Protein AF-0000000074132226 (afdb_homodimer)

Sequence (498 aa):
MTKNQVYEDRYHFTPAENKRFARSNFTKLVHTNARFEGVNTTLPQTQTIMDGMSVAGVPVEDVLTIVNLKRGWQYVTTQTGPLTLTMEKQINKVVAAEDALVPGELRQGQGGVNLGDEEFFEPPLIDEQQEQAFLQQTLANSQTTTTDKALTVMYHNMRQQIFWDGNKRTATLSANKIMIDGGAGLINVPLDKWDKWNELIADYYRTNDMSKIKQWTYDNAIQGLEIRANKKLSANELNQMYKKAKKKNMTKNQVYEDRYHFTPAENKRFARSNFTKLVHTNARFEGVNTTLPQTQTIMDGMSVAGVPVEDVLTIVNLKRGWQYVTTQTGPLTLTMEKQINKVVAAEDALVPGELRQGQGGVNLGDEEFFEPPLIDEQQEQAFLQQTLANSQTTTTDKALTVMYHNMRQQIFWDGNKRTATLSANKIMIDGGAGLINVPLDKWDKWNELIADYYRTNDMSKIKQWTYDNAIQGLEIRANKKLSANELNQMYKKAKKKN

Nearest PDB structures (foldseek):
  4u0u-assembly1_A  TM=8.487E-01  e=2.433E-08  Homo sapiens
  7b80-assembly1_A  TM=8.553E-01  e=2.844E-08  Homo sapiens
  4u04-assembly1_A  TM=8.334E-01  e=2.192E-08  Homo sapiens
  6i7k-assembly1_A  TM=8.018E-01  e=1.302E-08  Homo sapiens
  6zmd-assembly1_B  TM=7.985E-01  e=1.047E-07  Homo sapiens

Radius of gyration: 27.69 Å; Cα contacts (8 Å, |Δi|>4): 706; chains: 2; bounding box: 45×96×83 Å

Structure (mmCIF, N/CA/C/O backbone):
data_AF-0000000074132226-model_v1
#
loop_
_entity.id
_entity.type
_entity.pdbx_description
1 polymer 'Fido domain-containing protein'
#
loop_
_atom_site.group_PDB
_atom_site.id
_atom_site.type_symbol
_atom_site.label_atom_id
_atom_site.label_alt_id
_atom_site.label_comp_id
_atom_site.label_asym_id
_atom_site.label_entity_id
_atom_site.label_seq_id
_atom_site.pdbx_PDB_ins_code
_atom_site.Cartn_x
_atom_site.Cartn_y
_atom_site.Cartn_z
_atom_site.occupancy
_atom_site.B_iso_or_equiv
_atom_site.auth_seq_id
_atom_site.auth_comp_id
_atom_site.auth_asym_id
_atom_site.auth_atom_id
_atom_site.pdbx_PDB_model_num
ATOM 1 N N . MET A 1 1 ? 8.047 49.281 16.078 1 29.52 1 MET A N 1
ATOM 2 C CA . MET A 1 1 ? 8.438 47.969 16.562 1 29.52 1 MET A CA 1
ATOM 3 C C . MET A 1 1 ? 7.473 46.906 16.078 1 29.52 1 MET A C 1
ATOM 5 O O . MET A 1 1 ? 6.273 46.969 16.359 1 29.52 1 MET A O 1
ATOM 9 N N . THR A 1 2 ? 7.539 46.438 14.906 1 37 2 THR A N 1
ATOM 10 C CA . THR A 1 2 ? 6.594 45.438 14.398 1 37 2 THR A CA 1
ATOM 11 C C . THR A 1 2 ? 6.309 44.375 15.453 1 37 2 THR A C 1
ATOM 13 O O . THR A 1 2 ? 7.234 43.812 16.016 1 37 2 THR A O 1
ATOM 16 N N . LYS A 1 3 ? 5.395 44.5 16.281 1 41.91 3 LYS A N 1
ATOM 17 C CA . LYS A 1 3 ? 5.035 43.625 17.391 1 41.91 3 LYS A CA 1
ATOM 18 C C . LYS A 1 3 ? 5.25 42.156 17.031 1 41.91 3 LYS A C 1
ATOM 20 O O . LYS A 1 3 ? 4.723 41.688 16.031 1 41.91 3 LYS A O 1
ATOM 25 N N . ASN A 1 4 ? 6.422 41.562 17.25 1 51.78 4 ASN A N 1
ATOM 26 C CA . ASN A 1 4 ? 6.734 40.156 17.047 1 51.78 4 ASN A CA 1
ATOM 27 C C . ASN A 1 4 ? 5.578 39.25 17.469 1 51.78 4 ASN A C 1
ATOM 29 O O . ASN A 1 4 ? 5.207 39.219 18.641 1 51.78 4 ASN A O 1
ATOM 33 N N . GLN A 1 5 ? 4.605 39.156 16.531 1 64.31 5 GLN A N 1
ATOM 34 C CA . GLN A 1 5 ? 3.424 38.344 16.797 1 64.31 5 GLN A CA 1
ATOM 35 C C . GLN A 1 5 ? 3.805 37 17.422 1 64.31 5 GLN A C 1
ATOM 37 O O . GLN A 1 5 ? 4.586 36.25 16.859 1 64.31 5 GLN A O 1
ATOM 42 N N . VAL A 1 6 ? 3.703 36.906 18.703 1 82 6 VAL A N 1
ATOM 43 C CA . VAL A 1 6 ? 3.979 35.719 19.453 1 82 6 VAL A CA 1
ATOM 44 C C . VAL A 1 6 ? 2.783 34.75 19.375 1 82 6 VAL A C 1
ATOM 46 O O . VAL A 1 6 ? 1.655 35.156 19.688 1 82 6 VAL A O 1
ATOM 49 N N . TYR A 1 7 ? 2.898 33.625 18.625 1 94.38 7 TYR A N 1
ATOM 50 C CA . TYR A 1 7 ? 1.895 32.562 18.609 1 94.38 7 TYR A CA 1
ATOM 51 C C . TYR A 1 7 ? 1.963 31.719 19.875 1 94.38 7 TYR A C 1
ATOM 53 O O . TYR A 1 7 ? 2.535 30.625 19.891 1 94.38 7 TYR A O 1
ATOM 61 N N . GLU A 1 8 ? 1.409 32.281 20.891 1 95.44 8 GLU A N 1
ATOM 62 C CA . GLU A 1 8 ? 1.428 31.562 22.172 1 95.44 8 GLU A CA 1
ATOM 63 C C . GLU A 1 8 ? 0.768 30.188 22.047 1 95.44 8 GLU A C 1
ATOM 65 O O . GLU A 1 8 ? -0.24 30.031 21.359 1 95.44 8 GLU A O 1
ATOM 70 N N . ASP A 1 9 ? 1.304 29.188 22.812 1 96.75 9 ASP A N 1
ATOM 71 C CA . ASP A 1 9 ? 0.66 27.875 22.844 1 96.75 9 ASP A CA 1
ATOM 72 C C . ASP A 1 9 ? -0.709 27.953 23.516 1 96.75 9 ASP A C 1
ATOM 74 O O . ASP A 1 9 ? -0.808 28.297 24.703 1 96.75 9 ASP A O 1
ATOM 78 N N . ARG A 1 10 ? -1.73 27.594 22.844 1 95.44 10 ARG A N 1
ATOM 79 C CA . ARG A 1 10 ? -3.094 27.734 23.344 1 95.44 10 ARG A CA 1
ATOM 80 C C . ARG A 1 10 ? -3.439 26.609 24.328 1 95.44 10 ARG A C 1
ATOM 82 O O . ARG A 1 10 ? -4.293 26.781 25.203 1 95.44 10 ARG A O 1
ATOM 89 N N . TYR A 1 11 ? -2.824 25.531 24.125 1 95.88 11 TYR A N 1
ATOM 90 C CA . TYR A 1 11 ? -3.072 24.359 24.938 1 95.88 11 TYR A CA 1
ATOM 91 C C . TYR A 1 11 ? -1.775 23.844 25.547 1 95.88 11 TYR A C 1
ATOM 93 O O . TYR A 1 11 ? -0.69 24.078 25.016 1 95.88 11 TYR A O 1
ATOM 101 N N . HIS A 1 12 ? -1.962 23.203 26.719 1 95.38 12 HIS A N 1
ATOM 102 C CA . HIS A 1 12 ? -0.798 22.734 27.469 1 95.38 12 HIS A CA 1
ATOM 103 C C . HIS A 1 12 ? -0.971 21.297 27.922 1 95.38 12 HIS A C 1
ATOM 105 O O . HIS A 1 12 ? -1.015 21.031 29.125 1 95.38 12 HIS A O 1
ATOM 111 N N . PHE A 1 13 ? -0.963 20.422 27 1 94.94 13 PHE A N 1
ATOM 112 C CA . PHE A 1 13 ? -0.983 18.984 27.266 1 94.94 13 PHE A CA 1
ATOM 113 C C . PHE A 1 13 ? 0.403 18.484 27.656 1 94.94 13 PHE A C 1
ATOM 115 O O . PHE A 1 13 ? 1.411 19.094 27.312 1 94.94 13 PHE A O 1
ATOM 122 N N . THR A 1 14 ? 0.422 17.391 28.484 1 95.12 14 THR A N 1
ATOM 123 C CA . THR A 1 14 ? 1.63 16.578 28.406 1 95.12 14 THR A CA 1
ATOM 124 C C . THR A 1 14 ? 1.723 15.891 27.031 1 95.12 14 THR A C 1
ATOM 126 O O . THR A 1 14 ? 0.713 15.734 26.344 1 95.12 14 THR A O 1
ATOM 129 N N . PRO A 1 15 ? 2.896 15.484 26.625 1 95.38 15 PRO A N 1
ATOM 130 C CA . PRO A 1 15 ? 3 14.773 25.344 1 95.38 15 PRO A CA 1
ATOM 131 C C . PRO A 1 15 ? 2.092 13.547 25.281 1 95.38 15 PRO A C 1
ATOM 133 O O . PRO A 1 15 ? 1.467 13.289 24.25 1 95.38 15 PRO A O 1
ATOM 136 N N . ALA A 1 16 ? 1.982 12.828 26.344 1 95.81 16 ALA A N 1
ATOM 137 C CA . ALA A 1 16 ? 1.129 11.648 26.391 1 95.81 16 ALA A CA 1
ATOM 138 C C . ALA A 1 16 ? -0.339 12.023 26.203 1 95.81 16 ALA A C 1
ATOM 140 O O . ALA A 1 16 ? -1.077 11.344 25.484 1 95.81 16 ALA A O 1
ATOM 141 N N . GLU A 1 17 ? -0.762 13.055 26.906 1 95.31 17 GLU A N 1
ATOM 142 C CA . GLU A 1 17 ? -2.131 13.547 26.766 1 95.31 17 GLU A CA 1
ATOM 143 C C . GLU A 1 17 ? -2.418 14 25.344 1 95.31 17 GLU A C 1
ATOM 145 O O . GLU A 1 17 ? -3.492 13.719 24.797 1 95.31 17 GLU A O 1
ATOM 150 N N . ASN A 1 18 ? -1.468 14.727 24.781 1 97.31 18 ASN A N 1
ATOM 151 C CA . ASN A 1 18 ? -1.663 15.219 23.422 1 97.31 18 ASN A CA 1
ATOM 152 C C . ASN A 1 18 ? -1.716 14.07 22.422 1 97.31 18 ASN A C 1
ATOM 154 O O . ASN A 1 18 ? -2.465 14.133 21.438 1 97.31 18 ASN A O 1
ATOM 158 N N . LYS A 1 19 ? -0.919 13.008 22.578 1 97.5 19 LYS A N 1
ATOM 159 C CA . LYS A 1 19 ? -1.002 11.805 21.75 1 97.5 19 LYS A CA 1
ATOM 160 C C . LYS A 1 19 ? -2.393 11.18 21.828 1 97.5 19 LYS A C 1
ATOM 162 O O . LYS A 1 19 ? -2.965 10.805 20.797 1 97.5 19 LYS A O 1
ATOM 167 N N . ARG A 1 20 ? -2.904 11.055 23.016 1 96.44 20 ARG A N 1
ATOM 168 C CA . ARG A 1 20 ? -4.242 10.5 23.188 1 96.44 20 ARG A CA 1
ATOM 169 C C . ARG A 1 20 ? -5.293 11.367 22.5 1 96.44 20 ARG A C 1
ATOM 171 O O . ARG A 1 20 ? -6.227 10.852 21.891 1 96.44 20 ARG A O 1
ATOM 178 N N . PHE A 1 21 ? -5.113 12.711 22.719 1 97.06 21 PHE A N 1
ATOM 179 C CA . PHE A 1 21 ? -6.02 13.641 22.047 1 97.06 21 PHE A CA 1
ATOM 180 C C . PHE A 1 21 ? -5.992 13.43 20.547 1 97.06 21 PHE A C 1
ATOM 182 O O . PHE A 1 21 ? -7.043 13.375 19.906 1 97.06 21 PHE A O 1
ATOM 189 N N . ALA A 1 22 ? -4.789 13.305 19.922 1 98.19 22 ALA A N 1
ATOM 190 C CA . ALA A 1 22 ? -4.656 13.055 18.5 1 98.19 22 ALA A CA 1
ATOM 191 C C . ALA A 1 22 ? -5.355 11.758 18.094 1 98.19 22 ALA A C 1
ATOM 193 O O . ALA A 1 22 ? -6.152 11.742 17.156 1 98.19 22 ALA A O 1
ATOM 194 N N . ARG A 1 23 ? -5.102 10.703 18.812 1 97.88 23 ARG A N 1
ATOM 195 C CA . ARG A 1 23 ? -5.652 9.391 18.5 1 97.88 23 ARG A CA 1
ATOM 196 C C . ARG A 1 23 ? -7.176 9.414 18.547 1 97.88 23 ARG A C 1
ATOM 198 O O . ARG A 1 23 ? -7.836 8.789 17.703 1 97.88 23 ARG A O 1
ATOM 205 N N . SER A 1 24 ? -7.703 10.172 19.469 1 97 24 SER A N 1
ATOM 206 C CA . SER A 1 24 ? -9.148 10.266 19.609 1 97 24 SER A CA 1
ATOM 207 C C . SER A 1 24 ? -9.766 11.102 18.484 1 97 24 SER A C 1
ATOM 209 O O . SER A 1 24 ? -10.984 11.102 18.297 1 97 24 SER A O 1
ATOM 211 N N . ASN A 1 25 ? -8.898 11.773 17.781 1 97.56 25 ASN A N 1
ATOM 212 C CA . ASN A 1 25 ? -9.398 12.633 16.719 1 97.56 25 ASN A CA 1
ATOM 213 C C . ASN A 1 25 ? -8.93 12.164 15.344 1 97.56 25 ASN A C 1
ATOM 215 O O . ASN A 1 25 ? -9 12.906 14.367 1 97.56 25 ASN A O 1
ATOM 219 N N . PHE A 1 26 ? -8.469 10.938 15.18 1 98.25 26 PHE A N 1
ATOM 220 C CA . PHE A 1 26 ? -7.883 10.406 13.961 1 98.25 26 PHE A CA 1
ATOM 221 C C . PHE A 1 26 ? -8.844 10.539 12.789 1 98.25 26 PHE A C 1
ATOM 223 O O . PHE A 1 26 ? -8.461 10.984 11.711 1 98.25 26 PHE A O 1
ATOM 230 N N . THR A 1 27 ? -10.078 10.203 13.008 1 98.38 27 THR A N 1
ATOM 231 C CA . THR A 1 27 ? -11.023 10.203 11.898 1 98.38 27 THR A CA 1
ATOM 232 C C . THR A 1 27 ? -11.188 11.602 11.312 1 98.38 27 THR A C 1
ATOM 234 O O . THR A 1 27 ? -11.141 11.781 10.094 1 98.38 27 THR A O 1
ATOM 237 N N . LYS A 1 28 ? -11.352 12.57 12.164 1 97.94 28 LYS A N 1
ATOM 238 C CA . LYS A 1 28 ? -11.5 13.953 11.711 1 97.94 28 LYS A CA 1
ATOM 239 C C . LYS A 1 28 ? -10.234 14.445 11.016 1 97.94 28 LYS A C 1
ATOM 241 O O . LYS A 1 28 ? -10.305 15.102 9.977 1 97.94 28 LYS A O 1
ATOM 246 N N . LEU A 1 29 ? -9.086 14.172 11.617 1 98.56 29 LEU A N 1
ATOM 247 C CA . LEU A 1 29 ? -7.805 14.586 11.062 1 98.56 29 LEU A CA 1
ATOM 248 C C . LEU A 1 29 ? -7.586 13.961 9.688 1 98.56 29 LEU A C 1
ATOM 250 O O . LEU A 1 29 ? -7.227 14.648 8.734 1 98.56 29 LEU A O 1
ATOM 254 N N . VAL A 1 30 ? -7.855 12.664 9.586 1 98.81 30 VAL A N 1
ATOM 255 C CA . VAL A 1 30 ? -7.688 11.945 8.328 1 98.81 30 VAL A CA 1
ATOM 256 C C . VAL A 1 30 ? -8.68 12.469 7.293 1 98.81 30 VAL A C 1
ATOM 258 O O . VAL A 1 30 ? -8.328 12.672 6.129 1 98.81 30 VAL A O 1
ATOM 261 N N . HIS A 1 31 ? -9.93 12.672 7.719 1 98.62 31 HIS A N 1
ATOM 262 C CA . HIS A 1 31 ? -10.969 13.188 6.832 1 98.62 31 HIS A CA 1
ATOM 263 C C . HIS A 1 31 ? -10.547 14.508 6.203 1 98.62 31 HIS A C 1
ATOM 265 O O . HIS A 1 31 ? -10.688 14.695 4.992 1 98.62 31 HIS A O 1
ATOM 271 N N . THR A 1 32 ? -10.008 15.367 6.961 1 98.19 32 THR A N 1
ATOM 272 C CA . THR A 1 32 ? -9.594 16.672 6.469 1 98.19 32 THR A CA 1
ATOM 273 C C . THR A 1 32 ? -8.328 16.562 5.617 1 98.19 32 THR A C 1
ATOM 275 O O . THR A 1 32 ? -8.25 17.141 4.535 1 98.19 32 THR A O 1
ATOM 278 N N . ASN A 1 33 ? -7.355 15.805 6.055 1 98.19 33 ASN A N 1
ATOM 279 C CA . ASN A 1 33 ? -6.086 15.672 5.352 1 98.19 33 ASN A CA 1
ATOM 280 C C . ASN A 1 33 ? -6.262 15 3.998 1 98.19 33 ASN A C 1
ATOM 282 O O . ASN A 1 33 ? -5.535 15.297 3.051 1 98.19 33 ASN A O 1
ATOM 286 N N . ALA A 1 34 ? -7.242 14.086 3.936 1 98.44 34 ALA A N 1
ATOM 287 C CA . ALA A 1 34 ? -7.461 13.359 2.689 1 98.44 34 ALA A CA 1
ATOM 288 C C . ALA A 1 34 ? -7.969 14.289 1.592 1 98.44 34 ALA A C 1
ATOM 290 O O . ALA A 1 34 ? -7.82 13.992 0.403 1 98.44 34 ALA A O 1
ATOM 291 N N . ARG A 1 35 ? -8.5 15.398 1.956 1 97.69 35 ARG A N 1
ATOM 292 C CA . ARG A 1 35 ? -9.031 16.359 0.991 1 97.69 35 ARG A CA 1
ATOM 293 C C . ARG A 1 35 ? -7.914 16.953 0.142 1 97.69 35 ARG A C 1
ATOM 295 O O . ARG A 1 35 ? -8.148 17.391 -0.988 1 97.69 35 ARG A O 1
ATOM 302 N N . PHE A 1 36 ? -6.668 16.984 0.685 1 96.69 36 PHE A N 1
ATOM 303 C CA . PHE A 1 36 ? -5.531 17.469 -0.084 1 96.69 36 PHE A CA 1
ATOM 304 C C . PHE A 1 36 ? -5.371 16.672 -1.377 1 96.69 36 PHE A C 1
ATOM 306 O O . PHE A 1 36 ? -4.859 17.203 -2.371 1 96.69 36 PHE A O 1
ATOM 313 N N . GLU A 1 37 ? -5.887 15.391 -1.413 1 96.25 37 GLU A N 1
ATOM 314 C CA . GLU A 1 37 ? -5.797 14.547 -2.598 1 96.25 37 GLU A CA 1
ATOM 315 C C . GLU A 1 37 ? -7.137 14.461 -3.322 1 96.25 37 GLU A C 1
ATOM 317 O O . GLU A 1 37 ? -7.344 13.57 -4.148 1 96.25 37 GLU A O 1
ATOM 322 N N . GLY A 1 38 ? -8.047 15.289 -2.918 1 96.19 38 GLY A N 1
ATOM 323 C CA . GLY A 1 38 ? -9.328 15.336 -3.607 1 96.19 38 GLY A CA 1
ATOM 324 C C . GLY A 1 38 ? -10.289 14.258 -3.15 1 96.19 38 GLY A C 1
ATOM 325 O O . GLY A 1 38 ? -11.297 14 -3.814 1 96.19 38 GLY A O 1
ATOM 326 N N . VAL A 1 39 ? -9.938 13.539 -2.033 1 98 39 VAL A N 1
ATOM 327 C CA . VAL A 1 39 ? -10.852 12.539 -1.493 1 98 39 VAL A CA 1
ATOM 328 C C . VAL A 1 39 ? -12.109 13.219 -0.952 1 98 39 VAL A C 1
ATOM 330 O O . VAL A 1 39 ? -12.016 14.156 -0.152 1 98 39 VAL A O 1
ATOM 333 N N . ASN A 1 40 ? -13.25 12.789 -1.365 1 96.62 40 ASN A N 1
ATOM 334 C CA . ASN A 1 40 ? -14.492 13.484 -1.028 1 96.62 40 ASN A CA 1
ATOM 335 C C . ASN A 1 40 ? -15.438 12.586 -0.233 1 96.62 40 ASN A C 1
ATOM 337 O O . ASN A 1 40 ? -16.656 12.609 -0.442 1 96.62 40 ASN A O 1
ATOM 341 N N . THR A 1 41 ? -14.945 11.719 0.571 1 98.12 41 THR A N 1
ATOM 342 C CA . THR A 1 41 ? -15.781 10.93 1.469 1 98.12 41 THR A CA 1
ATOM 343 C C . THR A 1 41 ? -16.422 11.82 2.529 1 98.12 41 THR A C 1
ATOM 345 O O . THR A 1 41 ? -15.898 12.883 2.852 1 98.12 41 THR A O 1
ATOM 348 N N . THR A 1 42 ? -17.594 11.406 3.076 1 97.88 42 THR A N 1
ATOM 349 C CA . THR A 1 42 ? -18.156 12 4.281 1 97.88 42 THR A CA 1
ATOM 350 C C . THR A 1 42 ? -17.422 11.516 5.523 1 97.88 42 THR A C 1
ATOM 352 O O . THR A 1 42 ? -16.641 10.562 5.457 1 97.88 42 THR A O 1
ATOM 355 N N . LEU A 1 43 ? -17.672 12.219 6.621 1 97.75 43 LEU A N 1
ATOM 356 C CA . LEU A 1 43 ? -17.031 11.82 7.867 1 97.75 43 LEU A CA 1
ATOM 357 C C . LEU A 1 43 ? -17.422 10.398 8.25 1 97.75 43 LEU A C 1
ATOM 359 O O . LEU A 1 43 ? -16.578 9.586 8.609 1 97.75 43 LEU A O 1
ATOM 363 N N . PRO A 1 44 ? -18.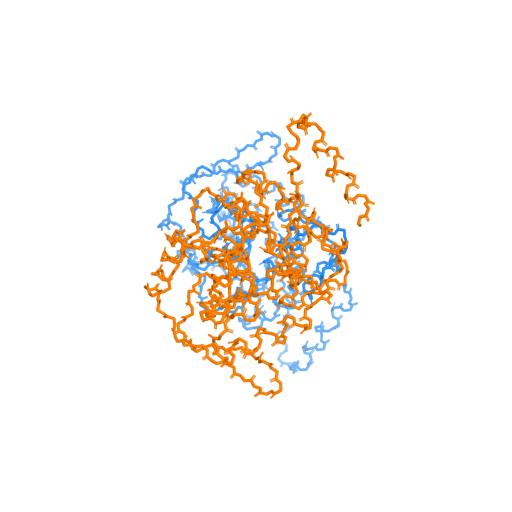719 9.977 8.117 1 98.06 44 PRO A N 1
ATOM 364 C CA . PRO A 1 44 ? -19.078 8.594 8.438 1 98.06 44 PRO A CA 1
ATOM 365 C C . PRO A 1 44 ? -18.406 7.582 7.5 1 98.06 44 PRO A C 1
ATOM 367 O O . PRO A 1 44 ? -17.984 6.512 7.945 1 98.06 44 PRO A O 1
ATOM 370 N N . GLN A 1 45 ? -18.344 7.898 6.223 1 98.31 45 GLN A N 1
ATOM 371 C CA . GLN A 1 45 ? -17.625 7.031 5.289 1 98.31 45 GLN A CA 1
ATOM 372 C C . GLN A 1 45 ? -16.156 6.879 5.676 1 98.31 45 GLN A C 1
ATOM 374 O O . GLN A 1 45 ? -15.617 5.773 5.645 1 98.31 45 GLN A O 1
ATOM 379 N N . THR A 1 46 ? -15.516 8.031 5.996 1 98.75 46 THR A N 1
ATOM 380 C CA . THR A 1 46 ? -14.125 8.008 6.449 1 98.75 46 THR A CA 1
ATOM 381 C C . THR A 1 46 ? -13.977 7.125 7.688 1 98.75 46 THR A C 1
ATOM 383 O O . THR A 1 46 ? -13.055 6.312 7.766 1 98.75 46 THR A O 1
ATOM 386 N N . GLN A 1 47 ? -14.922 7.25 8.641 1 98.62 47 GLN A N 1
ATOM 387 C CA . GLN A 1 47 ? -14.891 6.438 9.852 1 98.62 47 GLN A CA 1
ATOM 388 C C . GLN A 1 47 ? -14.992 4.953 9.523 1 98.62 47 GLN A C 1
ATOM 390 O O . GLN A 1 47 ? -14.273 4.133 10.102 1 98.62 47 GLN A O 1
ATOM 395 N N . THR A 1 48 ? -15.867 4.594 8.609 1 98.62 48 THR A N 1
ATOM 396 C CA . THR A 1 48 ? -16.047 3.203 8.203 1 98.62 48 THR A CA 1
ATOM 397 C C . THR A 1 48 ? -14.742 2.633 7.648 1 98.62 48 THR A C 1
ATOM 399 O O . THR A 1 48 ? -14.336 1.527 8.008 1 98.62 48 THR A O 1
ATOM 402 N N . ILE A 1 49 ? -14.086 3.398 6.812 1 98.69 49 ILE A N 1
ATOM 403 C CA . ILE A 1 49 ? -12.82 2.975 6.223 1 98.69 49 ILE A CA 1
ATOM 404 C C . ILE A 1 49 ? -11.75 2.885 7.312 1 98.69 49 ILE A C 1
ATOM 406 O O . ILE A 1 49 ? -10.977 1.924 7.355 1 98.69 49 ILE A O 1
ATOM 410 N N . MET A 1 50 ? -11.742 3.869 8.227 1 98.56 50 MET A N 1
ATOM 411 C CA . MET A 1 50 ? -10.82 3.869 9.359 1 98.56 50 MET A CA 1
ATOM 412 C C . MET A 1 50 ? -11.008 2.619 10.211 1 98.56 50 MET A C 1
ATOM 414 O O . MET A 1 50 ? -10.047 2.104 10.781 1 98.56 50 MET A O 1
ATOM 418 N N . ASP A 1 51 ? -12.227 2.184 10.273 1 98.25 51 ASP A N 1
ATOM 419 C CA . ASP A 1 51 ? -12.555 1.006 11.07 1 98.25 51 ASP A CA 1
ATOM 420 C C . ASP A 1 51 ? -12.25 -0.279 10.305 1 98.25 51 ASP A C 1
ATOM 422 O O . ASP A 1 51 ? -12.484 -1.379 10.812 1 98.25 51 ASP A O 1
ATOM 426 N N . GLY A 1 52 ? -11.797 -0.203 9.07 1 98.19 52 GLY A N 1
ATOM 427 C CA . GLY A 1 52 ? -11.297 -1.36 8.344 1 98.19 52 GLY A CA 1
ATOM 428 C C . GLY A 1 52 ? -12.289 -1.908 7.34 1 98.19 52 GLY A C 1
ATOM 429 O O . GLY A 1 52 ? -12.102 -3.004 6.809 1 98.19 52 GLY A O 1
ATOM 430 N N . MET A 1 53 ? -13.328 -1.144 7.117 1 97.94 53 MET A N 1
ATOM 431 C CA . MET A 1 53 ? -14.336 -1.609 6.164 1 97.94 53 MET A CA 1
ATOM 432 C C . MET A 1 53 ? -14.391 -0.696 4.941 1 97.94 53 MET A C 1
ATOM 434 O O . MET A 1 53 ? -14.266 0.523 5.066 1 97.94 53 MET A O 1
ATOM 438 N N . SER A 1 54 ? -14.562 -1.291 3.746 1 96.38 54 SER A N 1
ATOM 439 C CA . SER A 1 54 ? -14.695 -0.502 2.525 1 96.38 54 SER A CA 1
ATOM 440 C C . SER A 1 54 ? -16.125 0.016 2.357 1 96.38 54 SER A C 1
ATOM 442 O O . SER A 1 54 ? -17.047 -0.45 3.031 1 96.38 54 SER A O 1
ATOM 444 N N . VAL A 1 55 ? -16.234 1.032 1.537 1 96.75 55 VAL A N 1
ATOM 445 C CA . VAL A 1 55 ? -17.5 1.727 1.346 1 96.75 55 VAL A CA 1
ATOM 446 C C . VAL A 1 55 ? -17.859 1.751 -0.139 1 96.75 55 VAL A C 1
ATOM 448 O O . VAL A 1 55 ? -17.062 2.176 -0.97 1 96.75 55 VAL A O 1
ATOM 451 N N . ALA A 1 56 ? -19.094 1.259 -0.476 1 95.62 56 ALA A N 1
ATOM 452 C CA . ALA A 1 56 ? -19.547 1.271 -1.864 1 95.62 56 ALA A CA 1
ATOM 453 C C . ALA A 1 56 ? -19.531 2.688 -2.434 1 95.62 56 ALA A C 1
ATOM 455 O O . ALA A 1 56 ? -19.922 3.639 -1.752 1 95.62 56 ALA A O 1
ATOM 456 N N . GLY A 1 57 ? -19.109 2.814 -3.699 1 95.25 57 GLY A N 1
ATOM 457 C CA . GLY A 1 57 ? -19.125 4.094 -4.387 1 95.25 57 GLY A CA 1
ATOM 458 C C . GLY A 1 57 ? -17.859 4.906 -4.164 1 95.25 57 GLY A C 1
ATOM 459 O O . GLY A 1 57 ? -17.688 5.965 -4.773 1 95.25 57 GLY A O 1
ATOM 460 N N . VAL A 1 58 ? -17.031 4.527 -3.217 1 98.06 58 VAL A N 1
ATOM 461 C CA . VAL A 1 58 ? -15.766 5.207 -2.988 1 98.06 58 VAL A CA 1
ATOM 462 C C . VAL A 1 58 ? -14.672 4.551 -3.818 1 98.06 58 VAL A C 1
ATOM 464 O O . VAL A 1 58 ? -14.477 3.334 -3.748 1 98.06 58 VAL A O 1
ATOM 467 N N . PRO A 1 59 ? -13.969 5.297 -4.676 1 98.31 59 PRO A N 1
ATOM 468 C CA . PRO A 1 59 ? -12.859 4.727 -5.434 1 98.31 59 PRO A CA 1
ATOM 469 C C . PRO A 1 59 ? -11.812 4.066 -4.539 1 98.31 59 PRO A C 1
ATOM 471 O O . PRO A 1 59 ? -11.516 4.574 -3.453 1 98.31 59 PRO A O 1
ATOM 474 N N . VAL A 1 60 ? -11.18 2.918 -4.949 1 98 60 VAL A N 1
ATOM 475 C CA . VAL A 1 60 ? -10.148 2.207 -4.207 1 98 60 VAL A CA 1
ATOM 476 C C . VAL A 1 60 ? -8.984 3.152 -3.906 1 98 60 VAL A C 1
ATOM 478 O O . VAL A 1 60 ? -8.422 3.121 -2.811 1 98 60 VAL A O 1
ATOM 481 N N . GLU A 1 61 ? -8.648 4.008 -4.824 1 98 61 GLU A N 1
ATOM 482 C CA . GLU A 1 61 ? -7.559 4.965 -4.629 1 98 61 GLU A CA 1
ATOM 483 C C . GLU A 1 61 ? -7.832 5.871 -3.434 1 98 61 GLU A C 1
ATOM 485 O O . GLU A 1 61 ? -6.914 6.215 -2.686 1 98 61 GLU A O 1
ATOM 490 N N . ASP A 1 62 ? -9.07 6.328 -3.258 1 98.5 62 ASP A N 1
ATOM 491 C CA . ASP A 1 62 ? -9.445 7.168 -2.125 1 98.5 62 ASP A CA 1
ATOM 492 C C . ASP A 1 62 ? -9.352 6.395 -0.812 1 98.5 62 ASP A C 1
ATOM 494 O O . ASP A 1 62 ? -8.891 6.926 0.2 1 98.5 62 ASP A O 1
ATOM 498 N N . VAL A 1 63 ? -9.805 5.125 -0.846 1 98.5 63 VAL A N 1
ATOM 499 C CA . VAL A 1 63 ? -9.695 4.262 0.326 1 98.5 63 VAL A CA 1
ATOM 500 C C . VAL A 1 63 ? -8.234 4.137 0.741 1 98.5 63 VAL A C 1
ATOM 502 O O . VAL A 1 63 ? -7.902 4.266 1.922 1 98.5 63 VAL A O 1
ATOM 505 N N . LEU A 1 64 ? -7.379 3.932 -0.229 1 97.88 64 LEU A N 1
ATOM 506 C CA . LEU A 1 64 ? -5.961 3.764 0.055 1 97.88 64 LEU A CA 1
ATOM 507 C C . LEU A 1 64 ? -5.367 5.043 0.634 1 97.88 64 LEU A C 1
ATOM 509 O O . LEU A 1 64 ? -4.531 4.992 1.54 1 97.88 64 LEU A O 1
ATOM 513 N N . THR A 1 65 ? -5.77 6.168 0.114 1 98.62 65 THR A N 1
ATOM 514 C CA . THR A 1 65 ? -5.324 7.441 0.665 1 98.62 65 THR A CA 1
ATOM 515 C C . THR A 1 65 ? -5.695 7.555 2.141 1 98.62 65 THR A C 1
ATOM 517 O O . THR A 1 65 ? -4.863 7.934 2.967 1 98.62 65 THR A O 1
ATOM 520 N N . ILE A 1 66 ? -6.918 7.211 2.467 1 98.81 66 ILE A N 1
ATOM 521 C CA . ILE A 1 66 ? -7.414 7.285 3.836 1 98.81 66 ILE A CA 1
ATOM 522 C C . ILE A 1 66 ? -6.629 6.316 4.719 1 98.81 66 ILE A C 1
ATOM 524 O O . ILE A 1 66 ? -6.195 6.68 5.816 1 98.81 66 ILE A O 1
ATOM 528 N N . VAL A 1 67 ? -6.422 5.156 4.254 1 98.69 67 VAL A N 1
ATOM 529 C CA . VAL A 1 67 ? -5.695 4.141 5.012 1 98.69 67 VAL A CA 1
ATOM 530 C C . VAL A 1 67 ? -4.262 4.602 5.254 1 98.69 67 VAL A C 1
ATOM 532 O O . VAL A 1 67 ? -3.74 4.469 6.363 1 98.69 67 VAL A O 1
ATOM 535 N N . ASN A 1 68 ? -3.639 5.121 4.238 1 98.62 68 ASN A N 1
ATOM 536 C CA . ASN A 1 68 ? -2.26 5.578 4.375 1 98.62 68 ASN A CA 1
ATOM 537 C C . ASN A 1 68 ? -2.156 6.77 5.324 1 98.62 68 ASN A C 1
ATOM 539 O O . ASN A 1 68 ? -1.18 6.895 6.062 1 98.62 68 ASN A O 1
ATOM 543 N N . LEU A 1 69 ? -3.113 7.641 5.289 1 98.88 69 LEU A N 1
ATOM 544 C CA . LEU A 1 69 ? -3.146 8.742 6.25 1 98.88 69 LEU A CA 1
ATOM 545 C C . LEU A 1 69 ? -3.314 8.211 7.668 1 98.88 69 LEU A C 1
ATOM 547 O O . LEU A 1 69 ? -2.678 8.711 8.602 1 98.88 69 LEU A O 1
ATOM 551 N N . LYS A 1 70 ? -4.215 7.281 7.84 1 98.75 70 LYS A N 1
ATOM 552 C CA . LYS A 1 70 ? -4.344 6.633 9.141 1 98.75 70 LYS A CA 1
ATOM 553 C C . LYS A 1 70 ? -2.998 6.102 9.625 1 98.75 70 LYS A C 1
ATOM 555 O O . LYS A 1 70 ? -2.598 6.359 10.766 1 98.75 70 LYS A O 1
ATOM 560 N N . ARG A 1 71 ? -2.34 5.371 8.75 1 98.62 71 ARG A N 1
ATOM 561 C CA . ARG A 1 71 ? -1.028 4.82 9.078 1 98.62 71 ARG A CA 1
ATOM 562 C C . ARG A 1 71 ? -0.037 5.926 9.414 1 98.62 71 ARG A C 1
ATOM 564 O O . ARG A 1 71 ? 0.779 5.781 10.328 1 98.62 71 ARG A O 1
ATOM 571 N N . GLY A 1 72 ? -0.082 7.004 8.664 1 98.88 72 GLY A N 1
ATOM 572 C CA . GLY A 1 72 ? 0.771 8.148 8.938 1 98.88 72 GLY A CA 1
ATOM 573 C C . GLY A 1 72 ? 0.557 8.727 10.328 1 98.88 72 GLY A C 1
ATOM 574 O O . GLY A 1 72 ? 1.519 8.984 11.055 1 98.88 72 GLY A O 1
ATOM 575 N N . TRP A 1 73 ? -0.686 8.938 10.688 1 98.88 73 TRP A N 1
ATOM 576 C CA . TRP A 1 73 ? -1.01 9.461 12.008 1 98.88 73 TRP A CA 1
ATOM 577 C C . TRP A 1 73 ? -0.594 8.477 13.094 1 98.88 73 TRP A C 1
ATOM 579 O O . TRP A 1 73 ? -0.096 8.875 14.148 1 98.88 73 TRP A O 1
ATOM 589 N N . GLN A 1 74 ? -0.805 7.188 12.836 1 98.75 74 GLN A N 1
ATOM 590 C CA . GLN A 1 74 ? -0.336 6.172 13.773 1 98.75 74 GLN A CA 1
ATOM 591 C C . GLN A 1 74 ? 1.177 6.246 13.953 1 98.75 74 GLN A C 1
ATOM 593 O O . GLN A 1 74 ? 1.674 6.207 15.078 1 98.75 74 GLN A O 1
ATOM 598 N N . TYR A 1 75 ? 1.879 6.316 12.883 1 98.75 75 TYR A N 1
ATOM 599 C CA . TYR A 1 75 ? 3.332 6.426 12.938 1 98.75 75 TYR A CA 1
ATOM 600 C C . TYR A 1 75 ? 3.754 7.613 13.797 1 98.75 75 TYR A C 1
ATOM 602 O O . TYR A 1 75 ? 4.566 7.469 14.711 1 98.75 75 TYR A O 1
ATOM 610 N N . VAL A 1 76 ? 3.158 8.758 13.523 1 98.5 76 VAL A N 1
ATOM 611 C CA . VAL A 1 76 ? 3.523 10 14.203 1 98.5 76 VAL A CA 1
ATOM 612 C C . VAL A 1 76 ? 3.26 9.867 15.695 1 98.5 76 VAL A C 1
ATOM 614 O O . VAL A 1 76 ? 4.062 10.32 16.516 1 98.5 76 VAL A O 1
ATOM 617 N N . THR A 1 77 ? 2.182 9.234 16.094 1 98.38 77 THR A N 1
ATOM 618 C CA . THR A 1 77 ? 1.777 9.18 17.484 1 98.38 77 THR A CA 1
ATOM 619 C C . THR A 1 77 ? 2.5 8.047 18.219 1 98.38 77 THR A C 1
ATOM 621 O O . THR A 1 77 ? 2.324 7.863 19.422 1 98.38 77 THR A O 1
ATOM 624 N N . THR A 1 78 ? 3.346 7.293 17.531 1 97.25 78 THR A N 1
ATOM 625 C CA . THR A 1 78 ? 4.113 6.25 18.203 1 97.25 78 THR A CA 1
ATOM 626 C C . THR A 1 78 ? 5.57 6.672 18.375 1 97.25 78 THR A C 1
ATOM 628 O O . THR A 1 78 ? 6.328 6.031 19.094 1 97.25 78 THR A O 1
ATOM 631 N N . GLN A 1 79 ? 5.965 7.703 17.703 1 96.81 79 GLN A N 1
ATOM 632 C CA . GLN A 1 79 ? 7.348 8.156 17.781 1 96.81 79 GLN A CA 1
ATOM 633 C C . GLN A 1 79 ? 7.633 8.844 19.109 1 96.81 79 GLN A C 1
ATOM 635 O O . GLN A 1 79 ? 6.789 9.578 19.625 1 96.81 79 GLN A O 1
ATOM 640 N N . THR A 1 80 ? 8.82 8.633 19.719 1 94.12 80 THR A N 1
ATOM 641 C CA . THR A 1 80 ? 9.164 9.219 21.016 1 94.12 80 THR A CA 1
ATOM 642 C C . THR A 1 80 ? 10.195 10.328 20.859 1 94.12 80 THR A C 1
ATOM 644 O O . THR A 1 80 ? 10.297 11.219 21.703 1 94.12 80 THR A O 1
ATOM 647 N N . GLY A 1 81 ? 10.977 10.359 19.812 1 95.81 81 GLY A N 1
ATOM 648 C CA . GLY A 1 81 ? 11.984 11.383 19.594 1 95.81 81 GLY A CA 1
ATOM 649 C C . GLY A 1 81 ? 11.461 12.586 18.844 1 95.81 81 GLY A C 1
ATOM 650 O O . GLY A 1 81 ? 10.352 12.555 18.297 1 95.81 81 GLY A O 1
ATOM 651 N N . PRO A 1 82 ? 12.227 13.719 18.891 1 97.81 82 PRO A N 1
ATOM 652 C CA . PRO A 1 82 ? 11.805 14.914 18.156 1 97.81 82 PRO A CA 1
ATOM 653 C C . PRO A 1 82 ? 11.734 14.68 16.641 1 97.81 82 PRO A C 1
ATOM 655 O O . PRO A 1 82 ? 12.344 13.734 16.141 1 97.81 82 PRO A O 1
ATOM 658 N N . LEU A 1 83 ? 11.008 15.516 15.961 1 98.81 83 LEU A N 1
ATOM 659 C CA . LEU A 1 83 ? 10.914 15.445 14.508 1 98.81 83 LEU A CA 1
ATOM 660 C C . LEU A 1 83 ? 12.289 15.57 13.867 1 98.81 83 LEU A C 1
ATOM 662 O O . LEU A 1 83 ? 13.094 16.406 14.273 1 98.81 83 LEU A O 1
ATOM 666 N N . THR A 1 84 ? 12.586 14.758 12.938 1 98.75 84 THR A N 1
ATOM 667 C CA . THR A 1 84 ? 13.789 14.82 12.109 1 98.75 84 THR A CA 1
ATOM 668 C C . THR A 1 84 ? 13.422 14.766 10.625 1 98.75 84 THR A C 1
ATOM 670 O O . THR A 1 84 ? 12.281 14.438 10.273 1 98.75 84 THR A O 1
ATOM 673 N N . LEU A 1 85 ? 14.391 15.109 9.844 1 98.81 85 LEU A N 1
ATOM 674 C CA . LEU A 1 85 ? 14.164 14.984 8.406 1 98.81 85 LEU A CA 1
ATOM 675 C C . LEU A 1 85 ? 13.922 13.523 8.023 1 98.81 85 LEU A C 1
ATOM 677 O O . LEU A 1 85 ? 13.133 13.242 7.125 1 98.81 85 LEU A O 1
ATOM 681 N N . THR A 1 86 ? 14.609 12.602 8.656 1 98.5 86 THR A N 1
ATOM 682 C CA . THR A 1 86 ? 14.398 11.18 8.438 1 98.5 86 THR A CA 1
ATOM 683 C C . THR A 1 86 ? 12.953 10.797 8.742 1 98.5 86 THR A C 1
ATOM 685 O O . THR A 1 86 ? 12.344 10.016 8.016 1 98.5 86 THR A O 1
ATOM 688 N N . MET A 1 87 ? 12.344 11.336 9.828 1 98.75 87 MET A N 1
ATOM 689 C CA . MET A 1 87 ? 10.945 11.094 10.172 1 98.75 87 MET A CA 1
ATOM 690 C C . MET A 1 87 ? 10.016 11.664 9.109 1 98.75 87 MET A C 1
ATOM 692 O O . MET A 1 87 ? 9.023 11.031 8.742 1 98.75 87 MET A O 1
ATOM 696 N N . GLU A 1 88 ? 10.328 12.859 8.633 1 98.94 88 GLU A N 1
ATOM 697 C CA . GLU A 1 88 ? 9.516 13.438 7.562 1 98.94 88 GLU A CA 1
ATOM 698 C C . GLU A 1 88 ? 9.523 12.555 6.32 1 98.94 88 GLU A C 1
ATOM 700 O O . GLU A 1 88 ? 8.492 12.391 5.664 1 98.94 88 GLU A O 1
ATOM 705 N N . LYS A 1 89 ? 10.719 12.062 6.008 1 98.88 89 LYS A N 1
ATOM 706 C CA . LYS A 1 89 ? 10.82 11.141 4.883 1 98.88 89 LYS A CA 1
ATOM 707 C C . LYS A 1 89 ? 9.961 9.898 5.102 1 98.88 89 LYS A C 1
ATOM 709 O O . LYS A 1 89 ? 9.289 9.43 4.18 1 98.88 89 LYS A O 1
ATOM 714 N N . GLN A 1 90 ? 9.984 9.367 6.273 1 98.69 90 GLN A N 1
ATOM 715 C CA . GLN A 1 90 ? 9.172 8.203 6.598 1 98.69 90 GLN A CA 1
ATOM 716 C C . GLN A 1 90 ? 7.684 8.539 6.531 1 98.69 90 GLN A C 1
ATOM 718 O O . GLN A 1 90 ? 6.887 7.742 6.027 1 98.69 90 GLN A O 1
ATOM 723 N N . ILE A 1 91 ? 7.297 9.695 7.074 1 98.94 91 ILE A N 1
ATOM 724 C CA . ILE A 1 91 ? 5.91 10.141 6.977 1 98.94 91 ILE A CA 1
ATOM 725 C C . ILE A 1 91 ? 5.488 10.195 5.508 1 98.94 91 ILE A C 1
ATOM 727 O O . ILE A 1 91 ? 4.449 9.648 5.137 1 98.94 91 ILE A O 1
ATOM 731 N N . ASN A 1 92 ? 6.281 10.789 4.703 1 98.88 92 ASN A N 1
ATOM 732 C CA . ASN A 1 92 ? 5.965 10.906 3.283 1 98.88 92 ASN A CA 1
ATOM 733 C C . ASN A 1 92 ? 5.875 9.539 2.617 1 98.88 92 ASN A C 1
ATOM 735 O O . ASN A 1 92 ? 4.988 9.297 1.799 1 98.88 92 ASN A O 1
ATOM 739 N N . LYS A 1 93 ? 6.844 8.68 2.965 1 98.5 93 LYS A N 1
ATOM 740 C CA . LYS A 1 93 ? 6.844 7.324 2.428 1 98.5 93 LYS A CA 1
ATOM 741 C C . LYS A 1 93 ? 5.492 6.648 2.643 1 98.5 93 LYS A C 1
ATOM 743 O O . LYS A 1 93 ? 5.012 5.918 1.776 1 98.5 93 LYS A O 1
ATOM 748 N N . VAL A 1 94 ? 4.859 6.93 3.742 1 98.44 94 VAL A N 1
ATOM 749 C CA . VAL A 1 94 ? 3.598 6.297 4.117 1 98.44 94 VAL A CA 1
ATOM 750 C C . VAL A 1 94 ? 2.436 7.016 3.438 1 98.44 94 VAL A C 1
ATOM 752 O O . VAL A 1 94 ? 1.655 6.395 2.709 1 98.44 94 VAL A O 1
ATOM 755 N N . VAL A 1 95 ? 2.352 8.336 3.527 1 98.81 95 VAL A N 1
ATOM 756 C CA . VAL A 1 95 ? 1.126 9.039 3.152 1 98.81 95 VAL A CA 1
ATOM 757 C C . VAL A 1 95 ? 1.099 9.258 1.641 1 98.81 95 VAL A C 1
ATOM 759 O O . VAL A 1 95 ? 0.037 9.492 1.062 1 98.81 95 VAL A O 1
ATOM 762 N N . ALA A 1 96 ? 2.266 9.211 0.978 1 98.44 96 ALA A N 1
ATOM 763 C CA . ALA A 1 96 ? 2.32 9.422 -0.467 1 98.44 96 ALA A CA 1
ATOM 764 C C . ALA A 1 96 ? 2.615 8.117 -1.203 1 98.44 96 ALA A C 1
ATOM 766 O O . ALA A 1 96 ? 3.053 8.133 -2.355 1 98.44 96 ALA A O 1
ATOM 767 N N . ALA A 1 97 ? 2.373 6.973 -0.509 1 96.19 97 ALA A N 1
ATOM 768 C CA . ALA A 1 97 ? 2.725 5.652 -1.026 1 96.19 97 ALA A CA 1
ATOM 769 C C . ALA A 1 97 ? 2.102 5.418 -2.4 1 96.19 97 ALA A C 1
ATOM 771 O O . ALA A 1 97 ? 2.709 4.777 -3.262 1 96.19 97 ALA A O 1
ATOM 772 N N . GLU A 1 98 ? 0.904 5.957 -2.643 1 94.25 98 GLU A N 1
ATOM 773 C CA . GLU A 1 98 ? 0.169 5.699 -3.877 1 94.25 98 GLU A CA 1
ATOM 774 C C . GLU A 1 98 ? 0.365 6.828 -4.883 1 94.25 98 GLU A C 1
ATOM 776 O O . GLU A 1 98 ? -0.087 6.734 -6.027 1 94.25 98 GLU A O 1
ATOM 781 N N . ASP A 1 99 ? 1.027 7.895 -4.484 1 93.19 99 ASP A N 1
ATOM 782 C CA . ASP A 1 99 ? 0.997 9.125 -5.27 1 93.19 99 ASP A CA 1
ATOM 783 C C . ASP A 1 99 ? 2.365 9.422 -5.879 1 93.19 99 ASP A C 1
ATOM 785 O O . ASP A 1 99 ? 2.459 9.844 -7.031 1 93.19 99 ASP A O 1
ATOM 789 N N . ALA A 1 100 ? 3.289 9.227 -5.055 1 92.88 100 ALA A N 1
ATOM 790 C CA . ALA A 1 100 ? 4.613 9.695 -5.445 1 92.88 100 ALA A CA 1
ATOM 791 C C . ALA A 1 100 ? 5.359 8.641 -6.254 1 92.88 100 ALA A C 1
ATOM 793 O O . ALA A 1 100 ? 5.219 7.445 -6.004 1 92.88 100 ALA A O 1
ATOM 794 N N . LEU A 1 101 ? 6.172 9.086 -7.156 1 87.75 101 LEU A N 1
ATOM 795 C CA . LEU A 1 101 ? 7.031 8.211 -7.945 1 87.75 101 LEU A CA 1
ATOM 796 C C . LEU A 1 101 ? 7.977 7.426 -7.043 1 87.75 101 LEU A C 1
ATOM 798 O O . LEU A 1 101 ? 8.195 6.23 -7.254 1 87.75 101 LEU A O 1
ATOM 802 N N . VAL A 1 102 ? 8.578 8.164 -6.098 1 94.06 102 VAL A N 1
ATOM 803 C CA . VAL A 1 102 ? 9.445 7.562 -5.094 1 94.06 102 VAL A CA 1
ATOM 804 C C . VAL A 1 102 ? 9.086 8.094 -3.709 1 94.06 102 VAL A C 1
ATOM 806 O O . VAL A 1 102 ? 9.773 8.961 -3.17 1 94.06 102 VAL A O 1
ATOM 809 N N . PRO A 1 103 ? 8.062 7.504 -3.082 1 97.44 103 PRO A N 1
ATOM 810 C CA . PRO A 1 103 ? 7.641 7.98 -1.764 1 97.44 103 PRO A CA 1
ATOM 811 C C . PRO A 1 103 ? 8.781 8.008 -0.75 1 97.44 103 PRO A C 1
ATOM 813 O O . PRO A 1 103 ? 9.594 7.074 -0.702 1 97.44 103 PRO A O 1
ATOM 816 N N . GLY A 1 104 ? 8.938 9.07 -0.019 1 98.31 104 GLY A N 1
ATOM 817 C CA . GLY A 1 104 ? 9.922 9.188 1.048 1 98.31 104 GLY A CA 1
ATOM 818 C C . GLY A 1 104 ? 11.234 9.805 0.59 1 98.31 104 GLY A C 1
ATOM 819 O O . GLY A 1 104 ? 12.094 10.125 1.412 1 98.31 104 GLY A O 1
ATOM 820 N N . GLU A 1 105 ? 11.375 9.969 -0.711 1 97.81 105 GLU A N 1
ATOM 821 C CA . GLU A 1 105 ? 12.602 10.578 -1.209 1 97.81 105 GLU A CA 1
ATOM 822 C C . GLU A 1 105 ? 12.398 12.062 -1.499 1 97.81 105 GLU A C 1
ATOM 824 O O . GLU A 1 105 ? 11.352 12.469 -2.016 1 97.81 105 GLU A O 1
ATOM 829 N N . LEU A 1 106 ? 13.43 12.82 -1.161 1 97.94 106 LEU A N 1
ATOM 830 C CA . LEU A 1 106 ? 13.383 14.25 -1.458 1 97.94 106 LEU A CA 1
ATOM 831 C C . LEU A 1 106 ? 13.375 14.492 -2.963 1 97.94 106 LEU A C 1
ATOM 833 O O . LEU A 1 106 ? 14.047 13.773 -3.713 1 97.94 106 LEU A O 1
ATOM 837 N N . ARG A 1 107 ? 12.695 15.461 -3.348 1 96.56 107 ARG A N 1
ATOM 838 C CA . ARG A 1 107 ? 12.609 15.844 -4.754 1 96.56 107 ARG A CA 1
ATOM 839 C C . ARG A 1 107 ? 13.984 16.219 -5.305 1 96.56 107 ARG A C 1
ATOM 841 O O . ARG A 1 107 ? 14.695 17.031 -4.711 1 96.56 107 ARG A O 1
ATOM 848 N N . GLN A 1 108 ? 14.391 15.656 -6.461 1 94.69 108 GLN A N 1
A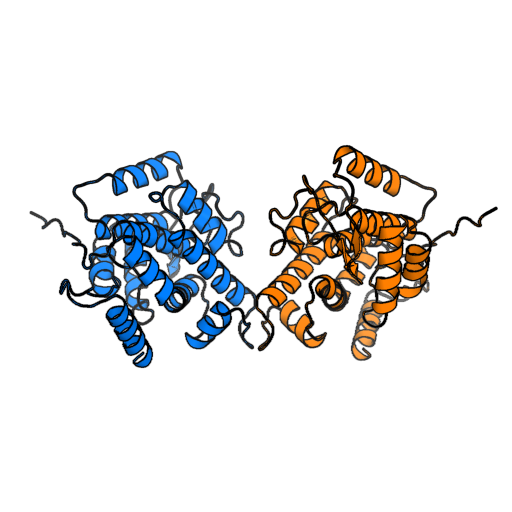TOM 849 C CA . GLN A 1 108 ? 15.688 15.922 -7.074 1 94.69 108 GLN A CA 1
ATOM 850 C C . GLN A 1 108 ? 15.531 16.703 -8.383 1 94.69 108 GLN A C 1
ATOM 852 O O . GLN A 1 108 ? 16.516 17.016 -9.039 1 94.69 108 GLN A O 1
ATOM 857 N N . GLY A 1 109 ? 14.375 17.031 -8.75 1 92.12 109 GLY A N 1
ATOM 858 C CA . GLY A 1 109 ? 14.102 17.75 -9.984 1 92.12 109 GLY A CA 1
ATOM 859 C C . GLY A 1 109 ? 13.07 18.844 -9.82 1 92.12 109 GLY A C 1
ATOM 860 O O . GLY A 1 109 ? 12.797 19.281 -8.703 1 92.12 109 GLY A O 1
ATOM 861 N N . GLN A 1 110 ? 12.617 19.281 -10.992 1 91.38 110 GLN A N 1
ATOM 862 C CA . GLN A 1 110 ? 11.648 20.375 -10.977 1 91.38 110 GLN A CA 1
ATOM 863 C C . GLN A 1 110 ? 10.297 19.891 -10.453 1 91.38 110 GLN A C 1
ATOM 865 O O . GLN A 1 110 ? 9.898 18.75 -10.672 1 91.38 110 GLN A O 1
ATOM 870 N N . GLY A 1 111 ? 9.805 20.609 -9.664 1 87.31 111 GLY A N 1
ATOM 871 C CA . GLY A 1 111 ? 8.445 20.438 -9.188 1 87.31 111 GLY A CA 1
ATOM 872 C C . GLY A 1 111 ? 7.586 21.672 -9.359 1 87.31 111 GLY A C 1
ATOM 873 O O . GLY A 1 111 ? 8.008 22.641 -10 1 87.31 111 GLY A O 1
ATOM 874 N N . GLY A 1 112 ? 6.371 21.594 -8.992 1 89.25 112 GLY A N 1
ATOM 875 C CA . GLY A 1 112 ? 5.531 22.766 -9.07 1 89.25 112 GLY A CA 1
ATOM 876 C C . GLY A 1 112 ? 4.164 22.578 -8.438 1 89.25 112 GLY A C 1
ATOM 877 O O . GLY A 1 112 ? 3.768 21.453 -8.141 1 89.25 112 GLY A O 1
ATOM 878 N N . VAL A 1 113 ? 3.623 23.734 -8.141 1 92.81 113 VAL A N 1
ATOM 879 C CA . VAL A 1 113 ? 2.283 23.781 -7.562 1 92.81 113 VAL A CA 1
ATOM 880 C C . VAL A 1 113 ? 1.395 24.688 -8.422 1 92.81 113 VAL A C 1
ATOM 882 O O . VAL A 1 113 ? 1.775 25.812 -8.75 1 92.81 113 VAL A O 1
ATOM 885 N N . ASN A 1 114 ? 0.323 24.172 -8.836 1 90.88 114 ASN A N 1
ATOM 886 C CA . ASN A 1 114 ? -0.675 24.984 -9.516 1 90.88 114 ASN A CA 1
ATOM 887 C C . ASN A 1 114 ? -1.417 25.891 -8.547 1 90.88 114 ASN A C 1
ATOM 889 O O . ASN A 1 114 ? -2.023 25.422 -7.582 1 90.88 114 ASN A O 1
ATOM 893 N N . LEU A 1 115 ? -1.412 27.172 -8.75 1 92.25 115 LEU A N 1
ATOM 894 C CA . LEU A 1 115 ? -1.995 28.141 -7.828 1 92.25 115 LEU A CA 1
ATOM 895 C C . LEU A 1 115 ? -3.363 28.609 -8.32 1 92.25 115 LEU A C 1
ATOM 897 O O . LEU A 1 115 ? -4.02 29.422 -7.66 1 92.25 115 LEU A O 1
ATOM 901 N N . GLY A 1 116 ? -3.75 28.109 -9.484 1 84.12 116 GLY A N 1
ATOM 902 C CA . GLY A 1 116 ? -4.98 28.562 -10.109 1 84.12 116 GLY A CA 1
ATOM 903 C C . GLY A 1 116 ? -4.754 29.672 -11.125 1 84.12 116 GLY A C 1
ATOM 904 O O . GLY A 1 116 ? -3.682 30.281 -11.164 1 84.12 116 GLY A O 1
ATOM 905 N N . ASP A 1 117 ? -5.703 29.938 -11.938 1 84.25 117 ASP A N 1
ATOM 906 C CA . ASP A 1 117 ? -5.707 31 -12.938 1 84.25 117 ASP A CA 1
ATOM 907 C C . ASP A 1 117 ? -4.469 30.906 -13.828 1 84.25 117 ASP A C 1
ATOM 909 O O . ASP A 1 117 ? -3.826 31.922 -14.102 1 84.25 117 ASP A O 1
ATOM 913 N N . GLU A 1 118 ? -3.963 29.766 -14.07 1 83.88 118 GLU A N 1
ATOM 914 C CA . GLU A 1 118 ? -2.861 29.484 -14.984 1 83.88 118 GLU A CA 1
ATOM 915 C C . GLU A 1 118 ? -1.519 29.859 -14.367 1 83.88 118 GLU A C 1
ATOM 917 O O . GLU A 1 118 ? -0.531 30.047 -15.086 1 83.88 118 GLU A O 1
ATOM 922 N N . GLU A 1 119 ? -1.638 30.094 -13.125 1 90.75 119 GLU A N 1
ATOM 923 C CA . GLU A 1 119 ? -0.386 30.391 -12.438 1 90.75 119 GLU A CA 1
ATOM 924 C C . GLU A 1 119 ? 0.253 29.141 -11.867 1 90.75 119 GLU A C 1
ATOM 926 O O . GLU A 1 119 ? -0.446 28.25 -11.367 1 90.75 119 GLU A O 1
ATOM 931 N N . PHE A 1 120 ? 1.587 29.109 -12.008 1 92.94 120 PHE A N 1
ATOM 932 C CA . PHE A 1 120 ? 2.375 27.969 -11.578 1 92.94 120 PHE A CA 1
ATOM 933 C C . PHE A 1 120 ? 3.582 28.406 -10.766 1 92.94 120 PHE A C 1
ATOM 935 O O . PHE A 1 120 ? 4.262 29.375 -11.125 1 92.94 120 PHE A O 1
ATOM 942 N N . PHE A 1 121 ? 3.686 27.844 -9.633 1 96.06 121 PHE A N 1
ATOM 943 C CA . PHE A 1 121 ? 4.844 28.125 -8.789 1 96.06 121 PHE A CA 1
ATOM 944 C C . PHE A 1 121 ? 5.852 26.984 -8.867 1 96.06 121 PHE A C 1
ATOM 946 O O . PHE A 1 121 ? 5.5 25.812 -8.672 1 96.06 121 PHE A O 1
ATOM 953 N N . GLU A 1 122 ? 7.086 27.312 -9.109 1 95.25 122 GLU A N 1
ATOM 954 C CA . GLU A 1 122 ? 8.18 26.359 -9.141 1 95.25 122 GLU A CA 1
ATOM 955 C C . GLU A 1 122 ? 9.109 26.531 -7.945 1 95.25 122 GLU A C 1
ATOM 957 O O . GLU A 1 122 ? 9.891 27.484 -7.895 1 95.25 122 GLU A O 1
ATOM 962 N N . PRO A 1 123 ? 9.062 25.625 -7.035 1 95.88 123 PRO A N 1
ATOM 963 C CA . PRO A 1 123 ? 9.969 25.734 -5.887 1 95.88 123 PRO A CA 1
ATOM 964 C C . PRO A 1 123 ? 11.43 25.484 -6.254 1 95.88 123 PRO A C 1
ATOM 966 O O . PRO A 1 123 ? 11.711 24.875 -7.281 1 95.88 123 PRO A O 1
ATOM 969 N N . PRO A 1 124 ? 12.297 26.047 -5.484 1 95.19 124 PRO A N 1
ATOM 970 C CA . PRO A 1 124 ? 13.711 25.781 -5.742 1 95.19 124 PRO A CA 1
ATOM 971 C C . PRO A 1 124 ? 14.07 24.297 -5.594 1 95.19 124 PRO A C 1
ATOM 973 O O . PRO A 1 124 ? 13.305 23.531 -4.992 1 95.19 124 PRO A O 1
ATOM 976 N N . LEU A 1 125 ? 15.172 23.938 -6.094 1 96.19 125 LEU A N 1
ATOM 977 C CA . LEU A 1 125 ? 15.688 22.594 -5.875 1 96.19 125 LEU A CA 1
ATOM 978 C C . LEU A 1 125 ? 15.961 22.344 -4.395 1 96.19 125 LEU A C 1
ATOM 980 O O . LEU A 1 125 ? 16.312 23.266 -3.66 1 96.19 125 LEU A O 1
ATOM 984 N N . ILE A 1 126 ? 15.859 21.141 -4.066 1 97.5 126 ILE A N 1
ATOM 985 C CA . ILE A 1 126 ? 15.984 20.812 -2.652 1 97.5 126 ILE A CA 1
ATOM 986 C C . ILE A 1 126 ? 17.438 20.516 -2.318 1 97.5 126 ILE A C 1
ATOM 988 O O . ILE A 1 126 ? 18.125 19.781 -3.045 1 97.5 126 ILE A O 1
ATOM 992 N N . ASP A 1 127 ? 17.922 21.156 -1.29 1 97.62 127 ASP A N 1
ATOM 993 C CA . ASP A 1 127 ? 19.188 20.844 -0.648 1 97.62 127 ASP A CA 1
ATOM 994 C C . ASP A 1 127 ? 18.969 20.172 0.711 1 97.62 127 ASP A C 1
ATOM 996 O O . ASP A 1 127 ? 18.547 20.828 1.665 1 97.62 127 ASP A O 1
ATOM 1000 N N . GLU A 1 128 ? 19.281 18.891 0.768 1 98.12 128 GLU A N 1
ATOM 1001 C CA . GLU A 1 128 ? 18.984 18.109 1.962 1 98.12 128 GLU A CA 1
ATOM 1002 C C . GLU A 1 128 ? 19.656 18.703 3.195 1 98.12 128 GLU A C 1
ATOM 1004 O O . GLU A 1 128 ? 19.078 18.734 4.277 1 98.12 128 GLU A O 1
ATOM 1009 N N . GLN A 1 129 ? 20.875 19.203 3.084 1 98.25 129 GLN A N 1
ATOM 1010 C CA . GLN A 1 129 ? 21.594 19.781 4.211 1 98.25 129 GLN A CA 1
ATOM 1011 C C . GLN A 1 129 ? 20.922 21.062 4.691 1 98.25 129 GLN A C 1
ATOM 1013 O O . GLN A 1 129 ? 20.844 21.312 5.895 1 98.25 129 GLN A O 1
ATOM 1018 N N . GLN A 1 130 ? 20.469 21.844 3.799 1 98.25 130 GLN A N 1
ATOM 1019 C CA . GLN A 1 130 ? 19.781 23.078 4.152 1 98.25 130 GLN A CA 1
ATOM 1020 C C . GLN A 1 130 ? 18.453 22.781 4.855 1 98.25 130 GLN A C 1
ATOM 1022 O O . GLN A 1 130 ? 18.094 23.469 5.809 1 98.25 130 GLN A O 1
ATOM 1027 N N . GLU A 1 131 ? 17.75 21.781 4.316 1 98.62 131 GLU A N 1
ATOM 1028 C CA . GLU A 1 131 ? 16.5 21.391 4.953 1 98.62 131 GLU A CA 1
ATOM 1029 C C . GLU A 1 131 ? 16.719 20.875 6.371 1 98.62 131 GLU A C 1
ATOM 1031 O O . GLU A 1 131 ? 15.961 21.203 7.281 1 98.62 131 GLU A O 1
ATOM 1036 N N . GLN A 1 132 ? 17.75 20.078 6.543 1 98.5 132 GLN A N 1
ATOM 1037 C CA . GLN A 1 132 ? 18.109 19.594 7.871 1 98.5 132 GLN A CA 1
ATOM 1038 C C . GLN A 1 132 ? 18.438 20.75 8.812 1 98.5 132 GLN A C 1
ATOM 1040 O O . GLN A 1 132 ? 17.969 20.781 9.953 1 98.5 132 GLN A O 1
ATOM 1045 N N . ALA A 1 133 ? 19.266 21.656 8.375 1 98.56 133 ALA A N 1
ATOM 1046 C CA . ALA A 1 133 ? 19.672 22.812 9.18 1 98.56 133 ALA A CA 1
ATOM 1047 C C . ALA A 1 133 ? 18.453 23.672 9.547 1 98.56 133 ALA A C 1
ATOM 1049 O O . ALA A 1 133 ? 18.328 24.109 10.688 1 98.56 133 ALA A O 1
ATOM 1050 N N . PHE A 1 134 ? 17.625 23.875 8.547 1 98.62 134 PHE A N 1
ATOM 1051 C CA . PHE A 1 134 ? 16.422 24.656 8.781 1 98.62 134 PHE A CA 1
ATOM 1052 C C . PHE A 1 134 ? 15.594 24.031 9.906 1 98.62 134 PHE A C 1
ATOM 1054 O O . PHE A 1 134 ? 15.172 24.734 10.836 1 98.62 134 PHE A O 1
ATOM 1061 N N . LEU A 1 135 ? 15.352 22.703 9.805 1 98.88 135 LEU A N 1
ATOM 1062 C CA . LEU A 1 135 ? 14.531 22.016 10.789 1 98.88 135 LEU A CA 1
ATOM 1063 C C . LEU A 1 135 ? 15.164 22.078 12.172 1 98.88 135 LEU A C 1
ATOM 1065 O O . LEU A 1 135 ? 14.5 22.422 13.156 1 98.88 135 LEU A O 1
ATOM 1069 N N . GLN A 1 136 ? 16.438 21.844 12.273 1 98.44 136 GLN A N 1
ATOM 1070 C CA . GLN A 1 136 ? 17.156 21.828 13.547 1 98.44 136 GLN A CA 1
ATOM 1071 C C . GLN A 1 136 ? 17.141 23.219 14.188 1 98.44 136 GLN A C 1
ATOM 1073 O O . GLN A 1 136 ? 16.906 23.344 15.391 1 98.44 136 GLN A O 1
ATOM 1078 N N . GLN A 1 137 ? 17.406 24.219 13.422 1 98.62 137 GLN A N 1
ATOM 1079 C CA . GLN A 1 137 ? 17.438 25.594 13.938 1 98.62 137 GLN A CA 1
ATOM 1080 C C . GLN A 1 137 ? 16.047 26.016 14.414 1 98.62 137 GLN A C 1
ATOM 1082 O O . GLN A 1 137 ? 15.922 26.672 15.453 1 98.62 137 GLN A O 1
ATOM 1087 N N . THR A 1 138 ? 15.062 25.672 13.586 1 98.62 138 THR A N 1
ATOM 1088 C CA . THR A 1 138 ? 13.695 26.016 13.953 1 98.62 138 THR A CA 1
ATOM 1089 C C . THR A 1 138 ? 13.312 25.375 15.289 1 98.62 138 THR A C 1
ATOM 1091 O O . THR A 1 138 ? 12.797 26.062 16.172 1 98.62 138 THR A O 1
ATOM 1094 N N . LEU A 1 139 ? 13.617 24.109 15.477 1 98.44 139 LEU A N 1
ATOM 1095 C CA . LEU A 1 139 ? 13.219 23.375 16.672 1 98.44 139 LEU A CA 1
ATOM 1096 C C . LEU A 1 139 ? 14.039 23.812 17.875 1 98.44 139 LEU A C 1
ATOM 1098 O O . LEU A 1 139 ? 13.562 23.75 19.016 1 98.44 139 LEU A O 1
ATOM 1102 N N . ALA A 1 140 ? 15.25 24.281 17.672 1 97.62 140 ALA A N 1
ATOM 1103 C CA . ALA A 1 140 ? 16.156 24.641 18.766 1 97.62 140 ALA A CA 1
ATOM 1104 C C . ALA A 1 140 ? 15.898 26.078 19.219 1 97.62 140 ALA A C 1
ATOM 1106 O O . ALA A 1 140 ? 16.406 26.5 20.266 1 97.62 140 ALA A O 1
ATOM 1107 N N . ASN A 1 141 ? 15.156 26.844 18.438 1 96.94 141 ASN A N 1
ATOM 1108 C CA . ASN A 1 141 ? 14.945 28.25 18.766 1 96.94 141 ASN A CA 1
ATOM 1109 C C . ASN A 1 141 ? 14.109 28.422 20.016 1 96.94 141 ASN A C 1
ATOM 1111 O O . ASN A 1 141 ? 12.891 28.281 19.984 1 96.94 141 ASN A O 1
ATOM 1115 N N . SER A 1 142 ? 14.688 28.797 21.078 1 94.06 142 SER A N 1
ATOM 1116 C CA . SER A 1 142 ? 14.016 28.906 22.375 1 94.06 142 SER A CA 1
ATOM 1117 C C . SER A 1 142 ? 13.148 30.156 22.438 1 94.06 142 SER A C 1
ATOM 1119 O O . SER A 1 142 ? 12.344 30.312 23.359 1 94.06 142 SER A O 1
ATOM 1121 N N . GLN A 1 143 ? 13.297 31.016 21.453 1 94.81 143 GLN A N 1
ATOM 1122 C CA . GLN A 1 143 ? 12.555 32.25 21.453 1 94.81 143 GLN A CA 1
ATOM 1123 C C . GLN A 1 143 ? 11.188 32.094 20.812 1 94.81 143 GLN A C 1
ATOM 1125 O O . GLN A 1 143 ? 10.383 33.031 20.781 1 94.81 143 GLN A O 1
ATOM 1130 N N . THR A 1 144 ? 10.93 30.953 20.25 1 96.31 144 THR A N 1
ATOM 1131 C CA . THR A 1 144 ? 9.648 30.703 19.609 1 96.31 144 THR A CA 1
ATOM 1132 C C . THR A 1 144 ? 8.875 29.609 20.344 1 96.31 144 THR A C 1
ATOM 1134 O O . THR A 1 144 ? 9.477 28.797 21.047 1 96.31 144 THR A O 1
ATOM 1137 N N . THR A 1 145 ? 7.582 29.703 20.25 1 97.94 145 THR A N 1
ATOM 1138 C CA . THR A 1 145 ? 6.711 28.734 20.906 1 97.94 145 THR A CA 1
ATOM 1139 C C . THR A 1 145 ? 6.605 27.453 20.078 1 97.94 145 THR A C 1
ATOM 1141 O O . THR A 1 145 ? 7.039 27.422 18.922 1 97.94 145 THR A O 1
ATOM 1144 N N . THR A 1 146 ? 6.09 26.406 20.688 1 98.38 146 THR A N 1
ATOM 1145 C CA . THR A 1 146 ? 5.82 25.156 19.984 1 98.38 146 THR A CA 1
ATOM 1146 C C . THR A 1 146 ? 4.918 25.391 18.781 1 98.38 146 THR A C 1
ATOM 1148 O O . THR A 1 146 ? 5.195 24.906 17.688 1 98.38 146 THR A O 1
ATOM 1151 N N . THR A 1 147 ? 3.83 26.172 18.984 1 98.69 147 THR A N 1
ATOM 1152 C CA . THR A 1 147 ? 2.875 26.469 17.922 1 98.69 147 THR A CA 1
ATOM 1153 C C . THR A 1 147 ? 3.561 27.203 16.781 1 98.69 147 THR A C 1
ATOM 1155 O O . THR A 1 147 ? 3.354 26.859 15.609 1 98.69 147 THR A O 1
ATOM 1158 N N . ASP A 1 148 ? 4.402 28.141 17.141 1 98.62 148 ASP A N 1
ATOM 1159 C CA . ASP A 1 148 ? 5.113 28.891 16.109 1 98.62 148 ASP A CA 1
ATOM 1160 C C . ASP A 1 148 ? 6.051 27.984 15.312 1 98.62 148 ASP A C 1
ATOM 1162 O O . ASP A 1 148 ? 6.133 28.078 14.086 1 98.62 148 ASP A O 1
ATOM 1166 N N . LYS A 1 149 ? 6.793 27.141 16.031 1 98.75 149 LYS A N 1
ATOM 1167 C CA . LYS A 1 149 ? 7.695 26.188 15.391 1 98.75 149 LYS A CA 1
ATOM 1168 C C . LYS A 1 149 ? 6.941 25.281 14.422 1 98.75 149 LYS A C 1
ATOM 1170 O O . LYS A 1 149 ? 7.371 25.094 13.281 1 98.75 149 LYS A O 1
ATOM 1175 N N . ALA A 1 150 ? 5.805 24.75 14.844 1 98.88 150 ALA A N 1
ATOM 1176 C CA . ALA A 1 150 ? 5.016 23.828 14.039 1 98.88 150 ALA A CA 1
ATOM 1177 C C . ALA A 1 150 ? 4.492 24.5 12.773 1 98.88 150 ALA A C 1
ATOM 1179 O O . ALA A 1 150 ? 4.605 23.953 11.68 1 98.88 150 ALA A O 1
ATOM 1180 N N . LEU A 1 151 ? 3.951 25.688 12.922 1 98.88 151 LEU A N 1
ATOM 1181 C CA . LEU A 1 151 ? 3.43 26.422 11.773 1 98.88 151 LEU A CA 1
ATOM 1182 C C . LEU A 1 151 ? 4.543 26.766 10.789 1 98.88 151 LEU A C 1
ATOM 1184 O O . LEU A 1 151 ? 4.352 26.672 9.57 1 98.88 151 LEU A O 1
ATOM 1188 N N . THR A 1 152 ? 5.668 27.125 11.344 1 98.81 152 THR A N 1
ATOM 1189 C CA . THR A 1 152 ? 6.809 27.484 10.508 1 98.81 152 THR A CA 1
ATOM 1190 C C . THR A 1 152 ? 7.262 26.281 9.68 1 98.81 152 THR A C 1
ATOM 1192 O O . THR A 1 152 ? 7.43 26.391 8.461 1 98.81 152 THR A O 1
ATOM 1195 N N . VAL A 1 153 ? 7.398 25.156 10.305 1 98.88 153 VAL A N 1
ATOM 1196 C CA . VAL A 1 153 ? 7.84 23.953 9.617 1 98.88 153 VAL A CA 1
ATOM 1197 C C . VAL A 1 153 ? 6.785 23.516 8.602 1 98.88 153 VAL A C 1
ATOM 1199 O O . VAL A 1 153 ? 7.113 23.141 7.477 1 98.88 153 VAL A O 1
ATOM 1202 N N . MET A 1 154 ? 5.523 23.547 8.945 1 98.88 154 MET A N 1
ATOM 1203 C CA . MET A 1 154 ? 4.43 23.109 8.086 1 98.88 154 MET A CA 1
ATOM 1204 C C . MET A 1 154 ? 4.438 23.875 6.766 1 98.88 154 MET A C 1
ATOM 1206 O O . MET A 1 154 ? 4.496 23.266 5.695 1 98.88 154 MET A O 1
ATOM 1210 N N . TYR A 1 155 ? 4.449 25.156 6.855 1 98.81 155 TYR A N 1
ATOM 1211 C CA . TYR A 1 155 ? 4.289 25.969 5.645 1 98.81 155 TYR A CA 1
ATOM 1212 C C . TYR A 1 155 ? 5.586 26.016 4.848 1 98.81 155 TYR A C 1
ATOM 1214 O O . TYR A 1 155 ? 5.562 26.062 3.617 1 98.81 155 TYR A O 1
ATOM 1222 N N . HIS A 1 156 ? 6.719 26 5.562 1 98.75 156 HIS A N 1
ATOM 1223 C CA . HIS A 1 156 ? 7.977 25.859 4.844 1 98.75 156 HIS A CA 1
ATOM 1224 C C . HIS A 1 156 ? 7.969 24.609 3.969 1 98.75 156 HIS A C 1
ATOM 1226 O O . HIS A 1 156 ? 8.273 24.672 2.777 1 98.75 156 HIS A O 1
ATOM 1232 N N . ASN A 1 157 ? 7.609 23.453 4.594 1 98.56 157 ASN A N 1
ATOM 1233 C CA . ASN A 1 157 ? 7.594 22.203 3.865 1 98.56 157 ASN A CA 1
ATOM 1234 C C . ASN A 1 157 ? 6.605 22.234 2.701 1 98.56 157 ASN A C 1
ATOM 1236 O O . ASN A 1 157 ? 6.883 21.688 1.631 1 98.56 157 ASN A O 1
ATOM 1240 N N . MET A 1 158 ? 5.441 22.828 2.896 1 98.12 158 MET A N 1
ATOM 1241 C CA . MET A 1 158 ? 4.453 22.938 1.827 1 98.12 158 MET A CA 1
ATOM 1242 C C . MET A 1 158 ? 5 23.734 0.653 1 98.12 158 MET A C 1
ATOM 1244 O O . MET A 1 158 ? 4.898 23.312 -0.499 1 98.12 158 MET A O 1
ATOM 1248 N N . ARG A 1 159 ? 5.594 24.859 0.895 1 98.12 159 ARG A N 1
ATOM 1249 C CA . ARG A 1 159 ? 6.051 25.719 -0.191 1 98.12 159 ARG A CA 1
ATOM 1250 C C . ARG A 1 159 ? 7.273 25.125 -0.882 1 98.12 159 ARG A C 1
ATOM 1252 O O . ARG A 1 159 ? 7.398 25.203 -2.105 1 98.12 159 ARG A O 1
ATOM 1259 N N . GLN A 1 160 ? 8.188 24.547 -0.096 1 97.5 160 GLN A N 1
ATOM 1260 C CA . GLN A 1 160 ? 9.422 24.016 -0.657 1 97.5 160 GLN A CA 1
ATOM 1261 C C . GLN A 1 160 ? 9.148 22.75 -1.476 1 97.5 160 GLN A C 1
ATOM 1263 O O . GLN A 1 160 ? 9.977 22.359 -2.303 1 97.5 160 GLN A O 1
ATOM 1268 N N . GLN A 1 161 ? 8.008 22.141 -1.189 1 97.44 161 GLN A N 1
ATOM 1269 C CA . GLN A 1 161 ? 7.738 20.875 -1.879 1 97.44 161 GLN A CA 1
ATOM 1270 C C . GLN A 1 161 ? 8.945 19.938 -1.807 1 97.44 161 GLN A C 1
ATOM 1272 O O . GLN A 1 161 ? 9.469 19.516 -2.838 1 97.44 161 GLN A O 1
ATOM 1277 N N . ILE A 1 162 ? 9.195 19.594 -0.652 1 97.25 162 ILE A N 1
ATOM 1278 C CA . ILE A 1 162 ? 10.492 18.938 -0.475 1 97.25 162 ILE A CA 1
ATOM 1279 C C . ILE A 1 162 ? 10.438 17.516 -1.013 1 97.25 162 ILE A C 1
ATOM 1281 O O . ILE A 1 162 ? 11.469 16.891 -1.238 1 97.25 162 ILE A O 1
ATOM 1285 N N . PHE A 1 163 ? 9.219 17.016 -1.263 1 97.81 163 PHE A N 1
ATOM 1286 C CA . PHE A 1 163 ? 9.031 15.688 -1.848 1 97.81 163 PHE A CA 1
ATOM 1287 C C . PHE A 1 163 ? 8.367 15.797 -3.217 1 97.81 163 PHE A C 1
ATOM 1289 O O . PHE A 1 163 ? 7.938 16.875 -3.623 1 97.81 163 PHE A O 1
ATOM 1296 N N . TRP A 1 164 ? 8.289 14.695 -3.965 1 95.75 164 TRP A N 1
ATOM 1297 C CA . TRP A 1 164 ? 7.695 14.672 -5.297 1 95.75 164 TRP A CA 1
ATOM 1298 C C . TRP A 1 164 ? 6.18 14.859 -5.219 1 95.75 164 TRP A C 1
ATOM 1300 O O . TRP A 1 164 ? 5.574 15.438 -6.121 1 95.75 164 TRP A O 1
ATOM 1310 N N . ASP A 1 165 ? 5.574 14.281 -4.219 1 96.56 165 ASP A N 1
ATOM 1311 C CA . ASP A 1 165 ? 4.137 14.375 -3.99 1 96.56 165 ASP A CA 1
ATOM 1312 C C . ASP A 1 165 ? 3.805 14.188 -2.512 1 96.56 165 ASP A C 1
ATOM 1314 O O . ASP A 1 165 ? 4.648 13.742 -1.732 1 96.56 165 ASP A O 1
ATOM 1318 N N . GLY A 1 166 ? 2.586 14.531 -2.162 1 97.75 166 GLY A N 1
ATOM 1319 C CA . GLY A 1 166 ? 2.123 14.32 -0.8 1 97.75 166 GLY A CA 1
ATOM 1320 C C . GLY A 1 166 ? 2.637 15.359 0.175 1 97.75 166 GLY A C 1
ATOM 1321 O O . GLY A 1 166 ? 2.67 15.125 1.384 1 97.75 166 GLY A O 1
ATOM 1322 N N . ASN A 1 167 ? 3.072 16.5 -0.322 1 97.94 167 ASN A N 1
ATOM 1323 C CA . ASN A 1 167 ? 3.76 17.5 0.493 1 97.94 167 ASN A CA 1
ATOM 1324 C C . ASN A 1 167 ? 2.846 18.062 1.577 1 97.94 167 ASN A C 1
ATOM 1326 O O . ASN A 1 167 ? 3.25 18.188 2.736 1 97.94 167 ASN A O 1
ATOM 1330 N N . LYS A 1 168 ? 1.602 18.391 1.233 1 98.38 168 LYS A N 1
ATOM 1331 C CA . LYS A 1 168 ? 0.717 19 2.23 1 98.38 168 LYS A CA 1
ATOM 1332 C C . LYS A 1 168 ? 0.371 17.984 3.326 1 98.38 168 LYS A C 1
ATOM 1334 O O . LYS A 1 168 ? 0.323 18.344 4.508 1 98.38 168 LYS A O 1
ATOM 1339 N N . ARG A 1 169 ? 0.118 16.734 2.953 1 98.75 169 ARG A N 1
ATOM 1340 C CA . ARG A 1 169 ? -0.157 15.703 3.943 1 98.75 169 ARG A CA 1
ATOM 1341 C C . ARG A 1 169 ? 1.049 15.477 4.848 1 98.75 169 ARG A C 1
ATOM 1343 O O . ARG A 1 169 ? 0.916 15.453 6.074 1 98.75 169 ARG A O 1
ATOM 1350 N N . THR A 1 170 ? 2.215 15.375 4.262 1 98.88 170 THR A N 1
ATOM 1351 C CA . THR A 1 170 ? 3.441 15.172 5.023 1 98.88 170 THR A CA 1
ATOM 1352 C C . THR A 1 170 ? 3.693 16.344 5.969 1 98.88 170 THR A C 1
ATOM 1354 O O . THR A 1 170 ? 4.012 16.141 7.141 1 98.88 170 THR A O 1
ATOM 1357 N N . ALA A 1 171 ? 3.523 17.547 5.453 1 98.88 171 ALA A N 1
ATOM 1358 C CA . ALA A 1 171 ? 3.764 18.75 6.234 1 98.88 171 ALA A CA 1
ATOM 1359 C C . ALA A 1 171 ? 2.818 18.828 7.43 1 98.88 171 ALA A C 1
ATOM 1361 O O . ALA A 1 171 ? 3.232 19.203 8.531 1 98.88 171 ALA A O 1
ATOM 1362 N N . THR A 1 172 ? 1.593 18.531 7.203 1 98.88 172 THR A N 1
ATOM 1363 C CA . THR A 1 172 ? 0.603 18.594 8.273 1 98.88 172 THR A CA 1
ATOM 1364 C C . THR A 1 172 ? 0.94 17.609 9.383 1 98.88 172 THR A C 1
ATOM 1366 O O . THR A 1 172 ? 0.897 17.953 10.562 1 98.88 172 THR A O 1
ATOM 1369 N N . LEU A 1 173 ? 1.284 16.375 9.023 1 98.94 173 LEU A N 1
ATOM 1370 C CA . LEU A 1 173 ? 1.649 15.367 10.016 1 98.94 173 LEU A CA 1
ATOM 1371 C C . LEU A 1 173 ? 2.939 15.758 10.734 1 98.94 173 LEU A C 1
ATOM 1373 O O . LEU A 1 173 ? 3.059 15.578 11.953 1 98.94 173 LEU A O 1
ATOM 1377 N N . SER A 1 174 ? 3.896 16.312 10.008 1 98.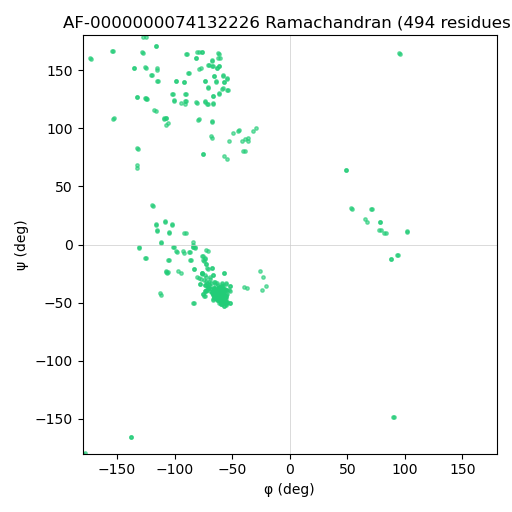94 174 SER A N 1
ATOM 1378 C CA . SER A 1 174 ? 5.148 16.766 10.602 1 98.94 174 SER A CA 1
ATOM 1379 C C . SER A 1 174 ? 4.906 17.875 11.633 1 98.94 174 SER A C 1
ATOM 1381 O O . SER A 1 174 ? 5.449 17.828 12.734 1 98.94 174 SER A O 1
ATOM 1383 N N . ALA A 1 175 ? 4.129 18.812 11.242 1 98.94 175 ALA A N 1
ATOM 1384 C CA . ALA A 1 175 ? 3.801 19.922 12.148 1 98.94 175 ALA A CA 1
ATOM 1385 C C . ALA A 1 175 ? 3.111 19.406 13.406 1 98.94 175 ALA A C 1
ATOM 1387 O O . ALA A 1 175 ? 3.393 19.875 14.516 1 98.94 175 ALA A O 1
ATOM 1388 N N . ASN A 1 176 ? 2.27 18.438 13.25 1 98.88 176 ASN A N 1
ATOM 1389 C CA . ASN A 1 176 ? 1.531 17.922 14.406 1 98.88 176 ASN A CA 1
ATOM 1390 C C . ASN A 1 176 ? 2.406 17.031 15.281 1 98.88 176 ASN A C 1
ATOM 1392 O O . ASN A 1 176 ? 2.168 16.922 16.484 1 98.88 176 ASN A O 1
ATOM 1396 N N . LYS A 1 177 ? 3.443 16.453 14.703 1 98.88 177 LYS A N 1
ATOM 1397 C CA . LYS A 1 177 ? 4.457 15.805 15.531 1 98.88 177 LYS A CA 1
ATOM 1398 C C . LYS A 1 177 ? 5.086 16.797 16.5 1 98.88 177 LYS A C 1
ATOM 1400 O O . LYS A 1 177 ? 5.305 16.469 17.672 1 98.88 177 LYS A O 1
ATOM 1405 N N . ILE A 1 178 ? 5.359 18 16.031 1 98.88 178 ILE A N 1
ATOM 1406 C CA . ILE A 1 178 ? 5.914 19.062 16.875 1 98.88 178 ILE A CA 1
ATOM 1407 C C . ILE A 1 178 ? 4.895 19.469 17.938 1 98.88 178 ILE A C 1
ATOM 1409 O O . ILE A 1 178 ? 5.227 19.578 19.109 1 98.88 178 ILE A O 1
ATOM 1413 N N . MET A 1 179 ? 3.637 19.641 17.5 1 98.75 179 MET A N 1
ATOM 1414 C CA . MET A 1 179 ? 2.572 20.047 18.422 1 98.75 179 MET A CA 1
ATOM 1415 C C . MET A 1 179 ? 2.404 19.016 19.531 1 98.75 179 MET A C 1
ATOM 1417 O O . MET A 1 179 ? 2.281 19.375 20.703 1 98.75 179 MET A O 1
ATOM 1421 N N . ILE A 1 180 ? 2.381 17.766 19.156 1 98.56 180 ILE A N 1
ATOM 1422 C CA . ILE A 1 180 ? 2.164 16.672 20.094 1 98.56 180 ILE A CA 1
ATOM 1423 C C . ILE A 1 180 ? 3.322 16.609 21.078 1 98.56 180 ILE A C 1
ATOM 1425 O O . ILE A 1 180 ? 3.105 16.5 22.297 1 98.56 180 ILE A O 1
ATOM 1429 N N . ASP A 1 181 ? 4.527 16.734 20.594 1 98 181 ASP A N 1
ATOM 1430 C CA . ASP A 1 181 ? 5.703 16.688 21.453 1 98 181 ASP A CA 1
ATOM 1431 C C . ASP A 1 181 ? 5.68 17.812 22.469 1 98 181 ASP A C 1
ATOM 1433 O O . ASP A 1 181 ? 6.109 17.641 23.609 1 98 181 ASP A O 1
ATOM 1437 N N . GLY A 1 182 ? 5.195 18.969 22.062 1 97.56 182 GLY A N 1
ATOM 1438 C CA . GLY A 1 182 ? 5.203 20.141 22.922 1 97.56 182 GLY A CA 1
ATOM 1439 C C . GLY A 1 182 ? 3.926 20.312 23.719 1 97.56 182 GLY A C 1
ATOM 1440 O O . GLY A 1 182 ? 3.822 21.219 24.547 1 97.56 182 GLY A O 1
ATOM 1441 N N . GLY A 1 183 ? 2.98 19.438 23.422 1 97.25 183 GLY A N 1
ATOM 1442 C CA . GLY A 1 183 ? 1.722 19.5 24.141 1 97.25 183 GLY A CA 1
ATOM 1443 C C . GLY A 1 183 ? 0.879 20.703 23.781 1 97.25 183 GLY A C 1
ATOM 1444 O O . GLY A 1 183 ? 0.172 21.25 24.641 1 97.25 183 GLY A O 1
ATOM 1445 N N . ALA A 1 184 ? 0.965 21.188 22.609 1 97.94 184 ALA A N 1
ATOM 1446 C CA . ALA A 1 184 ? 0.341 22.453 22.234 1 97.94 184 ALA A CA 1
ATOM 1447 C C . ALA A 1 184 ? -0.941 22.234 21.438 1 97.94 184 ALA A C 1
ATOM 1449 O O . ALA A 1 184 ? -1.441 23.141 20.781 1 97.94 184 ALA A O 1
ATOM 1450 N N . GLY A 1 185 ? -1.521 20.984 21.5 1 98.12 185 GLY A N 1
ATOM 1451 C CA . GLY A 1 185 ? -2.719 20.672 20.75 1 98.12 185 GLY A CA 1
ATOM 1452 C C . GLY A 1 185 ? -2.424 20.125 19.359 1 98.12 185 GLY A C 1
ATOM 1453 O O . GLY A 1 185 ? -1.5 19.328 19.188 1 98.12 185 GLY A O 1
ATOM 1454 N N . LEU A 1 186 ? -3.336 20.422 18.375 1 98.81 186 LEU A N 1
ATOM 1455 C CA . LEU A 1 186 ? -3.209 19.969 17 1 98.81 186 LEU A CA 1
ATOM 1456 C C . LEU A 1 186 ? -3.514 21.094 16.016 1 98.81 186 LEU A C 1
ATOM 1458 O O . LEU A 1 186 ? -4.238 22.031 16.359 1 98.81 186 LEU A O 1
ATOM 1462 N N . ILE A 1 187 ? -2.92 20.984 14.898 1 98.75 187 ILE A N 1
ATOM 1463 C CA . ILE A 1 187 ? -3.277 21.844 13.773 1 98.75 187 ILE A CA 1
ATOM 1464 C C . ILE A 1 187 ? -4.191 21.078 12.812 1 98.75 187 ILE A C 1
ATOM 1466 O O . ILE A 1 187 ? -3.834 19.984 12.344 1 98.75 187 ILE A O 1
ATOM 1470 N N . ASN A 1 188 ? -5.34 21.562 12.516 1 98.44 188 ASN A N 1
ATOM 1471 C CA . ASN A 1 188 ? -6.281 21.016 11.547 1 98.44 188 ASN A CA 1
ATOM 1472 C C . ASN A 1 188 ? -7.18 22.094 10.953 1 98.44 188 ASN A C 1
ATOM 1474 O O . ASN A 1 188 ? -8.055 22.625 11.641 1 98.44 188 ASN A O 1
ATOM 1478 N N . VAL A 1 189 ? -6.984 22.438 9.703 1 97.69 189 VAL A N 1
ATOM 1479 C CA . VAL A 1 189 ? -7.781 23.469 9.047 1 97.69 189 VAL A CA 1
ATOM 1480 C C . VAL A 1 189 ? -9.195 22.953 8.789 1 97.69 189 VAL A C 1
ATOM 1482 O O . VAL A 1 189 ? -9.375 21.984 8.047 1 97.69 189 VAL A O 1
ATOM 1485 N N . PRO A 1 190 ? -10.164 23.609 9.32 1 96.44 190 PRO A N 1
ATOM 1486 C CA . PRO A 1 190 ? -11.531 23.141 9.062 1 96.44 190 PRO A CA 1
ATOM 1487 C C . PRO A 1 190 ? -11.914 23.234 7.586 1 96.44 190 PRO A C 1
ATOM 1489 O O . PRO A 1 190 ? -11.594 24.219 6.922 1 96.44 190 PRO A O 1
ATOM 1492 N N . LEU A 1 191 ? -12.633 22.219 7.121 1 96.25 191 LEU A N 1
ATOM 1493 C CA . LEU A 1 191 ? -12.938 22.109 5.699 1 96.25 191 LEU A CA 1
ATOM 1494 C C . LEU A 1 191 ? -13.797 23.281 5.242 1 96.25 191 LEU A C 1
ATOM 1496 O O . LEU A 1 191 ? -13.68 23.75 4.105 1 96.25 191 LEU A O 1
ATOM 1500 N N . ASP A 1 192 ? -14.633 23.766 6.074 1 96.06 192 ASP A N 1
ATOM 1501 C CA . ASP A 1 192 ? -15.516 24.859 5.703 1 96.06 192 ASP A CA 1
ATOM 1502 C C . ASP A 1 192 ? -14.742 26.172 5.582 1 96.06 192 ASP A C 1
ATOM 1504 O O . ASP A 1 192 ? -15.297 27.188 5.168 1 96.06 192 ASP A O 1
ATOM 1508 N N . LYS A 1 193 ? -13.484 26.203 5.902 1 97.56 193 LYS A N 1
ATOM 1509 C CA . LYS A 1 193 ? -12.656 27.406 5.812 1 97.56 193 LYS A CA 1
ATOM 1510 C C . LYS A 1 193 ? -11.555 27.234 4.773 1 97.56 193 LYS A C 1
ATOM 1512 O O . LYS A 1 193 ? -10.656 28.062 4.668 1 97.56 193 LYS A O 1
ATOM 1517 N N . TRP A 1 194 ? -11.594 26.219 3.939 1 96.75 194 TRP A N 1
ATOM 1518 C CA . TRP A 1 194 ? -10.531 25.875 3 1 96.75 194 TRP A CA 1
ATOM 1519 C C . TRP A 1 194 ? -10.43 26.922 1.888 1 96.75 194 TRP A C 1
ATOM 1521 O O . TRP A 1 194 ? -9.352 27.141 1.326 1 96.75 194 TRP A O 1
ATOM 1531 N N . ASP A 1 195 ? -11.523 27.547 1.563 1 96.38 195 ASP A N 1
ATOM 1532 C CA . ASP A 1 195 ? -11.469 28.578 0.528 1 96.38 195 ASP A CA 1
ATOM 1533 C C . ASP A 1 195 ? -10.492 29.688 0.912 1 96.38 195 ASP A C 1
ATOM 1535 O O . ASP A 1 195 ? -9.617 30.047 0.123 1 96.38 195 ASP A O 1
ATOM 1539 N N . LYS A 1 196 ? -10.719 30.172 2.139 1 98.12 196 LYS A N 1
ATOM 1540 C CA . LYS A 1 196 ? -9.828 31.234 2.611 1 98.12 196 LYS A CA 1
ATOM 1541 C C . LYS A 1 196 ? -8.406 30.719 2.791 1 98.12 196 LYS A C 1
ATOM 1543 O O . LYS A 1 196 ? -7.441 31.422 2.459 1 98.12 196 LYS A O 1
ATOM 1548 N N . TRP A 1 197 ? -8.242 29.578 3.314 1 98.19 197 TRP A N 1
ATOM 1549 C CA . TRP A 1 197 ? -6.918 28.984 3.475 1 98.19 197 TRP A CA 1
ATOM 1550 C C . TRP A 1 197 ? -6.203 28.875 2.131 1 98.19 197 TRP A C 1
ATOM 1552 O O . TRP A 1 197 ? -5.02 29.203 2.025 1 98.19 197 TRP A O 1
ATOM 1562 N N . ASN A 1 198 ? -6.941 28.406 1.113 1 96.69 198 ASN A N 1
ATOM 1563 C CA . ASN A 1 198 ? -6.379 28.25 -0.223 1 96.69 198 ASN A CA 1
ATOM 1564 C C . ASN A 1 198 ? -5.918 29.578 -0.801 1 96.69 198 ASN A C 1
ATOM 1566 O O . ASN A 1 198 ? -4.902 29.641 -1.499 1 96.69 198 ASN A O 1
ATOM 1570 N N . GLU A 1 199 ? -6.684 30.562 -0.507 1 97.12 199 GLU A N 1
ATOM 1571 C CA . GLU A 1 199 ? -6.27 31.906 -0.928 1 97.12 199 GLU A CA 1
ATOM 1572 C C . GLU A 1 199 ? -4.957 32.312 -0.268 1 97.12 199 GLU A C 1
ATOM 1574 O O . GLU A 1 199 ? -4.047 32.812 -0.937 1 97.12 199 GLU A O 1
ATOM 1579 N N . LEU A 1 200 ? -4.891 32.062 1 1 98.19 200 LEU A N 1
ATOM 1580 C CA . LEU A 1 200 ? -3.748 32.531 1.782 1 98.19 200 LEU A CA 1
ATOM 1581 C C . LEU A 1 200 ? -2.498 31.719 1.444 1 98.19 200 LEU A C 1
ATOM 1583 O O . LEU A 1 200 ? -1.399 32.281 1.364 1 98.19 200 LEU A O 1
ATOM 1587 N N . ILE A 1 201 ? -2.621 30.422 1.242 1 98 201 ILE A N 1
ATOM 1588 C CA . ILE A 1 201 ? -1.434 29.625 0.945 1 98 201 ILE A CA 1
ATOM 1589 C C . ILE A 1 201 ? -0.937 29.953 -0.462 1 98 201 ILE A C 1
ATOM 1591 O O . ILE A 1 201 ? 0.269 29.938 -0.722 1 98 201 ILE A O 1
ATOM 1595 N N . ALA A 1 202 ? -1.855 30.203 -1.4 1 97.12 202 ALA A N 1
ATOM 1596 C CA . ALA A 1 202 ? -1.435 30.656 -2.727 1 97.12 202 ALA A CA 1
ATOM 1597 C C . ALA A 1 202 ? -0.611 31.938 -2.639 1 97.12 202 ALA A C 1
ATOM 1599 O O . ALA A 1 202 ? 0.418 32.062 -3.305 1 97.12 202 ALA A O 1
ATOM 1600 N N . ASP A 1 203 ? -1.117 32.844 -1.872 1 97.38 203 ASP A N 1
ATOM 1601 C CA . ASP A 1 203 ? -0.386 34.094 -1.668 1 97.38 203 ASP A CA 1
ATOM 1602 C C . ASP A 1 203 ? 0.996 33.812 -1.076 1 97.38 203 ASP A C 1
ATOM 1604 O O . ASP A 1 203 ? 1.979 34.438 -1.48 1 97.38 203 ASP A O 1
ATOM 1608 N N . TYR A 1 204 ? 1.05 32.938 -0.154 1 98.19 204 TYR A N 1
ATOM 1609 C CA . TYR A 1 204 ? 2.326 32.594 0.449 1 98.19 204 TYR A CA 1
ATOM 1610 C C . TYR A 1 204 ? 3.279 32 -0.594 1 98.19 204 TYR A C 1
ATOM 1612 O O . TYR A 1 204 ? 4.457 32.375 -0.63 1 98.19 204 TYR A O 1
ATOM 1620 N N . TYR A 1 205 ? 2.748 31.078 -1.402 1 97.69 205 TYR A N 1
ATOM 1621 C CA . TYR A 1 205 ? 3.572 30.516 -2.471 1 97.69 205 TYR A CA 1
ATOM 1622 C C . TYR A 1 205 ? 4.176 31.625 -3.322 1 97.69 205 TYR A C 1
ATOM 1624 O O . TYR A 1 205 ? 5.363 31.594 -3.656 1 97.69 205 TYR A O 1
ATOM 1632 N N . ARG A 1 206 ? 3.406 32.688 -3.586 1 95.69 206 ARG A N 1
ATOM 1633 C CA . ARG A 1 206 ? 3.82 33.781 -4.457 1 95.69 206 ARG A CA 1
ATOM 1634 C C . ARG A 1 206 ? 4.848 34.656 -3.77 1 95.69 206 ARG A C 1
ATOM 1636 O O . ARG A 1 206 ? 5.824 35.094 -4.391 1 95.69 206 ARG A O 1
ATOM 1643 N N . THR A 1 207 ? 4.66 34.906 -2.498 1 96.94 207 THR A N 1
ATOM 1644 C CA . THR A 1 207 ? 5.355 36.031 -1.879 1 96.94 207 THR A CA 1
ATOM 1645 C C . THR A 1 207 ? 6.484 35.531 -0.98 1 96.94 207 THR A C 1
ATOM 1647 O O . THR A 1 207 ? 7.379 36.312 -0.621 1 96.94 207 THR A O 1
ATOM 1650 N N . ASN A 1 208 ? 6.324 34.281 -0.524 1 97.75 208 ASN A N 1
ATOM 1651 C CA . ASN A 1 208 ? 7.242 33.688 0.447 1 97.75 208 ASN A CA 1
ATOM 1652 C C . ASN A 1 208 ? 7.148 34.375 1.8 1 97.75 208 ASN A C 1
ATOM 1654 O O . ASN A 1 208 ? 8.109 34.375 2.57 1 97.75 208 ASN A O 1
ATOM 1658 N N . ASP A 1 209 ? 6.082 35.062 2.051 1 98.12 209 ASP A N 1
ATOM 1659 C CA . ASP A 1 209 ? 5.758 35.656 3.342 1 98.12 209 ASP A CA 1
ATOM 1660 C C . ASP A 1 209 ? 4.645 34.875 4.043 1 98.12 209 ASP A C 1
ATOM 1662 O O . ASP A 1 209 ? 3.473 35 3.686 1 98.12 209 ASP A O 1
ATOM 1666 N N . MET A 1 210 ? 4.996 34.062 5.078 1 97.75 210 MET A N 1
ATOM 1667 C CA . MET A 1 210 ? 4.008 33.156 5.695 1 97.75 210 MET A CA 1
ATOM 1668 C C . MET A 1 210 ? 3.32 33.844 6.867 1 97.75 210 MET A C 1
ATOM 1670 O O . MET A 1 210 ? 2.605 33.219 7.637 1 97.75 210 MET A O 1
ATOM 1674 N N . SER A 1 211 ? 3.537 35.219 7.051 1 97.56 211 SER A N 1
ATOM 1675 C CA . SER A 1 211 ? 2.986 35.938 8.203 1 97.56 211 SER A CA 1
ATOM 1676 C C . SER A 1 211 ? 1.465 35.844 8.234 1 97.56 211 SER A C 1
ATOM 1678 O O . SER A 1 211 ? 0.881 3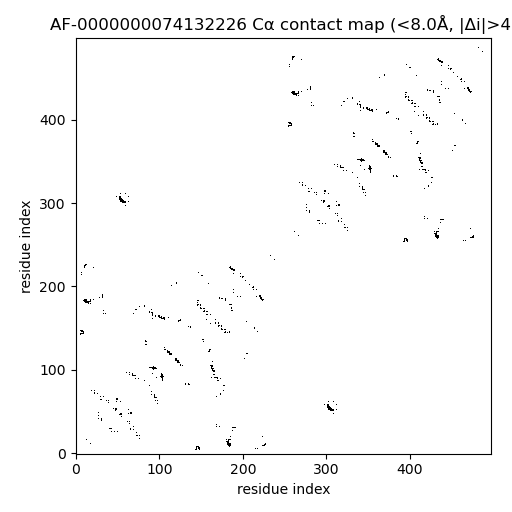5.469 9.258 1 97.56 211 SER A O 1
ATOM 1680 N N . LYS A 1 212 ? 0.81 36.125 7.137 1 98 212 LYS A N 1
ATOM 1681 C CA . LYS A 1 212 ? -0.649 36.125 7.094 1 98 212 LYS A CA 1
ATOM 1682 C C . LYS A 1 212 ? -1.233 34.75 7.293 1 98 212 LYS A C 1
ATOM 1684 O O . LYS A 1 212 ? -2.18 34.562 8.062 1 98 212 LYS A O 1
ATOM 1689 N N . ILE A 1 213 ? -0.703 33.75 6.586 1 98.5 213 ILE A N 1
ATOM 1690 C CA . ILE A 1 213 ? -1.277 32.406 6.684 1 98.5 213 ILE A CA 1
ATOM 1691 C C . ILE A 1 213 ? -0.986 31.812 8.062 1 98.5 213 ILE A C 1
ATOM 1693 O O . ILE A 1 213 ? -1.801 31.062 8.617 1 98.5 213 ILE A O 1
ATOM 1697 N N . LYS A 1 214 ? 0.166 32.125 8.633 1 98.38 214 LYS A N 1
ATOM 1698 C CA . LYS A 1 214 ? 0.447 31.672 9.992 1 98.38 214 LYS A CA 1
ATOM 1699 C C . LYS A 1 214 ? -0.567 32.25 10.984 1 98.38 214 LYS A C 1
ATOM 1701 O O . LYS A 1 214 ? -1.131 31.5 11.797 1 98.38 214 LYS A O 1
ATOM 1706 N N . GLN A 1 215 ? -0.745 33.562 10.898 1 98.19 215 GLN A N 1
ATOM 1707 C CA . GLN A 1 215 ? -1.691 34.219 11.805 1 98.19 215 GLN A CA 1
ATOM 1708 C C . GLN A 1 215 ? -3.094 33.625 11.633 1 98.19 215 GLN A C 1
ATOM 1710 O O . GLN A 1 215 ? -3.777 33.344 12.617 1 98.19 215 GLN A O 1
ATOM 1715 N N . TRP A 1 216 ? -3.514 33.531 10.43 1 98.62 216 TRP A N 1
ATOM 1716 C CA . TRP A 1 216 ? -4.848 33 10.148 1 98.62 216 TRP A CA 1
ATOM 1717 C C . TRP A 1 216 ? -5 31.578 10.695 1 98.62 216 TRP A C 1
ATOM 1719 O O . TRP A 1 216 ? -6.012 31.25 11.32 1 98.62 216 TRP A O 1
ATOM 1729 N N . THR A 1 217 ? -4.012 30.688 10.438 1 98.81 217 THR A N 1
ATOM 1730 C CA . THR A 1 217 ? -4.055 29.297 10.906 1 98.81 217 THR A CA 1
ATOM 1731 C C . THR A 1 217 ? -4.059 29.25 12.43 1 98.81 217 THR A C 1
ATOM 1733 O O . THR A 1 217 ? -4.789 28.453 13.023 1 98.81 217 THR A O 1
ATOM 1736 N N . TYR A 1 218 ? -3.207 30.094 13.023 1 98.38 218 TYR A N 1
ATOM 1737 C CA . TYR A 1 218 ? -3.201 30.188 14.477 1 98.38 218 TYR A CA 1
ATOM 1738 C C . TYR A 1 218 ? -4.598 30.5 15.008 1 98.38 218 TYR A C 1
ATOM 1740 O O . TYR A 1 218 ? -5.043 29.891 15.984 1 98.38 218 TYR A O 1
ATOM 1748 N N . ASP A 1 219 ? -5.293 31.391 14.367 1 97.81 219 ASP A N 1
ATOM 1749 C CA . ASP A 1 219 ? -6.594 31.859 14.828 1 97.81 219 ASP A CA 1
ATOM 1750 C C . ASP A 1 219 ? -7.688 30.828 14.547 1 97.81 219 ASP A C 1
ATOM 1752 O O . ASP A 1 219 ? -8.688 30.766 15.266 1 97.81 219 ASP A O 1
ATOM 1756 N N . ASN A 1 220 ? -7.504 29.969 13.539 1 98 220 ASN A N 1
ATOM 1757 C CA . ASN A 1 220 ? -8.664 29.25 13.039 1 98 220 ASN A CA 1
ATOM 1758 C C . ASN A 1 220 ? -8.453 27.734 13.07 1 98 220 ASN A C 1
ATOM 1760 O O . ASN A 1 220 ? -9.406 26.969 12.938 1 98 220 ASN A O 1
ATOM 1764 N N . ALA A 1 221 ? -7.203 27.266 13.305 1 98.44 221 ALA A N 1
ATOM 1765 C CA . ALA A 1 221 ? -6.977 25.859 12.977 1 98.44 221 ALA A CA 1
ATOM 1766 C C . ALA A 1 221 ? -6.301 25.125 14.125 1 98.44 221 ALA A C 1
ATOM 1768 O O . ALA A 1 221 ? -6.031 23.938 14.039 1 98.44 221 ALA A O 1
ATOM 1769 N N . ILE A 1 222 ? -5.953 25.875 15.234 1 98.25 222 ILE A N 1
ATOM 1770 C CA . ILE A 1 222 ? -5.383 25.219 16.406 1 98.25 222 ILE A CA 1
ATOM 1771 C C . ILE A 1 222 ? -6.496 24.594 17.25 1 98.25 222 ILE A C 1
ATOM 1773 O O . ILE A 1 222 ? -7.465 25.266 17.594 1 98.25 222 ILE A O 1
ATOM 1777 N N . GLN A 1 223 ? -6.387 23.328 17.438 1 96.62 223 GLN A N 1
ATOM 1778 C CA . GLN A 1 223 ? -7.41 22.578 18.156 1 96.62 223 GLN A CA 1
ATOM 1779 C C . GLN A 1 223 ? -6.832 21.906 19.406 1 96.62 223 GLN A C 1
ATOM 1781 O O . GLN A 1 223 ? -5.66 21.531 19.438 1 96.62 223 GLN A O 1
ATOM 1786 N N . GLY A 1 224 ? -7.609 21.828 20.391 1 94.75 224 GLY A N 1
ATOM 1787 C CA . GLY A 1 224 ? -7.238 21.172 21.625 1 94.75 224 GLY A CA 1
ATOM 1788 C C . GLY A 1 224 ? -8.359 21.156 22.656 1 94.75 224 GLY A C 1
ATOM 1789 O O . GLY A 1 224 ? -9.523 21.375 22.312 1 94.75 224 GLY A O 1
ATOM 1790 N N . LEU A 1 225 ? -8.18 20.625 23.812 1 88.38 225 LEU A N 1
ATOM 1791 C CA . LEU A 1 225 ? -9.109 20.594 24.938 1 88.38 225 LEU A CA 1
ATOM 1792 C C . LEU A 1 225 ? -8.523 21.328 26.141 1 88.38 225 LEU A C 1
ATOM 1794 O O . LEU A 1 225 ? -7.32 21.266 26.391 1 88.38 225 LEU A O 1
ATOM 1798 N N . GLU A 1 226 ? -9.195 22.438 26.516 1 70.38 226 GLU A N 1
ATOM 1799 C CA . GLU A 1 226 ? -8.719 23.062 27.734 1 70.38 226 GLU A CA 1
ATOM 1800 C C . GLU A 1 226 ? -8.742 22.078 28.906 1 70.38 226 GLU A C 1
ATOM 1802 O O . GLU A 1 226 ? -9.789 21.5 29.219 1 70.38 226 GLU A O 1
ATOM 1807 N N . ILE A 1 227 ? -7.762 21.172 28.922 1 55.09 227 ILE A N 1
ATOM 1808 C CA . ILE A 1 227 ? -7.695 20.297 30.094 1 55.09 227 ILE A CA 1
ATOM 1809 C C . ILE A 1 227 ? -7.672 21.141 31.359 1 55.09 227 ILE A C 1
ATOM 1811 O O . ILE A 1 227 ? -6.848 22.047 31.5 1 55.09 227 ILE A O 1
ATOM 1815 N N . ARG A 1 228 ? -8.852 21.438 31.875 1 43.66 228 ARG A N 1
ATOM 1816 C CA . ARG A 1 228 ? -9.016 22.156 33.125 1 43.66 228 ARG A CA 1
ATOM 1817 C C . ARG A 1 228 ? -7.844 21.906 34.094 1 43.66 228 ARG A C 1
ATOM 1819 O O . ARG A 1 228 ? -7.449 20.75 34.281 1 43.66 228 ARG A O 1
ATOM 1826 N N . ALA A 1 229 ? -6.926 22.688 34.25 1 38.16 229 ALA A N 1
ATOM 1827 C CA . ALA A 1 229 ? -6.078 22.797 35.438 1 38.16 229 ALA A CA 1
ATOM 1828 C C . ALA A 1 229 ? -6.797 22.297 36.688 1 38.16 229 ALA A C 1
ATOM 1830 O O . ALA A 1 229 ? -6.266 22.375 37.812 1 38.16 229 ALA A O 1
ATOM 1831 N N . ASN A 1 230 ? -8.156 22.25 36.75 1 39.06 230 ASN A N 1
ATOM 1832 C CA . ASN A 1 230 ? -8.688 21.828 38.062 1 39.06 230 ASN A CA 1
ATOM 1833 C C . ASN A 1 230 ? -8.344 20.375 38.344 1 39.06 230 ASN A C 1
ATOM 1835 O O . ASN A 1 230 ? -8.758 19.469 37.625 1 39.06 230 ASN A O 1
ATOM 1839 N N . LYS A 1 231 ? -7.234 20.031 39 1 39.38 231 LYS A N 1
ATOM 1840 C CA . LYS A 1 231 ? -6.594 18.891 39.656 1 39.38 231 LYS A CA 1
ATOM 1841 C C . LYS A 1 231 ? -7.617 17.828 40.031 1 39.38 231 LYS A C 1
ATOM 1843 O O . LYS A 1 231 ? -7.254 16.719 40.406 1 39.38 231 LYS A O 1
ATOM 1848 N N . LYS A 1 232 ? -8.828 18.094 40.438 1 39.53 232 LYS A N 1
ATOM 1849 C CA . LYS A 1 232 ? -9.578 17.078 41.188 1 39.53 232 LYS A CA 1
ATOM 1850 C C . LYS A 1 232 ? -10.266 16.094 40.25 1 39.53 232 LYS A C 1
ATOM 1852 O O . LYS A 1 232 ? -11.102 15.297 40.656 1 39.53 232 LYS A O 1
ATOM 1857 N N . LEU A 1 233 ? -10.18 16.25 38.844 1 43.81 233 LEU A N 1
ATOM 1858 C CA . LEU A 1 233 ? -11.008 15.227 38.219 1 43.81 233 LEU A CA 1
ATOM 1859 C C . LEU A 1 233 ? -10.195 13.969 37.938 1 43.81 233 LEU A C 1
ATOM 1861 O O . LEU A 1 233 ? -9.094 14.055 37.375 1 43.81 233 LEU A O 1
ATOM 1865 N N . SER A 1 234 ? -10.555 12.812 38.469 1 46.06 234 SER A N 1
ATOM 1866 C CA . SER A 1 234 ? -9.969 11.484 38.344 1 46.06 234 SER A CA 1
ATOM 1867 C C . SER A 1 234 ? -10.016 11.016 36.875 1 46.06 234 SER A C 1
ATOM 1869 O O . SER A 1 234 ? -10.773 11.562 36.062 1 46.06 234 SER A O 1
ATOM 1871 N N . ALA A 1 235 ? -9.148 10.18 36.5 1 47.16 235 ALA A N 1
ATOM 1872 C CA . ALA A 1 235 ? -9.086 9.539 35.188 1 47.16 235 ALA A CA 1
ATOM 1873 C C . ALA A 1 235 ? -10.484 9.172 34.688 1 47.16 235 ALA A C 1
ATOM 1875 O O . ALA A 1 235 ? -10.773 9.305 33.469 1 47.16 235 ALA A O 1
ATOM 1876 N N . ASN A 1 236 ? -11.211 8.797 35.594 1 48.59 236 ASN A N 1
ATOM 1877 C CA . ASN A 1 236 ? -12.586 8.398 35.281 1 48.59 236 ASN A CA 1
ATOM 1878 C C . ASN A 1 236 ? -13.414 9.586 34.781 1 48.59 236 ASN A C 1
ATOM 1880 O O . ASN A 1 236 ? -14.211 9.445 33.875 1 48.59 236 ASN A O 1
ATOM 1884 N N . GLU A 1 237 ? -13.172 10.727 35.406 1 49.22 237 GLU A N 1
ATOM 1885 C CA . GLU A 1 237 ? -13.992 11.867 35 1 49.22 237 GLU A CA 1
ATOM 1886 C C . GLU A 1 237 ? -13.609 12.383 33.625 1 49.22 237 GLU A C 1
ATOM 1888 O O . GLU A 1 237 ? -14.477 12.781 32.844 1 49.22 237 GLU A O 1
ATOM 1893 N N . LEU A 1 238 ? -12.445 12.297 33.312 1 46.22 238 LEU A N 1
ATOM 1894 C CA . LEU A 1 238 ? -11.953 12.688 32 1 46.22 238 LEU A CA 1
ATOM 1895 C C . LEU A 1 238 ? -12.516 11.773 30.922 1 46.22 238 LEU A C 1
ATOM 1897 O O . LEU A 1 238 ? -12.922 12.242 29.859 1 46.22 238 LEU A O 1
ATOM 1901 N N . ASN A 1 239 ? -12.523 10.523 31.188 1 50.25 239 ASN A N 1
ATOM 1902 C CA . ASN A 1 239 ? -13.148 9.578 30.281 1 50.25 239 ASN A CA 1
ATOM 1903 C C . ASN A 1 239 ? -14.625 9.898 30.062 1 50.25 239 ASN A C 1
ATOM 1905 O O . ASN A 1 239 ? -15.133 9.781 28.938 1 50.25 239 ASN A O 1
ATOM 1909 N N . GLN A 1 240 ? -15.25 10.352 31.047 1 52.5 240 GLN A N 1
ATOM 1910 C CA . GLN A 1 240 ? -16.672 10.664 31 1 52.5 240 GLN A CA 1
ATOM 1911 C C . GLN A 1 240 ? -16.938 11.93 30.188 1 52.5 240 GLN A C 1
ATOM 1913 O O . GLN A 1 240 ? -17.922 12.016 29.453 1 52.5 240 GLN A O 1
ATOM 1918 N N . MET A 1 241 ? -16.141 12.82 30.219 1 49.88 241 MET A N 1
ATOM 1919 C CA . MET A 1 241 ? -16.297 14.062 29.484 1 49.88 241 MET A CA 1
ATOM 1920 C C . MET A 1 241 ? -16.016 13.852 28 1 49.88 241 MET A C 1
ATOM 1922 O O . MET A 1 241 ? -16.688 14.43 27.141 1 49.88 241 MET A O 1
ATOM 1926 N N . TYR A 1 242 ? -15 13.125 27.734 1 47.31 242 TYR A N 1
ATOM 1927 C CA . TYR A 1 242 ? -14.664 12.773 26.359 1 47.31 242 TYR A CA 1
ATOM 1928 C C . TYR A 1 242 ? -15.812 12.023 25.688 1 47.31 242 TYR A C 1
ATOM 1930 O O . TYR A 1 242 ? -16.125 12.281 24.531 1 47.31 242 TYR A O 1
ATOM 1938 N N . LYS A 1 243 ? -16.438 11.234 26.422 1 50.91 243 LYS A N 1
ATOM 1939 C CA . LYS A 1 243 ? -17.609 10.531 25.906 1 50.91 243 LYS A CA 1
ATOM 1940 C C . LYS A 1 243 ? -18.766 11.5 25.656 1 50.91 243 LYS A C 1
ATOM 1942 O O . LYS A 1 243 ? -19.516 11.336 24.703 1 50.91 243 LYS A O 1
ATOM 1947 N N . LYS A 1 244 ? -19.016 12.414 26.375 1 49.34 244 LYS A N 1
ATOM 1948 C CA . LYS A 1 244 ? -20.109 13.375 26.266 1 49.34 244 LYS A CA 1
ATOM 1949 C C . LYS A 1 244 ? -19.875 14.352 25.125 1 49.34 244 LYS A C 1
ATOM 1951 O O . LYS A 1 244 ? -20.828 14.812 24.484 1 49.34 244 LYS A O 1
ATOM 1956 N N . ALA A 1 245 ? -18.766 14.695 24.781 1 43.47 245 ALA A N 1
ATOM 1957 C CA . ALA A 1 245 ? -18.484 15.57 23.656 1 43.47 245 ALA A CA 1
ATOM 1958 C C . ALA A 1 245 ? -18.609 14.82 22.328 1 43.47 245 ALA A C 1
ATOM 1960 O O . ALA A 1 245 ? -19 15.398 21.312 1 43.47 245 ALA A O 1
ATOM 1961 N N . LYS A 1 246 ? -18.391 13.688 22.281 1 42.78 246 LYS A N 1
ATOM 1962 C CA . LYS A 1 246 ? -18.578 12.867 21.094 1 42.78 246 LYS A CA 1
ATOM 1963 C C . LYS A 1 246 ? -20.047 12.719 20.75 1 42.78 246 LYS A C 1
ATOM 1965 O O . LYS A 1 246 ? -20.406 12.477 19.594 1 42.78 246 LYS A O 1
ATOM 1970 N N . LYS A 1 247 ? -20.969 12.68 21.688 1 43.47 247 LYS A N 1
ATOM 1971 C CA . LYS A 1 247 ? -22.406 12.617 21.453 1 43.47 247 LYS A CA 1
ATOM 1972 C C . LYS A 1 247 ? -22.938 13.961 20.953 1 43.47 247 LYS A C 1
ATOM 1974 O O . LYS A 1 247 ? -24.094 14.055 20.516 1 43.47 247 LYS A O 1
ATOM 1979 N N . LYS A 1 248 ? -22.281 14.906 21.094 1 39.97 248 LYS A N 1
ATOM 1980 C CA . LYS A 1 248 ? -22.844 16.156 20.609 1 39.97 248 LYS A CA 1
ATOM 1981 C C . LYS A 1 248 ? -22.375 16.469 19.188 1 39.97 248 LYS A C 1
ATOM 1983 O O . LYS A 1 248 ? -22.828 17.438 18.578 1 39.97 248 LYS A O 1
ATOM 1988 N N . ASN A 1 249 ? -21.234 15.992 18.641 1 31.84 249 ASN A N 1
ATOM 1989 C CA . ASN A 1 249 ? -20.953 16.297 17.234 1 31.84 249 ASN A CA 1
ATOM 1990 C C . ASN A 1 249 ? -21.375 15.164 16.312 1 31.84 249 ASN A C 1
ATOM 1992 O O . ASN A 1 249 ? -21.125 13.992 16.609 1 31.84 249 ASN A O 1
ATOM 1996 N N . MET B 1 1 ? 10.445 -49.094 -16.172 1 30.23 1 MET B N 1
ATOM 1997 C CA . MET B 1 1 ? 10.789 -47.781 -16.688 1 30.23 1 MET B CA 1
ATOM 1998 C C . MET B 1 1 ? 9.758 -46.719 -16.25 1 30.23 1 MET B C 1
ATOM 2000 O O . MET B 1 1 ? 8.578 -46.844 -16.578 1 30.23 1 MET B O 1
ATOM 2004 N N . THR B 1 2 ? 9.734 -46.281 -15.07 1 37.41 2 THR B N 1
ATOM 2005 C CA . THR B 1 2 ? 8.719 -45.312 -14.617 1 37.41 2 THR B CA 1
ATOM 2006 C C . THR B 1 2 ? 8.43 -44.281 -15.695 1 37.41 2 THR B C 1
ATOM 2008 O O . THR B 1 2 ? 9.344 -43.688 -16.25 1 37.41 2 THR B O 1
ATOM 2011 N N . LYS B 1 3 ? 7.531 -44.469 -16.516 1 42.19 3 LYS B N 1
ATOM 2012 C CA . LYS B 1 3 ? 7.176 -43.625 -17.656 1 42.19 3 LYS B CA 1
ATOM 2013 C C . LYS B 1 3 ? 7.344 -42.156 -17.328 1 42.19 3 LYS B C 1
ATOM 2015 O O . LYS B 1 3 ? 6.789 -41.656 -16.328 1 42.19 3 LYS B O 1
ATOM 2020 N N . ASN B 1 4 ? 8.469 -41.469 -17.547 1 51.91 4 ASN B N 1
ATOM 2021 C CA . ASN B 1 4 ? 8.734 -40.062 -17.359 1 51.91 4 ASN B CA 1
ATOM 2022 C C . ASN B 1 4 ? 7.555 -39.188 -17.812 1 51.91 4 ASN B C 1
ATOM 2024 O O . ASN B 1 4 ? 7.203 -39.188 -18.984 1 51.91 4 ASN B O 1
ATOM 2028 N N . GLN B 1 5 ? 6.562 -39.125 -16.891 1 64.12 5 GLN B N 1
ATOM 2029 C CA . GLN B 1 5 ? 5.352 -38.375 -17.188 1 64.12 5 GLN B CA 1
ATOM 2030 C C . GLN B 1 5 ? 5.688 -37.031 -17.812 1 64.12 5 GLN B C 1
ATOM 2032 O O . GLN B 1 5 ? 6.41 -36.219 -17.219 1 64.12 5 GLN B O 1
ATOM 2037 N N . VAL B 1 6 ? 5.637 -36.938 -19.078 1 81.81 6 VAL B N 1
ATOM 2038 C CA . VAL B 1 6 ? 5.883 -35.719 -19.844 1 81.81 6 VAL B CA 1
ATOM 2039 C C . VAL B 1 6 ? 4.648 -34.812 -19.797 1 81.81 6 VAL B C 1
ATOM 2041 O O . VAL B 1 6 ? 3.545 -35.25 -20.141 1 81.81 6 VAL B O 1
ATOM 2044 N N . TYR B 1 7 ? 4.707 -33.656 -19.047 1 94.25 7 TYR B N 1
ATOM 2045 C CA . TYR B 1 7 ? 3.662 -32.625 -19.062 1 94.25 7 TYR B CA 1
ATOM 2046 C C . TYR B 1 7 ? 3.732 -31.797 -20.328 1 94.25 7 TYR B C 1
ATOM 2048 O O . TYR B 1 7 ? 4.262 -30.688 -20.312 1 94.25 7 TYR B O 1
ATOM 2056 N N . GLU B 1 8 ? 3.227 -32.375 -21.359 1 95.44 8 GLU B N 1
ATOM 2057 C CA . GLU B 1 8 ? 3.25 -31.656 -22.625 1 95.44 8 GLU B CA 1
ATOM 2058 C C . GLU B 1 8 ? 2.535 -30.312 -22.516 1 95.44 8 GLU B C 1
ATOM 2060 O O . GLU B 1 8 ? 1.502 -30.203 -21.859 1 95.44 8 GLU B O 1
ATOM 2065 N N . ASP B 1 9 ? 3.055 -29.297 -23.25 1 96.75 9 ASP B N 1
ATOM 2066 C CA . ASP B 1 9 ? 2.363 -28.016 -23.297 1 96.75 9 ASP B CA 1
ATOM 2067 C C . ASP B 1 9 ? 1.018 -28.141 -24.016 1 96.75 9 ASP B C 1
ATOM 2069 O O . ASP B 1 9 ? 0.966 -28.469 -25.203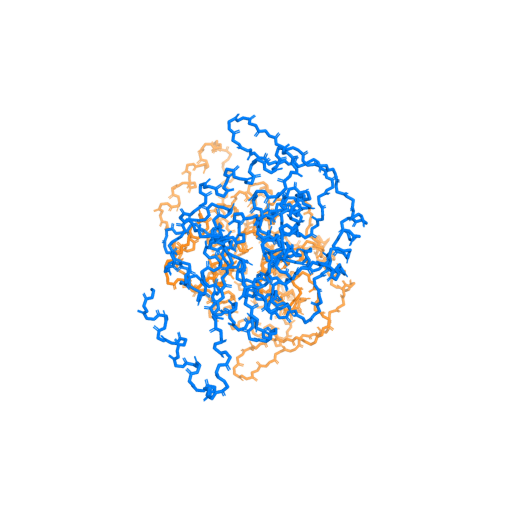 1 96.75 9 ASP B O 1
ATOM 2073 N N . ARG B 1 10 ? -0.037 -27.812 -23.375 1 95.5 10 ARG B N 1
ATOM 2074 C CA . ARG B 1 10 ? -1.378 -28 -23.922 1 95.5 10 ARG B CA 1
ATOM 2075 C C . ARG B 1 10 ? -1.74 -26.891 -24.891 1 95.5 10 ARG B C 1
ATOM 2077 O O . ARG B 1 10 ? -2.557 -27.094 -25.797 1 95.5 10 ARG B O 1
ATOM 2084 N N . TYR B 1 11 ? -1.165 -25.797 -24.672 1 95.81 11 TYR B N 1
ATOM 2085 C CA . TYR B 1 11 ? -1.437 -24.625 -25.5 1 95.81 11 TYR B CA 1
ATOM 2086 C C . TYR B 1 11 ? -0.146 -24.047 -26.078 1 95.81 11 TYR B C 1
ATOM 2088 O O . TYR B 1 11 ? 0.933 -24.25 -25.516 1 95.81 11 TYR B O 1
ATOM 2096 N N . HIS B 1 12 ? -0.321 -23.406 -27.234 1 95.38 12 HIS B N 1
ATOM 2097 C CA . HIS B 1 12 ? 0.842 -22.906 -27.969 1 95.38 12 HIS B CA 1
ATOM 2098 C C . HIS B 1 12 ? 0.63 -21.469 -28.422 1 95.38 12 HIS B C 1
ATOM 2100 O O . HIS B 1 12 ? 0.614 -21.203 -29.625 1 95.38 12 HIS B O 1
ATOM 2106 N N . PHE B 1 13 ? 0.55 -20.594 -27.484 1 94.94 13 PHE B N 1
ATOM 2107 C CA . PHE B 1 13 ? 0.484 -19.172 -27.75 1 94.94 13 PHE B CA 1
ATOM 2108 C C . PHE B 1 13 ? 1.86 -18.625 -28.109 1 94.94 13 PHE B C 1
ATOM 2110 O O . PHE B 1 13 ? 2.881 -19.203 -27.734 1 94.94 13 PHE B O 1
ATOM 2117 N N . THR B 1 14 ? 1.858 -17.516 -28.938 1 95.19 14 THR B N 1
ATOM 2118 C CA . THR B 1 14 ? 3.031 -16.656 -28.812 1 95.19 14 THR B CA 1
ATOM 2119 C C . THR B 1 14 ? 3.059 -15.977 -27.438 1 95.19 14 THR B C 1
ATOM 2121 O O . THR B 1 14 ? 2.023 -15.859 -26.781 1 95.19 14 THR B O 1
ATOM 2124 N N . PRO B 1 15 ? 4.207 -15.531 -26.984 1 95.44 15 PRO B N 1
ATOM 2125 C CA . PRO B 1 15 ? 4.246 -14.812 -25.703 1 95.44 15 PRO B CA 1
ATOM 2126 C C . PRO B 1 15 ? 3.291 -13.625 -25.672 1 95.44 15 PRO B C 1
ATOM 2128 O O . PRO B 1 15 ? 2.625 -13.398 -24.656 1 95.44 15 PRO B O 1
ATOM 2131 N N . ALA B 1 16 ? 3.184 -12.914 -26.734 1 95.88 16 ALA B N 1
ATOM 2132 C CA . ALA B 1 16 ? 2.287 -11.766 -26.812 1 95.88 16 ALA B CA 1
ATOM 2133 C C . ALA B 1 16 ? 0.83 -12.195 -26.672 1 95.88 16 ALA B C 1
ATOM 2135 O O . ALA B 1 16 ? 0.049 -11.555 -25.969 1 95.88 16 ALA B O 1
ATOM 2136 N N . GLU B 1 17 ? 0.467 -13.25 -27.375 1 95.38 17 GLU B N 1
ATOM 2137 C CA . GLU B 1 17 ? -0.886 -13.789 -27.281 1 95.38 17 GLU B CA 1
ATOM 2138 C C . GLU B 1 17 ? -1.195 -14.258 -25.859 1 95.38 17 GLU B C 1
ATOM 2140 O O . GLU B 1 17 ? -2.295 -14.031 -25.344 1 95.38 17 GLU B O 1
ATOM 2145 N N . ASN B 1 18 ? -0.232 -14.945 -25.281 1 97.38 18 ASN B N 1
ATOM 2146 C CA . ASN B 1 18 ? -0.445 -15.453 -23.922 1 97.38 18 ASN B CA 1
ATOM 2147 C C . ASN B 1 18 ? -0.572 -14.312 -22.922 1 97.38 18 ASN B C 1
ATOM 2149 O O . ASN B 1 18 ? -1.346 -14.406 -21.969 1 97.38 18 ASN B O 1
ATOM 2153 N N . LYS B 1 19 ? 0.187 -13.219 -23.062 1 97.5 19 LYS B N 1
ATOM 2154 C CA . LYS B 1 19 ? 0.034 -12.023 -22.234 1 97.5 19 LYS B CA 1
ATOM 2155 C C . LYS B 1 19 ? -1.379 -11.461 -22.344 1 97.5 19 LYS B C 1
ATOM 2157 O O . LYS B 1 19 ? -1.995 -11.109 -21.344 1 97.5 19 LYS B O 1
ATOM 2162 N N . ARG B 1 20 ? -1.863 -11.344 -23.547 1 96.5 20 ARG B N 1
ATOM 2163 C CA . ARG B 1 20 ? -3.217 -10.844 -23.766 1 96.5 20 ARG B CA 1
ATOM 2164 C C . ARG B 1 20 ? -4.25 -11.75 -23.109 1 96.5 20 ARG B C 1
ATOM 2166 O O . ARG B 1 20 ? -5.219 -11.273 -22.516 1 96.5 20 ARG B O 1
ATOM 2173 N N . PHE B 1 21 ? -4.012 -13.086 -23.312 1 97.12 21 PHE B N 1
ATOM 2174 C CA . PHE B 1 21 ? -4.895 -14.055 -22.672 1 97.12 21 PHE B CA 1
ATOM 2175 C C . PHE B 1 21 ? -4.918 -13.852 -21.172 1 97.12 21 PHE B C 1
ATOM 2177 O O . PHE B 1 21 ? -5.984 -13.844 -20.547 1 97.12 21 PHE B O 1
ATOM 2184 N N . ALA B 1 22 ? -3.736 -13.672 -20.516 1 98.19 22 ALA B N 1
ATOM 2185 C CA . ALA B 1 22 ? -3.654 -13.414 -19.078 1 98.19 22 ALA B CA 1
ATOM 2186 C C . ALA B 1 22 ? -4.414 -12.148 -18.703 1 98.19 22 ALA B C 1
ATOM 2188 O O . ALA B 1 22 ? -5.234 -12.164 -17.781 1 98.19 22 ALA B O 1
ATOM 2189 N N . ARG B 1 23 ? -4.184 -11.102 -19.406 1 97.88 23 ARG B N 1
ATOM 2190 C CA . ARG B 1 23 ? -4.793 -9.805 -19.109 1 97.88 23 ARG B CA 1
ATOM 2191 C C . ARG B 1 23 ? -6.312 -9.891 -19.188 1 97.88 23 ARG B C 1
ATOM 2193 O O . ARG B 1 23 ? -7.016 -9.297 -18.375 1 97.88 23 ARG B O 1
ATOM 2200 N N . SER B 1 24 ? -6.785 -10.664 -20.141 1 97 24 SER B N 1
ATOM 2201 C CA . SER B 1 24 ? -8.227 -10.812 -20.312 1 97 24 SER B CA 1
ATOM 2202 C C . SER B 1 24 ? -8.836 -11.672 -19.219 1 97 24 SER B C 1
ATOM 2204 O O . SER B 1 24 ? -10.055 -11.719 -19.062 1 97 24 SER B O 1
ATOM 2206 N N . ASN B 1 25 ? -7.969 -12.312 -18.484 1 97.5 25 ASN B N 1
ATOM 2207 C CA . ASN B 1 25 ? -8.461 -13.195 -17.422 1 97.5 25 ASN B CA 1
ATOM 2208 C C . ASN B 1 25 ? -8.047 -12.703 -16.047 1 97.5 25 ASN B C 1
ATOM 2210 O O . ASN B 1 25 ? -8.109 -13.453 -15.07 1 97.5 25 ASN B O 1
ATOM 2214 N N . PHE B 1 26 ? -7.637 -11.461 -15.875 1 98.19 26 PHE B N 1
ATOM 2215 C CA . PHE B 1 26 ? -7.102 -10.906 -14.633 1 98.19 26 PHE B CA 1
ATOM 2216 C C . PHE B 1 26 ? -8.094 -11.086 -13.492 1 98.19 26 PHE B C 1
ATOM 2218 O O . PHE B 1 26 ? -7.719 -11.523 -12.398 1 98.19 26 PHE B O 1
ATOM 2225 N N . THR B 1 27 ? -9.328 -10.797 -13.742 1 98.38 27 THR B N 1
ATOM 2226 C CA . THR B 1 27 ? -10.305 -10.836 -12.656 1 98.38 27 THR B CA 1
ATOM 2227 C C . THR B 1 27 ? -10.422 -12.242 -12.086 1 98.38 27 THR B C 1
ATOM 2229 O O . THR B 1 27 ? -10.406 -12.422 -10.867 1 98.38 27 THR B O 1
ATOM 2232 N N . LYS B 1 28 ? -10.523 -13.219 -12.93 1 97.88 28 LYS B N 1
ATOM 2233 C CA . LYS B 1 28 ? -10.625 -14.602 -12.484 1 97.88 28 LYS B CA 1
ATOM 2234 C C . LYS B 1 28 ? -9.359 -15.047 -11.758 1 97.88 28 LYS B C 1
ATOM 2236 O O . LYS B 1 28 ? -9.43 -15.703 -10.719 1 97.88 28 LYS B O 1
ATOM 2241 N N . LEU B 1 29 ? -8.211 -14.719 -12.328 1 98.56 29 LEU B N 1
ATOM 2242 C CA . LEU B 1 29 ? -6.93 -15.086 -11.734 1 98.56 29 LEU B CA 1
ATOM 2243 C C . LEU B 1 29 ? -6.77 -14.453 -10.352 1 98.56 29 LEU B C 1
ATOM 2245 O O . LEU B 1 29 ? -6.406 -15.133 -9.391 1 98.56 29 LEU B O 1
ATOM 2249 N N . VAL B 1 30 ? -7.102 -13.172 -10.258 1 98.81 30 VAL B N 1
ATOM 2250 C CA . VAL B 1 30 ? -6.996 -12.445 -8.992 1 98.81 30 VAL B CA 1
ATOM 2251 C C . VAL B 1 30 ? -7.992 -13.016 -7.988 1 98.81 30 VAL B C 1
ATOM 2253 O O . VAL B 1 30 ? -7.66 -13.211 -6.816 1 98.81 30 VAL B O 1
ATOM 2256 N N . HIS B 1 31 ? -9.219 -13.258 -8.445 1 98.62 31 HIS B N 1
ATOM 2257 C CA . HIS B 1 31 ? -10.266 -13.812 -7.594 1 98.62 31 HIS B CA 1
ATOM 2258 C C . HIS B 1 31 ? -9.812 -15.117 -6.949 1 98.62 31 HIS B C 1
ATOM 2260 O O . HIS B 1 31 ? -9.969 -15.312 -5.742 1 98.62 31 HIS B O 1
ATOM 2266 N N . THR B 1 32 ? -9.211 -15.945 -7.695 1 98.12 32 THR B N 1
ATOM 2267 C CA . THR B 1 32 ? -8.766 -17.234 -7.191 1 98.12 32 THR B CA 1
ATOM 2268 C C . THR B 1 32 ? -7.531 -17.078 -6.305 1 98.12 32 THR B C 1
ATOM 2270 O O . THR B 1 32 ? -7.457 -17.656 -5.219 1 98.12 32 THR B O 1
ATOM 2273 N N . ASN B 1 33 ? -6.574 -16.297 -6.711 1 98.19 33 ASN B N 1
ATOM 2274 C CA . ASN B 1 33 ? -5.328 -16.125 -5.973 1 98.19 33 ASN B CA 1
ATOM 2275 C C . ASN B 1 33 ? -5.57 -15.453 -4.621 1 98.19 33 ASN B C 1
ATOM 2277 O O . ASN B 1 33 ? -4.855 -15.727 -3.652 1 98.19 33 ASN B O 1
ATOM 2281 N N . ALA B 1 34 ? -6.59 -14.578 -4.594 1 98.44 34 ALA B N 1
ATOM 2282 C CA . ALA B 1 34 ? -6.871 -13.859 -3.354 1 98.44 34 ALA B CA 1
ATOM 2283 C C . ALA B 1 34 ? -7.375 -14.805 -2.271 1 98.44 34 ALA B C 1
ATOM 2285 O O . ALA B 1 34 ? -7.266 -14.516 -1.079 1 98.44 34 ALA B O 1
ATOM 2286 N N . ARG B 1 35 ? -7.852 -15.938 -2.654 1 97.62 35 ARG B N 1
ATOM 2287 C CA . ARG B 1 35 ? -8.375 -16.922 -1.705 1 97.62 35 ARG B CA 1
ATOM 2288 C C . ARG B 1 35 ? -7.258 -17.469 -0.825 1 97.62 35 ARG B C 1
ATOM 2290 O O . ARG B 1 35 ? -7.508 -17.906 0.302 1 97.62 35 ARG B O 1
ATOM 2297 N N . PHE B 1 36 ? -5.992 -17.453 -1.333 1 96.44 36 PHE B N 1
ATOM 2298 C CA . PHE B 1 36 ? -4.859 -17.906 -0.535 1 96.44 36 PHE B CA 1
ATOM 2299 C C . PHE B 1 36 ? -4.762 -17.109 0.762 1 96.44 36 PHE B C 1
ATOM 2301 O O . PHE B 1 36 ? -4.258 -17.609 1.769 1 96.44 36 PHE B O 1
ATOM 2308 N N . GLU B 1 37 ? -5.328 -15.844 0.79 1 96.12 37 GLU B N 1
ATOM 2309 C CA . GLU B 1 37 ? -5.297 -14.992 1.977 1 96.12 37 GLU B CA 1
ATOM 2310 C C . GLU B 1 37 ? -6.656 -14.961 2.666 1 96.12 37 GLU B C 1
ATOM 2312 O O . GLU B 1 37 ? -6.918 -14.078 3.49 1 96.12 37 GLU B O 1
ATOM 2317 N N . GLY B 1 38 ? -7.527 -15.812 2.225 1 96.06 38 GLY B N 1
ATOM 2318 C CA . GLY B 1 38 ? -8.82 -15.906 2.881 1 96.06 38 GLY B CA 1
ATOM 2319 C C . GLY B 1 38 ? -9.812 -14.867 2.398 1 96.06 38 GLY B C 1
ATOM 2320 O O . GLY B 1 38 ? -10.844 -14.648 3.033 1 96.06 38 GLY B O 1
ATOM 2321 N N . VAL B 1 39 ? -9.461 -14.141 1.296 1 98 39 VAL B N 1
ATOM 2322 C CA . VAL B 1 39 ? -10.398 -13.172 0.73 1 98 39 VAL B CA 1
ATOM 2323 C C . VAL B 1 39 ? -11.609 -13.898 0.157 1 98 39 VAL B C 1
ATOM 2325 O O . VAL B 1 39 ? -11.461 -14.828 -0.641 1 98 39 VAL B O 1
ATOM 2328 N N . ASN B 1 40 ? -12.781 -13.508 0.546 1 96.56 40 ASN B N 1
ATOM 2329 C CA . ASN B 1 40 ? -13.984 -14.25 0.178 1 96.56 40 ASN B CA 1
ATOM 2330 C C . ASN B 1 40 ? -14.938 -13.383 -0.637 1 96.56 40 ASN B C 1
ATOM 2332 O O . ASN B 1 40 ? -16.156 -13.461 -0.455 1 96.56 40 ASN B O 1
ATOM 2336 N N . THR B 1 41 ? -14.469 -12.508 -1.436 1 98.12 41 THR B N 1
ATOM 2337 C CA . THR B 1 41 ? -15.312 -11.75 -2.35 1 98.12 41 THR B CA 1
ATOM 2338 C C . THR B 1 41 ? -15.898 -12.656 -3.428 1 98.12 41 THR B C 1
ATOM 2340 O O . THR B 1 41 ? -15.328 -13.703 -3.738 1 98.12 41 THR B O 1
ATOM 2343 N N . THR B 1 42 ? -17.062 -12.289 -4.004 1 97.88 42 THR B N 1
ATOM 2344 C CA . THR B 1 42 ? -17.578 -12.898 -5.227 1 97.88 42 THR B CA 1
ATOM 2345 C C . THR B 1 42 ? -16.828 -12.391 -6.449 1 97.88 42 THR B C 1
ATOM 2347 O O . THR B 1 42 ? -16.078 -11.406 -6.359 1 97.88 42 THR B O 1
ATOM 2350 N N . LEU B 1 43 ? -17.016 -13.109 -7.559 1 97.69 43 LEU B N 1
ATOM 2351 C CA . LEU B 1 43 ? -16.359 -12.688 -8.789 1 97.69 43 LEU B CA 1
ATOM 2352 C C . LEU B 1 43 ? -16.781 -11.281 -9.18 1 97.69 43 LEU B C 1
ATOM 2354 O O . LEU B 1 43 ? -15.953 -10.438 -9.516 1 97.69 43 LEU B O 1
ATOM 2358 N N . PRO B 1 44 ? -18.094 -10.898 -9.078 1 98 44 PRO B N 1
ATOM 2359 C CA . PRO B 1 44 ? -18.5 -9.523 -9.406 1 98 44 PRO B CA 1
ATOM 2360 C C . PRO B 1 44 ? -17.891 -8.492 -8.461 1 98 44 PRO B C 1
ATOM 2362 O O . PRO B 1 44 ? -17.5 -7.41 -8.891 1 98 44 PRO B O 1
ATOM 2365 N N . GLN B 1 45 ? -17.844 -8.812 -7.172 1 98.31 45 GLN B N 1
ATOM 2366 C CA . GLN B 1 45 ? -17.203 -7.914 -6.219 1 98.31 45 GLN B CA 1
ATOM 2367 C C . GLN B 1 45 ? -15.727 -7.711 -6.566 1 98.31 45 GLN B C 1
ATOM 2369 O O . GLN B 1 45 ? -15.219 -6.586 -6.516 1 98.31 45 GLN B O 1
ATOM 2374 N N . THR B 1 46 ? -15.023 -8.844 -6.867 1 98.69 46 THR B N 1
ATOM 2375 C CA . THR B 1 46 ? -13.625 -8.766 -7.281 1 98.69 46 THR B CA 1
ATOM 2376 C C . THR B 1 46 ? -13.477 -7.875 -8.516 1 98.69 46 THR B C 1
ATOM 2378 O O . THR B 1 46 ? -12.586 -7.023 -8.57 1 98.69 46 THR B O 1
ATOM 2381 N N . GLN B 1 47 ? -14.391 -8.031 -9.5 1 98.62 47 GLN B N 1
ATOM 2382 C CA . GLN B 1 47 ? -14.359 -7.223 -10.711 1 98.62 47 GLN B CA 1
ATOM 2383 C C . GLN B 1 47 ? -14.523 -5.742 -10.391 1 98.62 47 GLN B C 1
ATOM 2385 O O . GLN B 1 47 ? -13.82 -4.895 -10.945 1 98.62 47 GLN B O 1
ATOM 2390 N N . THR B 1 48 ? -15.438 -5.402 -9.5 1 98.62 48 THR B N 1
ATOM 23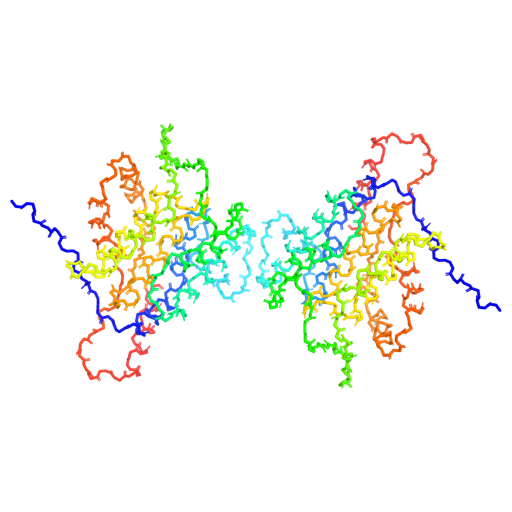91 C CA . THR B 1 48 ? -15.68 -4.02 -9.102 1 98.62 48 THR B CA 1
ATOM 2392 C C . THR B 1 48 ? -14.414 -3.402 -8.508 1 98.62 48 THR B C 1
ATOM 2394 O O . THR B 1 48 ? -14.047 -2.281 -8.852 1 98.62 48 THR B O 1
ATOM 2397 N N . ILE B 1 49 ? -13.75 -4.156 -7.652 1 98.62 49 ILE B N 1
ATOM 2398 C CA . ILE B 1 49 ? -12.516 -3.686 -7.031 1 98.62 49 ILE B CA 1
ATOM 2399 C C . ILE B 1 49 ? -11.422 -3.557 -8.086 1 98.62 49 ILE B C 1
ATOM 2401 O O . ILE B 1 49 ? -10.68 -2.568 -8.109 1 98.62 49 ILE B O 1
ATOM 2405 N N . MET B 1 50 ? -11.359 -4.539 -9 1 98.56 50 MET B N 1
ATOM 2406 C CA . MET B 1 50 ? -10.406 -4.5 -10.109 1 98.56 50 MET B CA 1
ATOM 2407 C C . MET B 1 50 ? -10.617 -3.256 -10.969 1 98.56 50 MET B C 1
ATOM 2409 O O . MET B 1 50 ? -9.656 -2.699 -11.508 1 98.56 50 MET B O 1
ATOM 2413 N N . ASP B 1 51 ? -11.844 -2.859 -11.062 1 98.25 51 ASP B N 1
ATOM 2414 C CA . ASP B 1 51 ? -12.203 -1.694 -11.867 1 98.25 51 ASP B CA 1
ATOM 2415 C C . ASP B 1 51 ? -11.961 -0.4 -11.094 1 98.25 51 ASP B C 1
ATOM 2417 O O . ASP B 1 51 ? -12.227 0.691 -11.602 1 98.25 51 ASP B O 1
ATOM 2421 N N . GLY B 1 52 ? -11.539 -0.468 -9.844 1 98.19 52 GLY B N 1
ATOM 2422 C CA . GLY B 1 52 ? -11.102 0.706 -9.102 1 98.19 52 GLY B CA 1
ATOM 2423 C C . GLY B 1 52 ? -12.141 1.218 -8.125 1 98.19 52 GLY B C 1
ATOM 2424 O O . GLY B 1 52 ? -12 2.318 -7.586 1 98.19 52 GLY B O 1
ATOM 2425 N N . MET B 1 53 ? -13.156 0.418 -7.922 1 98 53 MET B N 1
ATOM 2426 C CA . MET B 1 53 ? -14.203 0.846 -6.996 1 98 53 MET B CA 1
ATOM 2427 C C . MET B 1 53 ? -14.266 -0.072 -5.781 1 98 53 MET B C 1
ATOM 2429 O O . MET B 1 53 ? -14.102 -1.286 -5.906 1 98 53 MET B O 1
ATOM 2433 N N . SER B 1 54 ? -14.484 0.508 -4.594 1 96.38 54 SER B N 1
ATOM 2434 C CA . SER B 1 54 ? -14.625 -0.285 -3.379 1 96.38 54 SER B CA 1
ATOM 2435 C C . SER B 1 54 ? -16.031 -0.85 -3.246 1 96.38 54 SER B C 1
ATOM 2437 O O . SER B 1 54 ? -16.953 -0.41 -3.939 1 96.38 54 SER B O 1
ATOM 2439 N N . VAL B 1 55 ? -16.141 -1.869 -2.426 1 96.69 55 VAL B N 1
ATOM 2440 C CA . VAL B 1 55 ? -17.391 -2.609 -2.27 1 96.69 55 VAL B CA 1
ATOM 2441 C C . VAL B 1 55 ? -17.781 -2.648 -0.796 1 96.69 55 VAL B C 1
ATOM 2443 O O . VAL B 1 55 ? -16.984 -3.043 0.057 1 96.69 55 VAL B O 1
ATOM 2446 N N . ALA B 1 56 ? -19.031 -2.199 -0.491 1 95.62 56 ALA B N 1
ATOM 2447 C CA . ALA B 1 56 ? -19.531 -2.234 0.884 1 95.62 56 ALA B CA 1
ATOM 2448 C C . ALA B 1 56 ? -19.484 -3.652 1.448 1 95.62 56 ALA B C 1
ATOM 2450 O O . ALA B 1 56 ? -19.812 -4.613 0.754 1 95.62 56 ALA B O 1
ATOM 2451 N N . GLY B 1 57 ? -19.094 -3.768 2.721 1 95.31 57 GLY B N 1
ATOM 2452 C CA . GLY B 1 57 ? -19.078 -5.051 3.406 1 95.31 57 GLY B CA 1
ATOM 2453 C C . GLY B 1 57 ? -17.781 -5.812 3.217 1 95.31 57 GLY B C 1
ATOM 2454 O O . GLY B 1 57 ? -17.578 -6.863 3.828 1 95.31 57 GLY B O 1
ATOM 2455 N N . VAL B 1 58 ? -16.938 -5.402 2.297 1 98.12 58 VAL B N 1
ATOM 2456 C CA . VAL B 1 58 ? -15.633 -6.035 2.102 1 98.12 58 VAL B CA 1
ATOM 2457 C C . VAL B 1 58 ? -14.586 -5.332 2.961 1 98.12 58 VAL B C 1
ATOM 2459 O O . VAL B 1 58 ? -14.445 -4.109 2.904 1 98.12 58 VAL B O 1
ATOM 2462 N N . PRO B 1 59 ?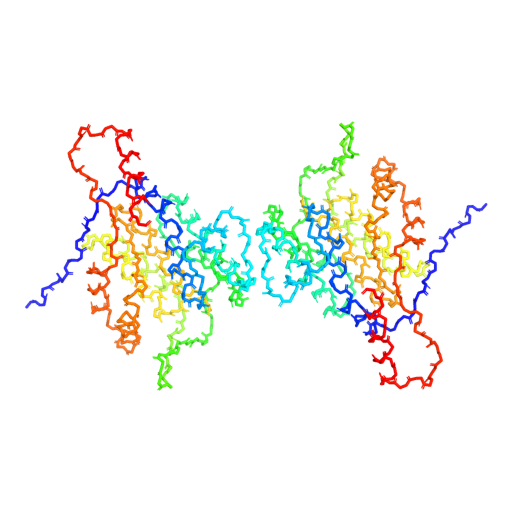 -13.867 -6.051 3.836 1 98.31 59 PRO B N 1
ATOM 2463 C CA . PRO B 1 59 ? -12.797 -5.438 4.621 1 98.31 59 PRO B CA 1
ATOM 2464 C C . PRO B 1 59 ? -11.758 -4.734 3.752 1 98.31 59 PRO B C 1
ATOM 2466 O O . PRO B 1 59 ? -11.414 -5.227 2.674 1 98.31 59 PRO B O 1
ATOM 2469 N N . VAL B 1 60 ? -11.188 -3.559 4.176 1 98 60 VAL B N 1
ATOM 2470 C CA . VAL B 1 60 ? -10.164 -2.807 3.459 1 98 60 VAL B CA 1
ATOM 2471 C C . VAL B 1 60 ? -8.961 -3.705 3.186 1 98 60 VAL B C 1
ATOM 2473 O O . VAL B 1 60 ? -8.375 -3.656 2.102 1 98 60 VAL B O 1
ATOM 2476 N N . GLU B 1 61 ? -8.602 -4.543 4.109 1 98 61 GLU B N 1
ATOM 2477 C CA . GLU B 1 61 ? -7.477 -5.453 3.943 1 98 61 GLU B CA 1
ATOM 2478 C C . GLU B 1 61 ? -7.684 -6.375 2.744 1 98 61 GLU B C 1
ATOM 2480 O O . GLU B 1 61 ? -6.734 -6.684 2.02 1 98 61 GLU B O 1
ATOM 2485 N N . ASP B 1 62 ? -8.898 -6.891 2.545 1 98.5 62 ASP B N 1
ATOM 2486 C CA . ASP B 1 62 ? -9.211 -7.746 1.404 1 98.5 62 ASP B CA 1
ATOM 2487 C C . ASP B 1 62 ? -9.117 -6.969 0.094 1 98.5 62 ASP B C 1
ATOM 2489 O O . ASP B 1 62 ? -8.609 -7.48 -0.906 1 98.5 62 ASP B O 1
ATOM 2493 N N . VAL B 1 63 ? -9.625 -5.711 0.115 1 98.5 63 VAL B N 1
ATOM 2494 C CA . VAL B 1 63 ? -9.523 -4.844 -1.056 1 98.5 63 VAL B CA 1
ATOM 2495 C C . VAL B 1 63 ? -8.055 -4.66 -1.433 1 98.5 63 VAL B C 1
ATOM 2497 O O . VAL B 1 63 ? -7.688 -4.781 -2.604 1 98.5 63 VAL B O 1
ATOM 2500 N N . LEU B 1 64 ? -7.234 -4.43 -0.447 1 97.88 64 LEU B N 1
ATOM 2501 C CA . LEU B 1 64 ? -5.812 -4.203 -0.697 1 97.88 64 LEU B CA 1
ATOM 2502 C C . LEU B 1 64 ? -5.156 -5.461 -1.253 1 97.88 64 LEU B C 1
ATOM 2504 O O . LEU B 1 64 ? -4.301 -5.383 -2.139 1 97.88 64 LEU B O 1
ATOM 2508 N N . THR B 1 65 ? -5.523 -6.598 -0.738 1 98.62 65 THR B N 1
ATOM 2509 C CA . THR B 1 65 ? -5.016 -7.855 -1.272 1 98.62 65 THR B CA 1
ATOM 2510 C C . THR B 1 65 ? -5.34 -7.984 -2.758 1 98.62 65 THR B C 1
ATOM 2512 O O . THR B 1 65 ? -4.469 -8.328 -3.561 1 98.62 65 THR B O 1
ATOM 2515 N N . ILE B 1 66 ? -6.566 -7.695 -3.117 1 98.81 66 ILE B N 1
ATOM 2516 C CA . ILE B 1 66 ? -7.023 -7.789 -4.5 1 98.81 66 ILE B CA 1
ATOM 2517 C C . ILE B 1 66 ? -6.254 -6.789 -5.363 1 98.81 66 ILE B C 1
ATOM 2519 O O . ILE B 1 66 ? -5.781 -7.137 -6.449 1 98.81 66 ILE B O 1
ATOM 2523 N N . VAL B 1 67 ? -6.105 -5.621 -4.898 1 98.69 67 VAL B N 1
ATOM 2524 C CA . VAL B 1 67 ? -5.398 -4.578 -5.637 1 98.69 67 VAL B CA 1
ATOM 2525 C C . VAL B 1 67 ? -3.941 -4.988 -5.84 1 98.69 67 VAL B C 1
ATOM 2527 O O . VAL B 1 67 ? -3.395 -4.836 -6.934 1 98.69 67 VAL B O 1
ATOM 2530 N N . ASN B 1 68 ? -3.324 -5.48 -4.805 1 98.62 68 ASN B N 1
ATOM 2531 C CA . ASN B 1 68 ? -1.927 -5.887 -4.902 1 98.62 68 ASN B CA 1
ATOM 2532 C C . ASN B 1 68 ? -1.754 -7.07 -5.852 1 98.62 68 ASN B C 1
ATOM 2534 O O . ASN B 1 68 ? -0.755 -7.156 -6.566 1 98.62 68 ASN B O 1
ATOM 2538 N N . LEU B 1 69 ? -2.67 -7.98 -5.84 1 98.88 69 LEU B N 1
ATOM 2539 C CA . LEU B 1 69 ? -2.635 -9.078 -6.801 1 98.88 69 LEU B CA 1
ATOM 2540 C C . LEU B 1 69 ? -2.781 -8.555 -8.227 1 98.88 69 LEU B C 1
ATOM 2542 O O . LEU B 1 69 ? -2.096 -9.023 -9.141 1 98.88 69 LEU B O 1
ATOM 2546 N N . LYS B 1 70 ? -3.725 -7.66 -8.422 1 98.75 70 LYS B N 1
ATOM 2547 C CA . LYS B 1 70 ? -3.844 -7.012 -9.727 1 98.75 70 LYS B CA 1
ATOM 2548 C C . LYS B 1 70 ? -2.506 -6.43 -10.18 1 98.75 70 LYS B C 1
ATOM 2550 O O . LYS B 1 70 ? -2.064 -6.672 -11.305 1 98.75 70 LYS B O 1
ATOM 2555 N N . ARG B 1 71 ? -1.89 -5.672 -9.273 1 98.62 71 ARG B N 1
ATOM 2556 C CA . ARG B 1 71 ? -0.593 -5.07 -9.57 1 98.62 71 ARG B CA 1
ATOM 2557 C C . ARG B 1 71 ? 0.448 -6.137 -9.883 1 98.62 71 ARG B C 1
ATOM 2559 O O . ARG B 1 71 ? 1.282 -5.957 -10.773 1 98.62 71 ARG B O 1
ATOM 2566 N N . GLY B 1 72 ? 0.415 -7.223 -9.141 1 98.81 72 GLY B N 1
ATOM 2567 C CA . GLY B 1 72 ? 1.317 -8.336 -9.398 1 98.81 72 GLY B CA 1
ATOM 2568 C C . GLY B 1 72 ? 1.162 -8.914 -10.789 1 98.81 72 GLY B C 1
ATOM 2569 O O . GLY B 1 72 ? 2.152 -9.133 -11.492 1 98.81 72 GLY B O 1
ATOM 2570 N N . TRP B 1 73 ? -0.06 -9.18 -11.18 1 98.81 73 TRP B N 1
ATOM 2571 C CA . TRP B 1 73 ? -0.326 -9.703 -12.516 1 98.81 73 TRP B CA 1
ATOM 2572 C C . TRP B 1 73 ? 0.081 -8.703 -13.586 1 98.81 73 TRP B C 1
ATOM 2574 O O . TRP B 1 73 ? 0.625 -9.078 -14.625 1 98.81 73 TRP B O 1
ATOM 2584 N N . GLN B 1 74 ? -0.19 -7.418 -13.328 1 98.75 74 GLN B N 1
ATOM 2585 C CA . GLN B 1 74 ? 0.263 -6.379 -14.25 1 98.75 74 GLN B CA 1
ATOM 2586 C C . GLN B 1 74 ? 1.782 -6.395 -14.398 1 98.75 74 GLN B C 1
ATOM 2588 O O . GLN B 1 74 ? 2.307 -6.34 -15.508 1 98.75 74 GLN B O 1
ATOM 2593 N N . TYR B 1 75 ? 2.465 -6.438 -13.305 1 98.69 75 TYR B N 1
ATOM 2594 C CA . TYR B 1 75 ? 3.922 -6.492 -13.32 1 98.69 75 TYR B CA 1
ATOM 2595 C C . TYR B 1 75 ? 4.418 -7.66 -14.164 1 98.69 75 TYR B C 1
ATOM 2597 O O . TYR B 1 75 ? 5.242 -7.477 -15.062 1 98.69 75 TYR B O 1
ATOM 2605 N N . VAL B 1 76 ? 3.863 -8.836 -13.914 1 98.5 76 VAL B N 1
ATOM 2606 C CA . VAL B 1 76 ? 4.297 -10.055 -14.578 1 98.5 76 VAL B CA 1
ATOM 2607 C C . VAL B 1 76 ? 4.07 -9.938 -16.078 1 98.5 76 VAL B C 1
ATOM 2609 O O . VAL B 1 76 ? 4.914 -10.352 -16.875 1 98.5 76 VAL B O 1
ATOM 2612 N N . THR B 1 77 ? 2.973 -9.344 -16.5 1 98.38 77 THR B N 1
ATOM 2613 C CA . THR B 1 77 ? 2.605 -9.305 -17.906 1 98.38 77 THR B CA 1
ATOM 2614 C C . THR B 1 77 ? 3.309 -8.148 -18.625 1 98.38 77 THR B C 1
ATOM 2616 O O . THR B 1 77 ? 3.174 -7.98 -19.828 1 98.38 77 THR B O 1
ATOM 2619 N N . THR B 1 78 ? 4.086 -7.359 -17.906 1 97.25 78 THR B N 1
ATOM 2620 C CA . THR B 1 78 ? 4.836 -6.285 -18.562 1 97.25 78 THR B CA 1
ATOM 2621 C C . THR B 1 78 ? 6.312 -6.656 -18.688 1 97.25 78 THR B C 1
ATOM 2623 O O . THR B 1 78 ? 7.066 -5.988 -19.391 1 97.25 78 THR B O 1
ATOM 2626 N N . GLN B 1 79 ? 6.73 -7.668 -18 1 96.81 79 GLN B N 1
ATOM 2627 C CA . GLN B 1 79 ? 8.133 -8.07 -18.031 1 96.81 79 GLN B CA 1
ATOM 2628 C C . GLN B 1 79 ? 8.477 -8.742 -19.359 1 96.81 79 GLN B C 1
ATOM 2630 O O . GLN B 1 79 ? 7.68 -9.508 -19.906 1 96.81 79 GLN B O 1
ATOM 2635 N N . THR B 1 80 ? 9.672 -8.477 -19.938 1 94.31 80 THR B N 1
ATOM 2636 C CA . THR B 1 80 ? 10.078 -9.039 -21.219 1 94.31 80 THR B CA 1
ATOM 2637 C C . THR B 1 80 ? 11.148 -10.109 -21.031 1 94.31 80 THR B C 1
ATOM 2639 O O . THR B 1 80 ? 11.305 -11 -21.875 1 94.31 80 THR B O 1
ATOM 2642 N N . GLY B 1 81 ? 11.898 -10.102 -19.969 1 95.88 81 GLY B N 1
ATOM 2643 C CA . GLY B 1 81 ? 12.938 -11.086 -19.734 1 95.88 81 GLY B CA 1
ATOM 2644 C C . GLY B 1 81 ? 12.438 -12.312 -18.984 1 95.88 81 GLY B C 1
ATOM 2645 O O . GLY B 1 81 ? 11.312 -12.328 -18.484 1 95.88 81 GLY B O 1
ATOM 2646 N N . PRO B 1 82 ? 13.242 -13.422 -19.016 1 97.75 82 PRO B N 1
ATOM 2647 C CA . PRO B 1 82 ? 12.852 -14.625 -18.281 1 97.75 82 PRO B CA 1
ATOM 2648 C C . PRO B 1 82 ? 12.727 -14.398 -16.781 1 97.75 82 PRO B C 1
ATOM 2650 O O . PRO B 1 82 ? 13.273 -13.422 -16.25 1 97.75 82 PRO B O 1
ATOM 2653 N N . LEU B 1 83 ? 12.023 -15.281 -16.125 1 98.81 83 LEU B N 1
ATOM 2654 C CA . LEU B 1 83 ? 11.891 -15.219 -14.664 1 98.81 83 LEU B CA 1
ATOM 2655 C C . LEU B 1 83 ? 13.25 -15.297 -13.992 1 98.81 83 LEU B C 1
ATOM 2657 O O . LEU B 1 83 ? 14.102 -16.109 -14.375 1 98.81 83 LEU B O 1
ATOM 2661 N N . THR B 1 84 ? 13.492 -14.477 -13.062 1 98.75 84 THR B N 1
ATOM 2662 C CA . THR B 1 84 ? 14.672 -14.492 -12.195 1 98.75 84 THR B CA 1
ATOM 2663 C C . THR B 1 84 ? 14.266 -14.461 -10.727 1 98.75 84 THR B C 1
ATOM 2665 O O . THR B 1 84 ? 13.109 -14.172 -10.406 1 98.75 84 THR B O 1
ATOM 2668 N N . LEU B 1 85 ? 15.219 -14.773 -9.914 1 98.81 85 LEU B N 1
ATOM 2669 C CA . LEU B 1 85 ? 14.953 -14.656 -8.484 1 98.81 85 LEU B CA 1
ATOM 2670 C C . LEU B 1 85 ? 14.641 -13.211 -8.109 1 98.81 85 LEU B C 1
ATOM 2672 O O . LEU B 1 85 ? 13.812 -12.961 -7.234 1 98.81 85 LEU B O 1
ATOM 2676 N N . THR B 1 86 ? 15.305 -12.266 -8.719 1 98.56 86 THR B N 1
ATOM 2677 C CA . THR B 1 86 ? 15.031 -10.852 -8.5 1 98.56 86 THR B CA 1
ATOM 2678 C C . THR B 1 86 ? 13.586 -10.523 -8.852 1 98.56 86 THR B C 1
ATOM 2680 O O . THR B 1 86 ? 12.922 -9.766 -8.133 1 98.56 86 THR B O 1
ATOM 2683 N N . MET B 1 87 ? 13.039 -11.086 -9.953 1 98.75 87 MET B N 1
ATOM 2684 C CA . MET B 1 87 ? 11.641 -10.891 -10.336 1 98.75 87 MET B CA 1
ATOM 2685 C C . MET B 1 87 ? 10.703 -11.508 -9.297 1 98.75 87 MET B C 1
ATOM 2687 O O . MET B 1 87 ? 9.68 -10.914 -8.961 1 98.75 87 MET B O 1
ATOM 2691 N N . GLU B 1 88 ? 11.039 -12.68 -8.82 1 98.88 88 GLU B N 1
ATOM 2692 C CA . GLU B 1 88 ? 10.227 -13.289 -7.773 1 98.88 88 GLU B CA 1
ATOM 2693 C C . GLU B 1 88 ? 10.156 -12.406 -6.531 1 98.88 88 GLU B C 1
ATOM 2695 O O . GLU B 1 88 ? 9.102 -12.281 -5.906 1 98.88 88 GLU B O 1
ATOM 2700 N N . LYS B 1 89 ? 11.328 -11.875 -6.184 1 98.88 89 LYS B N 1
ATOM 2701 C CA . LYS B 1 89 ? 11.367 -10.945 -5.055 1 98.88 89 LYS B CA 1
ATOM 2702 C C . LYS B 1 89 ? 10.469 -9.742 -5.297 1 98.88 89 LYS B C 1
ATOM 2704 O O . LYS B 1 89 ? 9.75 -9.297 -4.398 1 98.88 89 LYS B O 1
ATOM 2709 N N . GLN B 1 90 ? 10.5 -9.211 -6.473 1 98.69 90 GLN B N 1
ATOM 2710 C CA . GLN B 1 90 ? 9.648 -8.07 -6.816 1 98.69 90 GLN B CA 1
ATOM 2711 C C . GLN B 1 90 ? 8.172 -8.461 -6.797 1 98.69 90 GLN B C 1
ATOM 2713 O O . GLN B 1 90 ? 7.332 -7.699 -6.312 1 98.69 90 GLN B O 1
ATOM 2718 N N . ILE B 1 91 ? 7.852 -9.633 -7.344 1 98.94 91 ILE B N 1
ATOM 2719 C CA . ILE B 1 91 ? 6.484 -10.133 -7.289 1 98.94 91 ILE B CA 1
ATOM 2720 C C . ILE B 1 91 ? 6.02 -10.203 -5.836 1 98.94 91 ILE B C 1
ATOM 2722 O O . ILE B 1 91 ? 4.949 -9.695 -5.492 1 98.94 91 ILE B O 1
ATOM 2726 N N . ASN B 1 92 ? 6.812 -10.766 -5.012 1 98.88 92 ASN B N 1
ATOM 2727 C CA . ASN B 1 92 ? 6.461 -10.898 -3.604 1 98.88 92 ASN B CA 1
ATOM 2728 C C . ASN B 1 92 ? 6.297 -9.539 -2.938 1 98.88 92 ASN B C 1
ATOM 2730 O O . ASN B 1 92 ? 5.375 -9.336 -2.145 1 98.88 92 ASN B O 1
ATOM 2734 N N . LYS B 1 93 ? 7.234 -8.641 -3.252 1 98.5 93 LYS B N 1
ATOM 2735 C CA . LYS B 1 93 ? 7.164 -7.285 -2.715 1 98.5 93 LYS B CA 1
ATOM 2736 C C . LYS B 1 93 ? 5.793 -6.664 -2.971 1 98.5 93 LYS B C 1
ATOM 2738 O O . LYS B 1 93 ? 5.258 -5.953 -2.113 1 98.5 93 LYS B O 1
ATOM 2743 N N . VAL B 1 94 ? 5.211 -6.969 -4.094 1 98.44 94 VAL B N 1
ATOM 2744 C CA . VAL B 1 94 ? 3.939 -6.383 -4.508 1 98.44 94 VAL B CA 1
ATOM 2745 C C . VAL B 1 94 ? 2.783 -7.148 -3.867 1 98.44 94 VAL B C 1
ATOM 2747 O O . VAL B 1 94 ? 1.96 -6.562 -3.162 1 98.44 94 VAL B O 1
ATOM 2750 N N . VAL B 1 95 ? 2.758 -8.469 -3.961 1 98.81 95 VAL B N 1
ATOM 2751 C CA . VAL B 1 95 ? 1.551 -9.211 -3.621 1 98.81 95 VAL B CA 1
ATOM 2752 C C . VAL B 1 95 ? 1.485 -9.43 -2.111 1 98.81 95 VAL B C 1
ATOM 2754 O O . VAL B 1 95 ? 0.415 -9.703 -1.562 1 98.81 95 VAL B O 1
ATOM 2757 N N . ALA B 1 96 ? 2.629 -9.336 -1.413 1 98.38 96 ALA B N 1
ATOM 2758 C CA . ALA B 1 96 ? 2.648 -9.547 0.032 1 98.38 96 ALA B CA 1
ATOM 2759 C C . ALA B 1 96 ? 2.877 -8.234 0.774 1 98.38 96 ALA B C 1
ATOM 2761 O O . ALA B 1 96 ? 3.285 -8.234 1.938 1 98.38 96 ALA B O 1
ATOM 2762 N N . ALA B 1 97 ? 2.607 -7.102 0.073 1 96.25 97 ALA B N 1
ATOM 2763 C CA . ALA B 1 97 ? 2.896 -5.773 0.599 1 96.25 97 ALA B CA 1
ATOM 2764 C C . ALA B 1 97 ? 2.223 -5.559 1.951 1 96.25 97 ALA B C 1
ATOM 2766 O O . ALA B 1 97 ? 2.777 -4.891 2.83 1 96.25 97 ALA B O 1
ATOM 2767 N N . GLU B 1 98 ? 1.041 -6.141 2.172 1 94.25 98 GLU B N 1
ATOM 2768 C CA . GLU B 1 98 ? 0.26 -5.91 3.385 1 94.25 98 GLU B CA 1
ATOM 2769 C C . GLU B 1 98 ? 0.456 -7.039 4.391 1 94.25 98 GLU B C 1
ATOM 2771 O O . GLU B 1 98 ? -0.047 -6.973 5.516 1 94.25 98 GLU B O 1
ATOM 2776 N N . ASP B 1 99 ? 1.178 -8.078 4.008 1 93.06 99 ASP B N 1
ATOM 2777 C CA . ASP B 1 99 ? 1.163 -9.312 4.789 1 93.06 99 ASP B CA 1
ATOM 2778 C C . ASP B 1 99 ? 2.523 -9.57 5.434 1 93.06 99 ASP B C 1
ATOM 2780 O O . ASP B 1 99 ? 2.596 -10 6.586 1 93.06 99 ASP B O 1
ATOM 2784 N N . ALA B 1 100 ? 3.461 -9.32 4.641 1 92.62 100 ALA B N 1
ATOM 2785 C CA . ALA B 1 100 ? 4.789 -9.75 5.062 1 92.62 100 ALA B CA 1
ATOM 2786 C C . ALA B 1 100 ? 5.477 -8.68 5.898 1 92.62 100 ALA B C 1
ATOM 2788 O O . ALA B 1 100 ? 5.305 -7.484 5.652 1 92.62 100 ALA B O 1
ATOM 2789 N N . LEU B 1 101 ? 6.277 -9.102 6.82 1 87.56 101 LEU B N 1
ATOM 2790 C CA . LEU B 1 101 ? 7.086 -8.203 7.641 1 87.56 101 LEU B CA 1
ATOM 2791 C C . LEU B 1 101 ? 8.016 -7.367 6.77 1 87.56 101 LEU B C 1
ATOM 2793 O O . LEU B 1 101 ? 8.188 -6.168 7.004 1 87.56 101 LEU B O 1
ATOM 2797 N N . VAL B 1 102 ? 8.688 -8.07 5.848 1 94.06 102 VAL B N 1
ATOM 2798 C CA . VAL B 1 102 ? 9.555 -7.422 4.871 1 94.06 102 VAL B CA 1
ATOM 2799 C C . VAL B 1 102 ? 9.258 -7.957 3.477 1 94.06 102 VAL B C 1
ATOM 2801 O O . VAL B 1 102 ? 10 -8.789 2.951 1 94.06 102 VAL B O 1
ATOM 2804 N N . PRO B 1 103 ? 8.227 -7.426 2.826 1 97.44 103 PRO B N 1
ATOM 2805 C CA . PRO B 1 103 ? 7.867 -7.914 1.493 1 97.44 103 PRO B CA 1
ATOM 2806 C C . PRO B 1 103 ? 9.039 -7.895 0.517 1 97.44 103 PRO B C 1
ATOM 2808 O O . PRO B 1 103 ? 9.812 -6.93 0.493 1 97.44 103 PRO B O 1
ATOM 2811 N N . GLY B 1 104 ? 9.258 -8.953 -0.209 1 98.31 104 GLY B N 1
ATOM 2812 C CA . GLY B 1 104 ? 10.273 -9.023 -1.247 1 98.31 104 GLY B CA 1
ATOM 2813 C C . GLY B 1 104 ? 11.586 -9.586 -0.75 1 98.31 104 GLY B C 1
ATOM 2814 O O . GLY B 1 104 ? 12.484 -9.883 -1.546 1 98.31 104 GLY B O 1
ATOM 2815 N N . GLU B 1 105 ? 11.695 -9.75 0.555 1 97.81 105 GLU B N 1
ATOM 2816 C CA . GLU B 1 105 ? 12.93 -10.32 1.087 1 97.81 105 GLU B CA 1
ATOM 2817 C C . GLU B 1 105 ? 12.773 -11.812 1.369 1 97.81 105 GLU B C 1
ATOM 2819 O O . GLU B 1 105 ? 11.734 -12.25 1.857 1 97.81 105 GLU B O 1
ATOM 2824 N N . LEU B 1 106 ? 13.852 -12.531 1.056 1 97.88 106 LEU B N 1
ATOM 2825 C CA . LEU B 1 106 ? 13.844 -13.961 1.354 1 97.88 106 LEU B CA 1
ATOM 2826 C C . LEU B 1 106 ? 13.805 -14.195 2.859 1 97.88 106 LEU B C 1
ATOM 2828 O O . LEU B 1 106 ? 14.422 -13.461 3.625 1 97.88 106 LEU B O 1
ATOM 2832 N N . ARG B 1 107 ? 13.148 -15.195 3.227 1 96.5 107 ARG B N 1
ATOM 2833 C CA . ARG B 1 107 ? 13.039 -15.578 4.629 1 96.5 107 ARG B CA 1
ATOM 2834 C C . ARG B 1 107 ? 14.406 -15.898 5.223 1 96.5 107 ARG B C 1
ATOM 2836 O O . ARG B 1 107 ? 15.172 -16.688 4.652 1 96.5 107 ARG B O 1
ATOM 2843 N N . GLN B 1 108 ? 14.766 -15.312 6.391 1 94.62 108 GLN B N 1
ATOM 2844 C CA . GLN B 1 108 ? 16.047 -15.531 7.039 1 94.62 108 GLN B CA 1
ATOM 2845 C C . GLN B 1 108 ? 15.891 -16.312 8.344 1 94.62 108 GLN B C 1
ATOM 2847 O O . GLN B 1 108 ? 16.875 -16.578 9.039 1 94.62 108 GLN B O 1
ATOM 2852 N N . GLY B 1 109 ? 14.742 -16.703 8.672 1 92.12 109 GLY B N 1
ATOM 2853 C CA . GLY B 1 109 ? 14.461 -17.422 9.898 1 92.12 109 GLY B CA 1
ATOM 2854 C C . GLY B 1 109 ? 13.484 -18.578 9.703 1 92.12 109 GLY B C 1
ATOM 2855 O O . GLY B 1 109 ? 13.266 -19.016 8.57 1 92.12 109 GLY B O 1
ATOM 2856 N N . GLN B 1 110 ? 13.008 -19.031 10.859 1 91.56 110 GLN B N 1
ATOM 2857 C CA . GLN B 1 110 ? 12.086 -20.156 10.812 1 91.56 110 GLN B CA 1
ATOM 2858 C C . GLN B 1 110 ? 10.734 -19.734 10.242 1 91.56 110 GLN B C 1
ATOM 2860 O O . GLN B 1 110 ? 10.297 -18.594 10.438 1 91.56 110 GLN B O 1
ATOM 2865 N N . GLY B 1 111 ? 10.289 -20.469 9.461 1 87.56 111 GLY B N 1
ATOM 2866 C CA . GLY B 1 111 ? 8.938 -20.344 8.938 1 87.56 111 GLY B CA 1
ATOM 2867 C C . GLY B 1 111 ? 8.133 -21.625 9.07 1 87.56 111 GLY B C 1
ATOM 2868 O O . GLY B 1 111 ? 8.57 -22.578 9.719 1 87.56 111 GLY B O 1
ATOM 2869 N N . GLY B 1 112 ? 6.93 -21.578 8.656 1 89.31 112 GLY B N 1
ATOM 2870 C CA . GLY B 1 112 ? 6.141 -22.797 8.688 1 89.31 112 GLY B CA 1
ATOM 2871 C C . GLY B 1 112 ? 4.781 -22.656 8.039 1 89.31 112 GLY B C 1
ATOM 2872 O O . GLY B 1 112 ? 4.344 -21.547 7.746 1 89.31 112 GLY B O 1
ATOM 2873 N N . VAL B 1 113 ? 4.285 -23.812 7.715 1 92.94 113 VAL B N 1
ATOM 2874 C CA . VAL B 1 113 ? 2.963 -23.922 7.109 1 92.94 113 VAL B CA 1
ATOM 2875 C C . VAL B 1 113 ? 2.09 -24.859 7.941 1 92.94 113 VAL B C 1
ATOM 2877 O O . VAL B 1 113 ? 2.508 -25.969 8.289 1 92.94 113 VAL B O 1
ATOM 2880 N N . ASN B 1 114 ? 0.987 -24.375 8.328 1 91 114 ASN B N 1
ATOM 2881 C CA . ASN B 1 114 ? 0.003 -25.234 8.984 1 91 114 ASN B CA 1
ATOM 2882 C C . ASN B 1 114 ? -0.677 -26.172 7.988 1 91 114 ASN B C 1
ATOM 2884 O O . ASN B 1 114 ? -1.287 -25.719 7.02 1 91 114 ASN B O 1
ATOM 2888 N N . LEU B 1 115 ? -0.625 -27.453 8.188 1 92.12 115 LEU B N 1
ATOM 2889 C CA . LEU B 1 115 ? -1.146 -28.438 7.246 1 92.12 115 LEU B CA 1
ATOM 2890 C C . LEU B 1 115 ? -2.508 -28.953 7.699 1 92.12 115 LEU B C 1
ATOM 2892 O O . LEU B 1 115 ? -3.121 -29.781 7.02 1 92.12 115 LEU B O 1
ATOM 2896 N N . GLY B 1 116 ? -2.943 -28.469 8.859 1 84.06 116 GLY B N 1
ATOM 2897 C CA . GLY B 1 116 ? -4.168 -28.984 9.445 1 84.06 116 GLY B CA 1
ATOM 2898 C C . GLY B 1 116 ? -3.928 -30.078 10.469 1 84.06 116 GLY B C 1
ATOM 2899 O O . GLY B 1 116 ? -2.836 -30.641 10.523 1 84.06 116 GLY B O 1
ATOM 2900 N N . ASP B 1 117 ? -4.891 -30.375 11.266 1 83.94 117 ASP B N 1
ATOM 2901 C CA . ASP B 1 117 ? -4.883 -31.453 12.266 1 83.94 117 ASP B CA 1
ATOM 2902 C C . ASP B 1 117 ? -3.672 -31.328 13.188 1 83.94 117 ASP B C 1
ATOM 2904 O O . ASP B 1 117 ? -3.002 -32.312 13.477 1 83.94 117 ASP B O 1
ATOM 2908 N N . GLU B 1 118 ? -3.203 -30.156 13.422 1 83.94 118 GLU B N 1
ATOM 2909 C CA . GLU B 1 118 ? -2.139 -29.828 14.375 1 83.94 118 GLU B CA 1
ATOM 2910 C C . GLU B 1 118 ? -0.767 -30.156 13.789 1 83.94 118 GLU B C 1
ATOM 2912 O O . GLU B 1 118 ? 0.207 -30.312 14.531 1 83.94 118 GLU B O 1
ATOM 2917 N N . GLU B 1 119 ? -0.854 -30.391 12.531 1 90.62 119 GLU B N 1
ATOM 2918 C CA . GLU B 1 119 ? 0.427 -30.641 11.883 1 90.62 119 GLU B CA 1
ATOM 2919 C C . GLU B 1 119 ? 1.032 -29.359 11.328 1 90.62 119 GLU B C 1
ATOM 2921 O O . GLU B 1 119 ? 0.313 -28.5 10.812 1 90.62 119 GLU B O 1
ATOM 2926 N N . PHE B 1 120 ? 2.348 -29.281 11.516 1 92.81 120 PHE B N 1
ATOM 2927 C CA . PHE B 1 120 ? 3.105 -28.094 11.117 1 92.81 120 PHE B CA 1
ATOM 2928 C C . PHE B 1 120 ? 4.352 -28.5 10.336 1 92.81 120 PHE B C 1
ATOM 2930 O O . PHE B 1 120 ? 5.062 -29.422 10.719 1 92.81 120 PHE B O 1
ATOM 2937 N N . PHE B 1 121 ? 4.477 -27.922 9.203 1 96 121 PHE B N 1
ATOM 2938 C CA . PHE B 1 121 ? 5.672 -28.156 8.398 1 96 121 PHE B CA 1
ATOM 2939 C C . PHE B 1 121 ? 6.633 -26.984 8.508 1 96 121 PHE B C 1
ATOM 2941 O O . PHE B 1 121 ? 6.242 -25.828 8.305 1 96 121 PHE B O 1
ATOM 2948 N N . GLU B 1 122 ? 7.863 -27.266 8.789 1 95.31 122 GLU B N 1
ATOM 2949 C CA . GLU B 1 122 ? 8.914 -26.266 8.859 1 95.31 122 GLU B CA 1
ATOM 2950 C C . GLU B 1 122 ? 9.883 -26.406 7.684 1 95.31 122 GLU B C 1
ATOM 2952 O O . GLU B 1 122 ? 10.695 -27.328 7.645 1 95.31 122 GLU B O 1
ATOM 2957 N N . PRO B 1 123 ? 9.836 -25.5 6.781 1 95.88 123 PRO B N 1
ATOM 2958 C CA . PRO B 1 123 ? 10.773 -25.578 5.656 1 95.88 123 PRO B CA 1
ATOM 2959 C C . PRO B 1 123 ? 12.211 -25.266 6.066 1 95.88 123 PRO B C 1
ATOM 2961 O O . PRO B 1 123 ? 12.438 -24.641 7.105 1 95.88 123 PRO B O 1
ATOM 2964 N N . PRO B 1 124 ? 13.125 -25.781 5.32 1 95.19 124 PRO B N 1
ATOM 2965 C CA . PRO B 1 124 ? 14.516 -25.469 5.625 1 95.19 124 PRO B CA 1
ATOM 2966 C C . PRO B 1 124 ? 14.82 -23.969 5.492 1 95.19 124 PRO B C 1
ATOM 2968 O O . PRO B 1 124 ? 14.047 -23.234 4.879 1 95.19 124 PRO B O 1
ATOM 2971 N N . LEU B 1 125 ? 15.898 -23.578 6.027 1 96.25 125 LEU B N 1
ATOM 2972 C CA . LEU B 1 125 ? 16.375 -22.203 5.828 1 96.25 125 LEU B CA 1
ATOM 2973 C C . LEU B 1 125 ? 16.672 -21.953 4.359 1 96.25 125 LEU B C 1
ATOM 2975 O O . LEU B 1 125 ? 17.062 -22.859 3.629 1 96.25 125 LEU B O 1
ATOM 2979 N N . ILE B 1 126 ? 16.531 -20.75 4.031 1 97.44 126 ILE B N 1
ATOM 2980 C CA . ILE B 1 126 ? 16.688 -20.406 2.619 1 97.44 126 ILE B CA 1
ATOM 2981 C C . ILE B 1 126 ? 18.141 -20.062 2.324 1 97.44 126 ILE B C 1
ATOM 2983 O O . ILE B 1 126 ? 18.766 -19.297 3.068 1 97.44 126 ILE B O 1
ATOM 2987 N N . ASP B 1 127 ? 18.672 -20.672 1.313 1 97.56 127 ASP B N 1
ATOM 2988 C CA . ASP B 1 127 ? 19.953 -20.312 0.705 1 97.56 127 ASP B CA 1
ATOM 2989 C C . ASP B 1 127 ? 19.734 -19.656 -0.66 1 97.56 127 ASP B C 1
ATOM 2991 O O . ASP B 1 127 ? 19.359 -20.328 -1.624 1 97.56 127 ASP B O 1
ATOM 2995 N N . GLU B 1 128 ? 19.984 -18.375 -0.711 1 98.06 128 GLU B N 1
ATOM 2996 C CA . GLU B 1 128 ? 19.703 -17.594 -1.912 1 98.06 128 GLU B CA 1
ATOM 2997 C C . GLU B 1 128 ? 20.422 -18.156 -3.127 1 98.06 128 GLU B C 1
ATOM 2999 O O . GLU B 1 128 ? 19.875 -18.203 -4.223 1 98.06 128 GLU B O 1
ATOM 3004 N N . GLN B 1 129 ? 21.656 -18.594 -2.975 1 98.19 129 GLN B N 1
ATOM 3005 C CA . GLN B 1 129 ? 22.438 -19.141 -4.082 1 98.19 129 GLN B CA 1
ATOM 3006 C C . GLN B 1 129 ? 21.828 -20.453 -4.582 1 98.19 129 GLN B C 1
ATOM 3008 O O . GLN B 1 129 ? 21.797 -20.703 -5.789 1 98.19 129 GLN B O 1
ATOM 3013 N N . GLN B 1 130 ? 21.391 -21.25 -3.709 1 98.19 130 GLN B N 1
ATOM 3014 C CA . GLN B 1 130 ? 20.75 -22.516 -4.086 1 98.19 130 GLN B CA 1
ATOM 3015 C C . GLN B 1 130 ? 19.438 -22.266 -4.824 1 98.19 130 GLN B C 1
ATOM 3017 O O . GLN B 1 130 ? 19.125 -22.969 -5.793 1 98.19 130 GLN B O 1
ATOM 3022 N N . GLU B 1 131 ? 18.672 -21.297 -4.305 1 98.62 131 GLU B N 1
ATOM 3023 C CA . GLU B 1 131 ? 17.422 -20.953 -4.977 1 98.62 131 GLU B CA 1
ATOM 3024 C C . GLU B 1 131 ? 17.672 -20.438 -6.387 1 98.62 131 GLU B C 1
ATOM 3026 O O . GLU B 1 131 ? 16.938 -20.781 -7.32 1 98.62 131 GLU B O 1
ATOM 3031 N N . GLN B 1 132 ? 18.672 -19.594 -6.531 1 98.44 132 GLN B N 1
ATOM 3032 C CA . GLN B 1 132 ? 19.047 -19.094 -7.848 1 98.44 132 GLN B CA 1
ATOM 3033 C C . GLN B 1 132 ? 19.453 -20.234 -8.781 1 98.44 132 GLN B C 1
ATOM 3035 O O . GLN B 1 132 ? 19.016 -20.281 -9.938 1 98.44 132 GLN B O 1
ATOM 3040 N N . ALA B 1 133 ? 20.312 -21.094 -8.312 1 98.5 133 ALA B N 1
ATOM 3041 C CA . ALA B 1 133 ? 20.781 -22.234 -9.109 1 98.5 133 ALA B CA 1
ATOM 3042 C C . ALA B 1 133 ? 19.609 -23.141 -9.508 1 98.5 133 ALA B C 1
ATOM 3044 O O . ALA B 1 133 ? 19.531 -23.578 -10.656 1 98.5 133 ALA B O 1
ATOM 3045 N N . PHE B 1 134 ? 18.766 -23.406 -8.547 1 98.62 134 PHE B N 1
ATOM 3046 C CA . PHE B 1 134 ? 17.594 -24.219 -8.82 1 98.62 134 PHE B CA 1
ATOM 3047 C C . PHE B 1 134 ? 16.781 -23.625 -9.969 1 98.62 134 PHE B C 1
ATOM 3049 O O . PHE B 1 134 ? 16.422 -24.344 -10.906 1 98.62 134 PHE B O 1
ATOM 3056 N N . LEU B 1 135 ? 16.453 -22.312 -9.852 1 98.81 135 LEU B N 1
ATOM 3057 C CA . LEU B 1 135 ? 15.633 -21.656 -10.867 1 98.81 135 LEU B CA 1
ATOM 3058 C C . LEU B 1 135 ? 16.312 -21.688 -12.227 1 98.81 135 LEU B C 1
ATOM 3060 O O . LEU B 1 135 ? 15.68 -22.062 -13.227 1 98.81 135 LEU B O 1
ATOM 3064 N N . GLN B 1 136 ? 17.594 -21.406 -12.297 1 98.38 136 GLN B N 1
ATOM 3065 C CA . GLN B 1 136 ? 18.344 -21.359 -13.547 1 98.38 136 GLN B CA 1
ATOM 3066 C C . GLN B 1 136 ? 18.406 -22.734 -14.195 1 98.38 136 GLN B C 1
ATOM 3068 O O . GLN B 1 136 ? 18.203 -22.875 -15.406 1 98.38 136 GLN B O 1
ATOM 3073 N N . GLN B 1 137 ? 18.688 -23.734 -13.422 1 98.62 137 GLN B N 1
ATOM 3074 C CA . GLN B 1 137 ? 18.766 -25.094 -13.938 1 98.62 137 GLN B CA 1
ATOM 3075 C C . GLN B 1 137 ? 17.422 -25.578 -14.453 1 98.62 137 GLN B C 1
ATOM 3077 O O . GLN B 1 137 ? 17.344 -26.234 -15.5 1 98.62 137 GLN B O 1
ATOM 3082 N N . THR B 1 138 ? 16.391 -25.281 -13.648 1 98.62 138 THR B N 1
ATOM 3083 C CA . THR B 1 138 ? 15.047 -25.672 -14.055 1 98.62 138 THR B CA 1
ATOM 3084 C C . THR B 1 138 ? 14.68 -25.047 -15.391 1 98.62 138 THR B C 1
ATOM 3086 O O . THR B 1 138 ? 14.219 -25.75 -16.297 1 98.62 138 THR B O 1
ATOM 3089 N N . LEU B 1 139 ? 14.945 -23.75 -15.57 1 98.44 139 LEU B N 1
ATOM 3090 C CA . LEU B 1 139 ? 14.547 -23.031 -16.781 1 98.44 139 LEU B CA 1
ATOM 3091 C C . LEU B 1 139 ? 15.422 -23.422 -17.969 1 98.44 139 LEU B C 1
ATOM 3093 O O . LEU B 1 139 ? 14.977 -23.375 -19.109 1 98.44 139 LEU B O 1
ATOM 3097 N N . ALA B 1 140 ? 16.656 -23.859 -17.719 1 97.56 140 ALA B N 1
ATOM 3098 C CA . ALA B 1 140 ? 17.594 -24.188 -18.781 1 97.56 140 ALA B CA 1
ATOM 3099 C C . ALA B 1 140 ? 17.422 -25.625 -19.25 1 97.56 140 ALA B C 1
ATOM 3101 O O . ALA B 1 140 ? 17.969 -26.016 -20.281 1 97.56 140 ALA B O 1
ATOM 3102 N N . ASN B 1 141 ? 16.688 -26.422 -18.5 1 96.88 141 ASN B N 1
ATOM 3103 C CA . ASN B 1 141 ? 16.531 -27.844 -18.828 1 96.88 141 ASN B CA 1
ATOM 3104 C C . ASN B 1 141 ? 15.742 -28.031 -20.109 1 96.88 141 ASN B C 1
ATOM 3106 O O . ASN B 1 141 ? 14.516 -27.938 -20.109 1 96.88 141 ASN B O 1
ATOM 3110 N N . SER B 1 142 ? 16.359 -28.359 -21.141 1 94 142 SER B N 1
ATOM 3111 C CA . SER B 1 142 ? 15.734 -28.5 -22.453 1 94 142 SER B CA 1
ATOM 3112 C C . SER B 1 142 ? 14.914 -29.781 -22.562 1 94 142 SER B C 1
ATOM 3114 O O . SER B 1 142 ? 14.141 -29.953 -23.5 1 94 142 SER B O 1
ATOM 3116 N N . GLN B 1 143 ? 15.062 -30.625 -21.578 1 94.75 143 GLN B N 1
ATOM 3117 C CA . GLN B 1 143 ? 14.359 -31.906 -21.609 1 94.75 143 GLN B CA 1
ATOM 3118 C C . GLN B 1 143 ? 12.969 -31.797 -21 1 94.75 143 GLN B C 1
ATOM 3120 O O . GLN B 1 143 ? 12.203 -32.75 -21 1 94.75 143 GLN B O 1
ATOM 3125 N N . THR B 1 144 ? 12.664 -30.672 -20.438 1 96.25 144 THR B N 1
ATOM 3126 C CA . THR B 1 144 ? 11.359 -30.484 -19.828 1 96.25 144 THR B CA 1
ATOM 3127 C C . THR B 1 144 ? 10.562 -29.406 -20.578 1 96.25 144 THR B C 1
ATOM 3129 O O . THR B 1 144 ? 11.141 -28.562 -21.25 1 96.25 144 THR B O 1
ATOM 3132 N N . THR B 1 145 ? 9.266 -29.578 -20.531 1 97.94 145 THR B N 1
ATOM 3133 C CA . THR B 1 145 ? 8.367 -28.641 -21.203 1 97.94 145 THR B CA 1
ATOM 3134 C C . THR B 1 145 ? 8.195 -27.359 -20.375 1 97.94 145 THR B C 1
ATOM 3136 O O . THR B 1 145 ? 8.594 -27.312 -19.203 1 97.94 145 THR B O 1
ATOM 3139 N N . THR B 1 146 ? 7.656 -26.328 -21 1 98.38 146 THR B N 1
ATOM 3140 C CA . THR B 1 146 ? 7.324 -25.094 -20.297 1 98.38 146 THR B CA 1
ATOM 3141 C C . THR B 1 146 ? 6.395 -25.359 -19.125 1 98.38 146 THR B C 1
ATOM 3143 O O . THR B 1 146 ? 6.625 -24.875 -18.016 1 98.38 146 THR B O 1
ATOM 3146 N N . THR B 1 147 ? 5.344 -26.188 -19.359 1 98.69 147 THR B N 1
ATOM 3147 C CA . THR B 1 147 ? 4.375 -26.516 -18.328 1 98.69 147 THR B CA 1
ATOM 3148 C C . THR B 1 147 ? 5.051 -27.234 -17.156 1 98.69 147 THR B C 1
ATOM 3150 O O . THR B 1 147 ? 4.805 -26.891 -16 1 98.69 147 THR B O 1
ATOM 3153 N N . ASP B 1 148 ? 5.934 -28.125 -17.5 1 98.62 148 ASP B N 1
ATOM 3154 C CA . ASP B 1 148 ? 6.641 -28.859 -16.453 1 98.62 148 ASP B CA 1
ATOM 3155 C C . ASP B 1 148 ? 7.523 -27.922 -15.625 1 98.62 148 ASP B C 1
ATOM 3157 O O . ASP B 1 148 ? 7.57 -28.016 -14.398 1 98.62 148 ASP B O 1
ATOM 3161 N N . LYS B 1 149 ? 8.25 -27.047 -16.328 1 98.75 149 LYS B N 1
ATOM 3162 C CA . LYS B 1 149 ? 9.102 -26.062 -15.656 1 98.75 149 LYS B CA 1
ATOM 3163 C C . LYS B 1 149 ? 8.289 -25.203 -14.703 1 98.75 149 LYS B C 1
ATOM 3165 O O . LYS B 1 149 ? 8.672 -25 -13.547 1 98.75 149 LYS B O 1
ATOM 3170 N N . ALA B 1 150 ? 7.145 -24.703 -15.156 1 98.88 150 ALA B N 1
ATOM 3171 C CA . ALA B 1 150 ? 6.297 -23.812 -14.375 1 98.88 150 ALA B CA 1
ATOM 3172 C C . ALA B 1 150 ? 5.77 -24.516 -13.125 1 98.88 150 ALA B C 1
ATOM 3174 O O . ALA B 1 150 ? 5.828 -23.953 -12.023 1 98.88 150 ALA B O 1
ATOM 3175 N N . LEU B 1 151 ? 5.281 -25.719 -13.289 1 98.88 151 LEU B N 1
ATOM 3176 C CA . LEU B 1 151 ? 4.758 -26.484 -12.164 1 98.88 151 LEU B CA 1
ATOM 3177 C C . LEU B 1 151 ? 5.859 -26.766 -11.141 1 98.88 151 LEU B C 1
ATOM 3179 O O . LEU B 1 151 ? 5.625 -26.688 -9.938 1 98.88 151 LEU B O 1
ATOM 3183 N N . THR B 1 152 ? 7.008 -27.094 -11.672 1 98.81 152 THR B N 1
ATOM 3184 C CA . THR B 1 152 ? 8.133 -27.406 -10.797 1 98.81 152 THR B CA 1
ATOM 3185 C C . THR B 1 152 ? 8.523 -26.203 -9.961 1 98.81 152 THR B C 1
ATOM 3187 O O . THR B 1 152 ? 8.656 -26.297 -8.734 1 98.81 152 THR B O 1
ATOM 3190 N N . VAL B 1 153 ? 8.625 -25.062 -10.578 1 98.88 153 VAL B N 1
ATOM 3191 C CA . VAL B 1 153 ? 9.008 -23.844 -9.883 1 98.88 153 VAL B CA 1
ATOM 3192 C C . VAL B 1 153 ? 7.906 -23.453 -8.898 1 98.88 153 VAL B C 1
ATOM 3194 O O . VAL B 1 153 ? 8.195 -23.062 -7.762 1 98.88 153 VAL B O 1
ATOM 3197 N N . MET B 1 154 ? 6.66 -23.531 -9.281 1 98.88 154 MET B N 1
ATOM 3198 C CA . MET B 1 154 ? 5.523 -23.141 -8.445 1 98.88 154 MET B CA 1
ATOM 3199 C C . MET B 1 154 ? 5.523 -23.906 -7.129 1 98.88 154 MET B C 1
ATOM 3201 O O . MET B 1 154 ? 5.523 -23.297 -6.055 1 98.88 154 MET B O 1
ATOM 3205 N N . TYR B 1 155 ? 5.594 -25.188 -7.223 1 98.81 155 TYR B N 1
ATOM 3206 C CA . TYR B 1 155 ? 5.43 -26 -6.02 1 98.81 155 TYR B CA 1
ATOM 3207 C C . TYR B 1 155 ? 6.707 -26 -5.184 1 98.81 155 TYR B C 1
ATOM 3209 O O . TYR B 1 155 ? 6.652 -26.047 -3.953 1 98.81 155 TYR B O 1
ATOM 3217 N N . HIS B 1 156 ? 7.859 -25.938 -5.863 1 98.75 156 HIS B N 1
ATOM 3218 C CA . HIS B 1 156 ? 9.086 -25.75 -5.105 1 98.75 156 HIS B CA 1
ATOM 3219 C C . HIS B 1 156 ? 9.008 -24.5 -4.23 1 98.75 156 HIS B C 1
ATOM 3221 O O . HIS B 1 156 ? 9.273 -24.562 -3.027 1 98.75 156 HIS B O 1
ATOM 3227 N N . ASN B 1 157 ? 8.617 -23.359 -4.863 1 98.5 157 ASN B N 1
ATOM 3228 C CA . ASN B 1 157 ? 8.531 -22.109 -4.137 1 98.5 157 ASN B CA 1
ATOM 3229 C C . ASN B 1 157 ? 7.516 -22.188 -3 1 98.5 157 ASN B C 1
ATOM 3231 O O . ASN B 1 157 ? 7.738 -21.625 -1.921 1 98.5 157 ASN B O 1
ATOM 3235 N N . MET B 1 158 ? 6.387 -22.828 -3.238 1 98.06 158 MET B N 1
ATOM 3236 C CA . MET B 1 158 ? 5.375 -22.984 -2.197 1 98.06 158 MET B CA 1
ATOM 3237 C C . MET B 1 158 ? 5.922 -23.766 -1.009 1 98.06 158 MET B C 1
ATOM 3239 O O . MET B 1 158 ? 5.77 -23.344 0.14 1 98.06 158 MET B O 1
ATOM 3243 N N . ARG B 1 159 ? 6.562 -24.844 -1.234 1 98.12 159 ARG B N 1
ATOM 3244 C CA . ARG B 1 159 ? 7.023 -25.688 -0.138 1 98.12 159 ARG B CA 1
ATOM 3245 C C . ARG B 1 159 ? 8.203 -25.062 0.589 1 98.12 159 ARG B C 1
ATOM 3247 O O . ARG B 1 159 ? 8.289 -25.125 1.817 1 98.12 159 ARG B O 1
ATOM 3254 N N . GLN B 1 160 ? 9.102 -24.438 -0.163 1 97.5 160 GLN B N 1
ATOM 3255 C CA . GLN B 1 160 ? 10.305 -23.859 0.432 1 97.5 160 GLN B CA 1
ATOM 3256 C C . GLN B 1 160 ? 9.969 -22.609 1.243 1 97.5 160 GLN B C 1
ATOM 3258 O O . GLN B 1 160 ? 10.758 -22.188 2.088 1 97.5 160 GLN B O 1
ATOM 3263 N N . GLN B 1 161 ? 8.812 -22.047 0.925 1 97.44 161 GLN B N 1
ATOM 3264 C CA . GLN B 1 161 ? 8.477 -20.797 1.61 1 97.44 161 GLN B CA 1
ATOM 3265 C C . GLN B 1 161 ? 9.648 -19.812 1.571 1 97.44 161 GLN B C 1
ATOM 3267 O O . GLN B 1 161 ? 10.125 -19.375 2.617 1 97.44 161 GLN B O 1
ATOM 3272 N N . ILE B 1 162 ? 9.922 -19.453 0.42 1 97.19 162 ILE B N 1
ATOM 3273 C CA . ILE B 1 162 ? 11.195 -18.75 0.288 1 97.19 162 ILE B CA 1
ATOM 3274 C C . ILE B 1 162 ? 11.062 -17.328 0.817 1 97.19 162 ILE B C 1
ATOM 3276 O O . ILE B 1 162 ? 12.062 -16.656 1.071 1 97.19 162 ILE B O 1
ATOM 3280 N N . PHE B 1 163 ? 9.82 -16.875 1.039 1 97.81 163 PHE B N 1
ATOM 3281 C CA . PHE B 1 163 ? 9.555 -15.562 1.618 1 97.81 163 PHE B CA 1
ATOM 3282 C C . PHE B 1 163 ? 8.859 -15.703 2.969 1 97.81 163 PHE B C 1
ATOM 3284 O O . PHE B 1 163 ? 8.469 -16.797 3.365 1 97.81 163 PHE B O 1
ATOM 3291 N N . TRP B 1 164 ? 8.719 -14.594 3.711 1 95.75 164 TRP B N 1
ATOM 3292 C CA . TRP B 1 164 ? 8.086 -14.602 5.023 1 95.75 164 TRP B CA 1
ATOM 3293 C C . TRP B 1 164 ? 6.582 -14.852 4.902 1 95.75 164 TRP B C 1
ATOM 3295 O O . TRP B 1 164 ? 5.973 -15.461 5.785 1 95.75 164 TRP B O 1
ATOM 3305 N N . ASP B 1 165 ? 5.977 -14.297 3.887 1 96.56 165 ASP B N 1
ATOM 3306 C CA . ASP B 1 165 ? 4.551 -14.453 3.615 1 96.56 165 ASP B CA 1
ATOM 3307 C C . ASP B 1 165 ? 4.254 -14.273 2.129 1 96.56 165 ASP B C 1
ATOM 3309 O O . ASP B 1 165 ? 5.102 -13.797 1.374 1 96.56 165 ASP B O 1
ATOM 3313 N N . GLY B 1 166 ? 3.066 -14.664 1.749 1 97.69 166 GLY B N 1
ATOM 3314 C CA . GLY B 1 166 ? 2.631 -14.461 0.375 1 97.69 166 GLY B CA 1
ATOM 3315 C C . GLY B 1 166 ? 3.215 -15.484 -0.586 1 97.69 166 GLY B C 1
ATOM 3316 O O . GLY B 1 166 ? 3.271 -15.242 -1.794 1 97.69 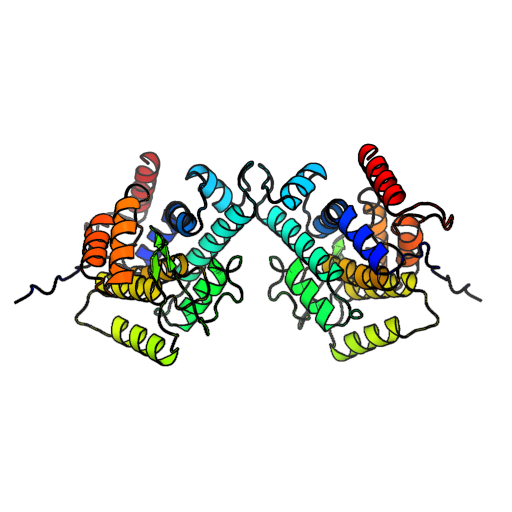166 GLY B O 1
ATOM 3317 N N . ASN B 1 167 ? 3.686 -16.609 -0.077 1 97.94 167 ASN B N 1
ATOM 3318 C CA . ASN B 1 167 ? 4.434 -17.578 -0.873 1 97.94 167 ASN B CA 1
ATOM 3319 C C . ASN B 1 167 ? 3.574 -18.172 -1.984 1 97.94 167 ASN B C 1
ATOM 3321 O O . ASN B 1 167 ? 4.012 -18.266 -3.133 1 97.94 167 ASN B O 1
ATOM 3325 N N . LYS B 1 168 ? 2.342 -18.562 -1.687 1 98.38 168 LYS B N 1
ATOM 3326 C CA . LYS B 1 168 ? 1.509 -19.188 -2.707 1 98.38 168 LYS B CA 1
ATOM 3327 C C . LYS B 1 168 ? 1.15 -18.188 -3.811 1 98.38 168 LYS B C 1
ATOM 3329 O O . LYS B 1 168 ? 1.147 -18.547 -4.992 1 98.38 168 LYS B O 1
ATOM 3334 N N . ARG B 1 169 ? 0.832 -16.969 -3.436 1 98.75 169 ARG B N 1
ATOM 3335 C CA . ARG B 1 169 ? 0.541 -15.938 -4.434 1 98.75 169 ARG B CA 1
ATOM 3336 C C . ARG B 1 169 ? 1.762 -15.656 -5.305 1 98.75 169 ARG B C 1
ATOM 3338 O O . ARG B 1 169 ? 1.661 -15.633 -6.531 1 98.75 169 ARG B O 1
ATOM 3345 N N . THR B 1 170 ? 2.91 -15.508 -4.68 1 98.88 170 THR B N 1
ATOM 3346 C CA . THR B 1 170 ? 4.148 -15.25 -5.406 1 98.88 170 THR B CA 1
ATOM 3347 C C . THR B 1 170 ? 4.473 -16.406 -6.348 1 98.88 170 THR B C 1
ATOM 3349 O O . THR B 1 170 ? 4.812 -16.188 -7.512 1 98.88 170 THR B O 1
ATOM 3352 N N . ALA B 1 171 ? 4.332 -17.609 -5.836 1 98.88 171 ALA B N 1
ATOM 3353 C CA . ALA B 1 171 ? 4.645 -18.812 -6.609 1 98.88 171 ALA B CA 1
ATOM 3354 C C . ALA B 1 171 ? 3.736 -18.922 -7.832 1 98.88 171 ALA B C 1
ATOM 3356 O O . ALA B 1 171 ? 4.191 -19.281 -8.922 1 98.88 171 ALA B O 1
ATOM 3357 N N . THR B 1 172 ? 2.496 -18.688 -7.641 1 98.88 172 THR B N 1
ATOM 3358 C CA . THR B 1 172 ? 1.539 -18.781 -8.742 1 98.88 172 THR B CA 1
ATOM 3359 C C . THR B 1 172 ? 1.87 -17.781 -9.836 1 98.88 172 THR B C 1
ATOM 3361 O O . THR B 1 172 ? 1.875 -18.125 -11.023 1 98.88 172 THR B O 1
ATOM 3364 N N . LEU B 1 173 ? 2.154 -16.531 -9.469 1 98.94 173 LEU B N 1
ATOM 3365 C CA . LEU B 1 173 ? 2.508 -15.516 -10.453 1 98.94 173 LEU B CA 1
ATOM 3366 C C . LEU B 1 173 ? 3.832 -15.844 -11.133 1 98.94 173 LEU B C 1
ATOM 3368 O O . LEU B 1 173 ? 3.977 -15.664 -12.344 1 98.94 173 LEU B O 1
ATOM 3372 N N . SER B 1 174 ? 4.789 -16.375 -10.375 1 98.94 174 SER B N 1
ATOM 3373 C CA . SER B 1 174 ? 6.074 -16.781 -10.938 1 98.94 174 SER B CA 1
ATOM 3374 C C . SER B 1 174 ? 5.902 -17.875 -11.969 1 98.94 174 SER B C 1
ATOM 3376 O O . SER B 1 174 ? 6.473 -17.812 -13.062 1 98.94 174 SER B O 1
ATOM 3378 N N . ALA B 1 175 ? 5.152 -18.859 -11.609 1 98.94 175 ALA B N 1
ATOM 3379 C CA . ALA B 1 175 ? 4.891 -19.969 -12.523 1 98.94 175 ALA B CA 1
ATOM 3380 C C . ALA B 1 175 ? 4.215 -19.484 -13.805 1 98.94 175 ALA B C 1
ATOM 3382 O O . ALA B 1 175 ? 4.547 -19.938 -14.898 1 98.94 175 ALA B O 1
ATOM 3383 N N . ASN B 1 176 ? 3.334 -18.547 -13.672 1 98.88 176 ASN B N 1
ATOM 3384 C CA . ASN B 1 176 ? 2.609 -18.062 -14.836 1 98.88 176 ASN B CA 1
ATOM 3385 C C . ASN B 1 176 ? 3.473 -17.141 -15.688 1 98.88 176 ASN B C 1
ATOM 3387 O O . ASN B 1 176 ? 3.264 -17.031 -16.906 1 98.88 176 ASN B O 1
ATOM 3391 N N . LYS B 1 177 ? 4.465 -16.516 -15.086 1 98.88 177 LYS B N 1
ATOM 3392 C CA . LYS B 1 177 ? 5.473 -15.82 -15.891 1 98.88 177 LYS B CA 1
ATOM 3393 C C . LYS B 1 177 ? 6.168 -16.781 -16.844 1 98.88 177 LYS B C 1
ATOM 3395 O O . LYS B 1 177 ? 6.406 -16.453 -18.016 1 98.88 177 LYS B O 1
ATOM 3400 N N . ILE B 1 178 ? 6.48 -17.984 -16.375 1 98.88 178 ILE B N 1
ATOM 3401 C CA . ILE B 1 178 ? 7.098 -19.016 -17.188 1 98.88 178 ILE B CA 1
ATOM 3402 C C . ILE B 1 178 ? 6.121 -19.469 -18.281 1 98.88 178 ILE B C 1
ATOM 3404 O O . ILE B 1 178 ? 6.492 -19.547 -19.453 1 98.88 178 ILE B O 1
ATOM 3408 N N . MET B 1 179 ? 4.855 -19.703 -17.875 1 98.75 179 MET B N 1
ATOM 3409 C CA . MET B 1 179 ? 3.832 -20.125 -18.828 1 98.75 179 MET B CA 1
ATOM 3410 C C . MET B 1 179 ? 3.656 -19.109 -19.938 1 98.75 179 MET B C 1
ATOM 3412 O O . MET B 1 179 ? 3.58 -19.469 -21.109 1 98.75 179 MET B O 1
ATOM 3416 N N . ILE B 1 180 ? 3.57 -17.859 -19.562 1 98.62 180 ILE B N 1
ATOM 3417 C CA . ILE B 1 180 ? 3.338 -16.766 -20.5 1 98.62 180 ILE B CA 1
ATOM 3418 C C . ILE B 1 180 ? 4.52 -16.656 -21.469 1 98.62 180 ILE B C 1
ATOM 3420 O O . ILE B 1 180 ? 4.332 -16.547 -22.672 1 98.62 180 ILE B O 1
ATOM 3424 N N . ASP B 1 181 ? 5.715 -16.734 -20.938 1 98 181 ASP B N 1
ATOM 3425 C CA . ASP B 1 181 ? 6.91 -16.641 -21.766 1 98 181 ASP B CA 1
ATOM 3426 C C . ASP B 1 181 ? 6.961 -17.781 -22.797 1 98 181 ASP B C 1
ATOM 3428 O O . ASP B 1 181 ? 7.41 -17.578 -23.922 1 98 181 ASP B O 1
ATOM 3432 N N . GLY B 1 182 ? 6.523 -18.938 -22.406 1 97.56 182 GLY B N 1
ATOM 3433 C CA . GLY B 1 182 ? 6.598 -20.109 -23.25 1 97.56 182 GLY B CA 1
ATOM 3434 C C . GLY B 1 182 ? 5.352 -20.328 -24.094 1 97.56 182 GLY B C 1
ATOM 3435 O O . GLY B 1 182 ? 5.305 -21.234 -24.922 1 97.56 182 GLY B O 1
ATOM 3436 N N . GLY B 1 183 ? 4.355 -19.5 -23.797 1 97.25 183 GLY B N 1
ATOM 3437 C CA . GLY B 1 183 ? 3.121 -19.594 -24.562 1 97.25 183 GLY B CA 1
ATOM 3438 C C . GLY B 1 183 ? 2.316 -20.844 -24.234 1 97.25 183 GLY B C 1
ATOM 3439 O O . GLY B 1 183 ? 1.652 -21.406 -25.094 1 97.25 183 GLY B O 1
ATOM 3440 N N . ALA B 1 184 ? 2.391 -21.328 -23.062 1 98 184 ALA B N 1
ATOM 3441 C CA . ALA B 1 184 ? 1.807 -22.609 -22.703 1 98 184 ALA B CA 1
ATOM 3442 C C . ALA B 1 184 ? 0.494 -22.438 -21.953 1 98 184 ALA B C 1
ATOM 3444 O O . ALA B 1 184 ? 0.005 -23.375 -21.312 1 98 184 ALA B O 1
ATOM 3445 N N . GLY B 1 185 ? -0.122 -21.219 -22.016 1 98.12 185 GLY B N 1
ATOM 3446 C CA . GLY B 1 185 ? -1.355 -20.953 -21.281 1 98.12 185 GLY B CA 1
ATOM 3447 C C . GLY B 1 185 ? -1.122 -20.406 -19.891 1 98.12 185 GLY B C 1
ATOM 3448 O O . GLY B 1 185 ? -0.242 -19.562 -19.688 1 98.12 185 GLY B O 1
ATOM 3449 N N . LEU B 1 186 ? -2.039 -20.734 -18.938 1 98.81 186 LEU B N 1
ATOM 3450 C CA . LEU B 1 186 ? -1.972 -20.281 -17.562 1 98.81 186 LEU B CA 1
ATOM 3451 C C . LEU B 1 186 ? -2.258 -21.422 -16.594 1 98.81 186 LEU B C 1
ATOM 3453 O O . LEU B 1 186 ? -2.936 -22.391 -16.953 1 98.81 186 LEU B O 1
ATOM 3457 N N . ILE B 1 187 ? -1.705 -21.297 -15.453 1 98.75 187 ILE B N 1
ATOM 3458 C CA . ILE B 1 187 ? -2.062 -22.156 -14.336 1 98.75 187 ILE B CA 1
ATOM 3459 C C . ILE B 1 187 ? -3.025 -21.422 -13.406 1 98.75 187 ILE B C 1
ATOM 3461 O O . ILE B 1 187 ? -2.717 -20.328 -12.914 1 98.75 187 ILE B O 1
ATOM 3465 N N . ASN B 1 188 ? -4.164 -21.953 -13.133 1 98.38 188 ASN B N 1
ATOM 3466 C CA . ASN B 1 188 ? -5.152 -21.438 -12.195 1 98.38 188 ASN B CA 1
ATOM 3467 C C . ASN B 1 188 ? -6.023 -22.547 -11.625 1 98.38 188 ASN B C 1
ATOM 3469 O O . ASN B 1 188 ? -6.859 -23.109 -12.336 1 98.38 188 ASN B O 1
ATOM 3473 N N . VAL B 1 189 ? -5.844 -22.891 -10.375 1 97.56 189 VAL B N 1
ATOM 3474 C CA . VAL B 1 189 ? -6.617 -23.953 -9.734 1 97.56 189 VAL B CA 1
ATOM 3475 C C . VAL B 1 189 ? -8.055 -23.5 -9.516 1 97.56 189 VAL B C 1
ATOM 3477 O O . VAL B 1 189 ? -8.297 -22.531 -8.789 1 97.56 189 VAL B O 1
ATOM 3480 N N . PRO B 1 190 ? -8.984 -24.188 -10.07 1 96.38 190 PRO B N 1
ATOM 3481 C CA . PRO B 1 190 ? -10.375 -23.781 -9.859 1 96.38 190 PRO B CA 1
ATOM 3482 C C . PRO B 1 190 ? -10.805 -23.891 -8.391 1 96.38 190 PRO B C 1
ATOM 3484 O O . PRO B 1 190 ? -10.469 -24.859 -7.715 1 96.38 190 PRO B O 1
ATOM 3487 N N . LEU B 1 191 ? -11.562 -22.891 -7.957 1 96.12 191 LEU B N 1
ATOM 3488 C CA . LEU B 1 191 ? -11.922 -22.797 -6.547 1 96.12 191 LEU B CA 1
ATOM 3489 C C . LEU B 1 191 ? -12.75 -24.016 -6.117 1 96.12 191 LEU B C 1
ATOM 3491 O O . LEU B 1 191 ? -12.648 -24.469 -4.977 1 96.12 191 LEU B O 1
ATOM 3495 N N . ASP B 1 192 ? -13.547 -24.5 -6.977 1 96 192 ASP B N 1
ATOM 3496 C CA . ASP B 1 192 ? -14.398 -25.641 -6.633 1 96 192 ASP B CA 1
ATOM 3497 C C . ASP B 1 192 ? -13.578 -26.922 -6.492 1 96 192 ASP B C 1
ATOM 3499 O O . ASP B 1 192 ? -14.102 -27.969 -6.098 1 96 192 ASP B O 1
ATOM 3503 N N . LYS B 1 193 ? -12.305 -26.906 -6.781 1 97.56 193 LYS B N 1
ATOM 3504 C CA . LYS B 1 193 ? -11.438 -28.078 -6.668 1 97.56 193 LYS B CA 1
ATOM 3505 C C . LYS B 1 193 ? -10.367 -27.875 -5.598 1 97.56 193 LYS B C 1
ATOM 3507 O O . LYS B 1 193 ? -9.438 -28.672 -5.473 1 97.56 193 LYS B O 1
ATOM 3512 N N . TRP B 1 194 ? -10.469 -26.859 -4.77 1 96.62 194 TRP B N 1
ATOM 3513 C CA . TRP B 1 194 ? -9.445 -26.484 -3.801 1 96.62 194 TRP B CA 1
ATOM 3514 C C . TRP B 1 194 ? -9.336 -27.516 -2.688 1 96.62 194 TRP B C 1
ATOM 3516 O O . TRP B 1 194 ? -8.266 -27.688 -2.098 1 96.62 194 TRP B O 1
ATOM 3526 N N . ASP B 1 195 ? -10.406 -28.203 -2.391 1 96.31 195 ASP B N 1
ATOM 3527 C CA . ASP B 1 195 ? -10.336 -29.219 -1.354 1 96.31 195 ASP B CA 1
ATOM 3528 C C . ASP B 1 195 ? -9.305 -30.297 -1.711 1 96.31 195 ASP B C 1
ATOM 3530 O O . ASP B 1 195 ? -8.445 -30.625 -0.899 1 96.31 195 ASP B O 1
ATOM 3534 N N . LYS B 1 196 ? -9.484 -30.797 -2.941 1 98.12 196 LYS B N 1
ATOM 3535 C CA . LYS B 1 196 ? -8.547 -31.812 -3.389 1 98.12 196 LYS B CA 1
ATOM 3536 C C . LYS B 1 196 ? -7.133 -31.25 -3.527 1 98.12 196 LYS B C 1
ATOM 3538 O O . LYS B 1 196 ? -6.156 -31.906 -3.162 1 98.12 196 LYS B O 1
ATOM 3543 N N . TRP B 1 197 ? -6.996 -30.094 -4.051 1 98.19 197 TRP B N 1
ATOM 3544 C CA . TRP B 1 197 ? -5.691 -29.453 -4.168 1 98.19 197 TRP B CA 1
ATOM 3545 C C . TRP B 1 197 ? -5.023 -29.312 -2.805 1 98.19 197 TRP B C 1
ATOM 3547 O O . TRP B 1 197 ? -3.832 -29.609 -2.662 1 98.19 197 TRP B O 1
ATOM 3557 N N . ASN B 1 198 ? -5.816 -28.875 -1.811 1 96.69 198 ASN B N 1
ATOM 3558 C CA . ASN B 1 198 ? -5.301 -28.703 -0.458 1 96.69 198 ASN B CA 1
ATOM 3559 C C . ASN B 1 198 ? -4.805 -30.016 0.131 1 96.69 198 ASN B C 1
ATOM 3561 O O . ASN B 1 198 ? -3.807 -30.047 0.855 1 96.69 198 ASN B O 1
ATOM 3565 N N . GLU B 1 199 ? -5.52 -31.031 -0.183 1 97.19 199 GLU B N 1
ATOM 3566 C CA . GLU B 1 199 ? -5.07 -32.344 0.25 1 97.19 199 GLU B CA 1
ATOM 3567 C C . GLU B 1 199 ? -3.725 -32.688 -0.373 1 97.19 199 GLU B C 1
ATOM 3569 O O . GLU B 1 199 ? -2.814 -33.156 0.321 1 97.19 199 GLU B O 1
ATOM 3574 N N . LEU B 1 200 ? -3.631 -32.469 -1.641 1 98.19 200 LEU B N 1
ATOM 3575 C CA . LEU B 1 200 ? -2.451 -32.875 -2.391 1 98.19 200 LEU B CA 1
ATOM 3576 C C . LEU B 1 200 ? -1.242 -32.031 -2.018 1 98.19 200 LEU B C 1
ATOM 3578 O O . LEU B 1 200 ? -0.126 -32.531 -1.907 1 98.19 200 LEU B O 1
ATOM 3582 N N . ILE B 1 201 ? -1.414 -30.734 -1.818 1 98 201 ILE B N 1
ATOM 3583 C CA . ILE B 1 201 ? -0.267 -29.891 -1.487 1 98 201 ILE B CA 1
ATOM 3584 C C . ILE B 1 201 ? 0.204 -30.203 -0.067 1 98 201 ILE B C 1
ATOM 3586 O O . ILE B 1 201 ? 1.4 -30.141 0.224 1 98 201 ILE B O 1
ATOM 3590 N N . ALA B 1 202 ? -0.732 -30.484 0.846 1 97.06 202 ALA B N 1
ATOM 3591 C CA . ALA B 1 202 ? -0.332 -30.922 2.182 1 97.06 202 ALA B CA 1
ATOM 3592 C C . ALA B 1 202 ? 0.543 -32.156 2.113 1 97.06 202 ALA B C 1
ATOM 3594 O O . ALA B 1 202 ? 1.56 -32.25 2.805 1 97.06 202 ALA B O 1
ATOM 3595 N N . ASP B 1 203 ? 0.09 -33.094 1.331 1 97.44 203 ASP B N 1
ATOM 3596 C CA . ASP B 1 203 ? 0.876 -34.312 1.146 1 97.44 203 ASP B CA 1
ATOM 3597 C C . ASP B 1 203 ? 2.264 -33.969 0.595 1 97.44 203 ASP B C 1
ATOM 3599 O O . ASP B 1 203 ? 3.26 -34.562 1.028 1 97.44 203 ASP B O 1
ATOM 3603 N N . TYR B 1 204 ? 2.309 -33.094 -0.322 1 98.19 204 TYR B N 1
ATOM 3604 C CA . TYR B 1 204 ? 3.586 -32.688 -0.888 1 98.19 204 TYR B CA 1
ATOM 3605 C C . TYR B 1 204 ? 4.488 -32.094 0.182 1 98.19 204 TYR B C 1
ATOM 3607 O O . TYR B 1 204 ? 5.676 -32.406 0.251 1 98.19 204 TYR B O 1
ATOM 3615 N N . TYR B 1 205 ? 3.896 -31.172 0.966 1 97.62 205 TYR B N 1
ATOM 3616 C CA . TYR B 1 205 ? 4.668 -30.594 2.061 1 97.62 205 TYR B CA 1
ATOM 3617 C C . TYR B 1 205 ? 5.293 -31.688 2.924 1 97.62 205 TYR B C 1
ATOM 3619 O O . TYR B 1 205 ? 6.469 -31.594 3.289 1 97.62 205 TYR B O 1
ATOM 3627 N N . ARG B 1 206 ? 4.559 -32.75 3.166 1 95.62 206 ARG B N 1
ATOM 3628 C CA . ARG B 1 206 ? 4.988 -33.844 4.047 1 95.62 206 ARG B CA 1
ATOM 3629 C C . ARG B 1 206 ? 6.066 -34.688 3.385 1 95.62 206 ARG B C 1
ATOM 3631 O O . ARG B 1 206 ? 7.043 -35.062 4.031 1 95.62 206 ARG B O 1
ATOM 3638 N N . THR B 1 207 ? 5.914 -34.938 2.113 1 96.88 207 THR B N 1
ATOM 3639 C CA . THR B 1 207 ? 6.668 -36.031 1.51 1 96.88 207 THR B CA 1
ATOM 3640 C C . THR B 1 207 ? 7.805 -35.5 0.645 1 96.88 207 THR B C 1
ATOM 3642 O O . THR B 1 207 ? 8.734 -36.219 0.309 1 96.88 207 THR B O 1
ATOM 3645 N N . ASN B 1 208 ? 7.617 -34.219 0.19 1 97.75 208 ASN B N 1
ATOM 3646 C CA . ASN B 1 208 ? 8.539 -33.594 -0.755 1 97.75 208 ASN B CA 1
ATOM 3647 C C . ASN B 1 208 ? 8.508 -34.312 -2.111 1 97.75 208 ASN B C 1
ATOM 3649 O O . ASN B 1 208 ? 9.492 -34.281 -2.85 1 97.75 208 ASN B O 1
ATOM 3653 N N . ASP B 1 209 ? 7.473 -35 -2.387 1 98.12 209 ASP B N 1
ATOM 3654 C CA . ASP B 1 209 ? 7.207 -35.625 -3.686 1 98.12 209 ASP B CA 1
ATOM 3655 C C . ASP B 1 209 ? 6.086 -34.875 -4.418 1 98.12 209 ASP B C 1
ATOM 3657 O O . ASP B 1 209 ? 4.91 -35.031 -4.082 1 98.12 209 ASP B O 1
ATOM 3661 N N . MET B 1 210 ? 6.426 -34.031 -5.441 1 97.75 210 MET B N 1
ATOM 3662 C CA . MET B 1 210 ? 5.426 -33.188 -6.086 1 97.75 210 MET B CA 1
ATOM 3663 C C . MET B 1 210 ? 4.797 -33.906 -7.277 1 97.75 210 MET B C 1
ATOM 3665 O O . MET B 1 210 ? 4.074 -33.281 -8.062 1 97.75 210 MET B O 1
ATOM 3669 N N . SER B 1 211 ? 5.074 -35.281 -7.453 1 97.56 211 SER B N 1
ATOM 3670 C CA . SER B 1 211 ? 4.586 -36 -8.625 1 97.56 211 SER B CA 1
ATOM 3671 C C . SER B 1 211 ? 3.062 -35.969 -8.695 1 97.56 211 SER B C 1
ATOM 3673 O O . SER B 1 211 ? 2.494 -35.594 -9.734 1 97.56 211 SER B O 1
ATOM 3675 N N . LYS B 1 212 ? 2.387 -36.281 -7.621 1 98.06 212 LYS B N 1
ATOM 3676 C CA . LYS B 1 212 ? 0.93 -36.344 -7.617 1 98.06 212 LYS B CA 1
ATOM 3677 C C . LYS B 1 212 ? 0.297 -34.969 -7.832 1 98.06 212 LYS B C 1
ATOM 3679 O O . LYS B 1 212 ? -0.635 -34.844 -8.625 1 98.06 212 LYS B O 1
ATOM 3684 N N . ILE B 1 213 ? 0.764 -33.938 -7.105 1 98.56 213 ILE B N 1
ATOM 3685 C CA . ILE B 1 213 ? 0.141 -32.625 -7.215 1 98.56 213 ILE B CA 1
ATOM 3686 C C . ILE B 1 213 ? 0.448 -32.031 -8.586 1 98.56 213 ILE B C 1
ATOM 3688 O O . ILE B 1 213 ? -0.38 -31.312 -9.156 1 98.56 213 ILE B O 1
ATOM 3692 N N . LYS B 1 214 ? 1.626 -32.281 -9.117 1 98.38 214 LYS B N 1
ATOM 3693 C CA . LYS B 1 214 ? 1.927 -31.828 -10.469 1 98.38 214 LYS B CA 1
ATOM 3694 C C . LYS B 1 214 ? 0.963 -32.438 -11.484 1 98.38 214 LYS B C 1
ATOM 3696 O O . LYS B 1 214 ? 0.393 -31.719 -12.312 1 98.38 214 LYS B O 1
ATOM 3701 N N . GLN B 1 215 ? 0.837 -33.75 -11.422 1 98.19 215 GLN B N 1
ATOM 3702 C CA . GLN B 1 215 ? -0.06 -34.438 -12.352 1 98.19 215 GLN B CA 1
ATOM 3703 C C . GLN B 1 215 ? -1.488 -33.906 -12.219 1 98.19 215 GLN B C 1
ATOM 3705 O O . GLN B 1 215 ? -2.154 -33.656 -13.219 1 98.19 215 GLN B O 1
ATOM 3710 N N . TRP B 1 216 ? -1.944 -33.812 -11.016 1 98.62 216 TRP B N 1
ATOM 3711 C CA . TRP B 1 216 ? -3.303 -33.344 -10.766 1 98.62 216 TRP B CA 1
ATOM 3712 C C . TRP B 1 216 ? -3.494 -31.938 -11.32 1 98.62 216 TRP B C 1
ATOM 3714 O O . TRP B 1 216 ? -4.5 -31.641 -11.969 1 98.62 216 TRP B O 1
ATOM 3724 N N . THR B 1 217 ? -2.549 -31 -11.031 1 98.75 217 THR B N 1
ATOM 3725 C CA . THR B 1 217 ? -2.629 -29.625 -11.5 1 98.75 217 THR B CA 1
ATOM 3726 C C . THR B 1 217 ? -2.596 -29.562 -13.023 1 98.75 217 THR B C 1
ATOM 3728 O O . THR B 1 217 ? -3.342 -28.797 -13.641 1 98.75 217 THR B O 1
ATOM 3731 N N . TYR B 1 218 ? -1.704 -30.391 -13.594 1 98.44 218 TYR B N 1
ATOM 3732 C CA . TYR B 1 218 ? -1.659 -30.484 -15.047 1 98.44 218 TYR B CA 1
ATOM 3733 C C . TYR B 1 218 ? -3.027 -30.844 -15.617 1 98.44 218 TYR B C 1
ATOM 3735 O O . TYR B 1 218 ? -3.475 -30.25 -16.594 1 98.44 218 TYR B O 1
ATOM 3743 N N . ASP B 1 219 ? -3.693 -31.766 -14.992 1 97.88 219 ASP B N 1
ATOM 3744 C CA . ASP B 1 219 ? -4.965 -32.281 -15.484 1 97.88 219 ASP B CA 1
ATOM 3745 C C . ASP B 1 219 ? -6.102 -31.297 -15.227 1 97.88 219 ASP B C 1
ATOM 3747 O O . ASP B 1 219 ? -7.082 -31.266 -15.977 1 97.88 219 ASP B O 1
ATOM 3751 N N . ASN B 1 220 ? -5.98 -30.422 -14.227 1 98.06 220 ASN B N 1
ATOM 3752 C CA . ASN B 1 220 ? -7.184 -29.734 -13.758 1 98.06 220 ASN B CA 1
ATOM 3753 C C . ASN B 1 220 ? -7.023 -28.219 -13.781 1 98.06 220 ASN B C 1
ATOM 3755 O O . ASN B 1 220 ? -8.008 -27.484 -13.68 1 98.06 220 ASN B O 1
ATOM 3759 N N . ALA B 1 221 ? -5.793 -27.719 -13.984 1 98.44 221 ALA B N 1
ATOM 3760 C CA . ALA B 1 221 ? -5.629 -26.297 -13.648 1 98.44 221 ALA B CA 1
ATOM 3761 C C . ALA B 1 221 ? -4.949 -25.547 -14.781 1 98.44 221 ALA B C 1
ATOM 3763 O O . ALA B 1 221 ? -4.738 -24.328 -14.688 1 98.44 221 ALA B O 1
ATOM 3764 N N . ILE B 1 222 ? -4.551 -26.266 -15.891 1 98.25 222 ILE B N 1
ATOM 3765 C CA . ILE B 1 222 ? -3.971 -25.594 -17.047 1 98.25 222 ILE B CA 1
ATOM 3766 C C . ILE B 1 222 ? -5.086 -25.016 -17.906 1 98.25 222 ILE B C 1
ATOM 3768 O O . ILE B 1 222 ? -6.023 -25.719 -18.281 1 98.25 222 ILE B O 1
ATOM 3772 N N . GLN B 1 223 ? -5.016 -23.75 -18.109 1 96.69 223 GLN B N 1
ATOM 3773 C CA . GLN B 1 223 ? -6.047 -23.031 -18.844 1 96.69 223 GLN B CA 1
ATOM 3774 C C . GLN B 1 223 ? -5.457 -22.344 -20.078 1 96.69 223 GLN B C 1
ATOM 3776 O O . GLN B 1 223 ? -4.301 -21.922 -20.078 1 96.69 223 GLN B O 1
ATOM 3781 N N . GLY B 1 224 ? -6.203 -22.281 -21.062 1 94.94 224 GLY B N 1
ATOM 3782 C CA . GLY B 1 224 ? -5.82 -21.609 -22.297 1 94.94 224 GLY B CA 1
ATOM 3783 C C . GLY B 1 224 ? -6.902 -21.656 -23.359 1 94.94 224 GLY B C 1
ATOM 3784 O O . GLY B 1 224 ? -8.062 -21.922 -23.062 1 94.94 224 GLY B O 1
ATOM 3785 N N . LEU B 1 225 ? -6.711 -21.109 -24.5 1 88.5 225 LEU B N 1
ATOM 3786 C CA . LEU B 1 225 ? -7.598 -21.125 -25.656 1 88.5 225 LEU B CA 1
ATOM 3787 C C . LEU B 1 225 ? -6.949 -21.859 -26.828 1 88.5 225 LEU B C 1
ATOM 3789 O O . LEU B 1 225 ? -5.742 -21.75 -27.047 1 88.5 225 LEU B O 1
ATOM 3793 N N . GLU B 1 226 ? -7.551 -23 -27.203 1 70.56 226 GLU B N 1
ATOM 3794 C CA . GLU B 1 226 ? -7.031 -23.625 -28.406 1 70.56 226 GLU B CA 1
ATOM 3795 C C . GLU B 1 226 ? -7.039 -22.656 -29.578 1 70.56 226 GLU B C 1
ATOM 3797 O O . GLU B 1 226 ? -8.094 -22.125 -29.953 1 70.56 226 GLU B O 1
ATOM 3802 N N . ILE B 1 227 ? -6.102 -21.688 -29.547 1 54.94 227 ILE B N 1
ATOM 3803 C CA . ILE B 1 227 ? -6.023 -20.844 -30.734 1 54.94 227 ILE B CA 1
ATOM 3804 C C . ILE B 1 227 ? -5.98 -21.719 -31.984 1 54.94 227 ILE B C 1
ATOM 3806 O O . ILE B 1 227 ? -5.188 -22.656 -32.062 1 54.94 227 ILE B O 1
ATOM 3810 N N . ARG B 1 228 ? -7.129 -21.922 -32.594 1 43.47 228 ARG B N 1
ATOM 3811 C CA . ARG B 1 228 ? -7.324 -22.672 -33.812 1 43.47 228 ARG B CA 1
ATOM 3812 C C . ARG B 1 228 ? -6.105 -22.547 -34.719 1 43.47 228 ARG B C 1
ATOM 3814 O O . ARG B 1 228 ? -5.637 -21.453 -35 1 43.47 228 ARG B O 1
ATOM 3821 N N . ALA B 1 229 ? -5.199 -23.359 -34.812 1 38.03 229 ALA B N 1
ATOM 3822 C CA . ALA B 1 229 ? -4.371 -23.578 -36 1 38.03 229 ALA B CA 1
ATOM 3823 C C . ALA B 1 229 ? -5.082 -23.109 -37.281 1 38.03 229 ALA B C 1
ATOM 3825 O O . ALA B 1 229 ? -4.539 -23.219 -38.375 1 38.03 229 ALA B O 1
ATOM 3826 N N . ASN B 1 230 ? -6.441 -23.094 -37.375 1 39.06 230 ASN B N 1
ATOM 3827 C CA . ASN B 1 230 ? -6.984 -22.703 -38.656 1 39.06 230 ASN B CA 1
ATOM 3828 C C . ASN B 1 230 ? -6.711 -21.234 -38.938 1 39.06 230 ASN B C 1
ATOM 3830 O O . ASN B 1 230 ? -7.168 -20.359 -38.219 1 39.06 230 ASN B O 1
ATOM 3834 N N . LYS B 1 231 ? -5.641 -20.828 -39.625 1 39.44 231 LYS B N 1
ATOM 3835 C CA . LYS B 1 231 ? -5.016 -19.656 -40.219 1 39.44 231 LYS B CA 1
ATOM 3836 C C . LYS B 1 231 ? -6.059 -18.578 -40.531 1 39.44 231 LYS B C 1
ATOM 3838 O O . LYS B 1 231 ? -5.711 -17.438 -40.875 1 39.44 231 LYS B O 1
ATOM 3843 N N . LYS B 1 232 ? -7.25 -18.797 -41 1 40.5 232 LYS B N 1
ATOM 3844 C CA . LYS B 1 232 ? -7.926 -17.734 -41.75 1 40.5 232 LYS B CA 1
ATOM 3845 C C . LYS B 1 232 ? -8.625 -16.766 -40.812 1 40.5 232 LYS B C 1
ATOM 3847 O O . LYS B 1 232 ? -9.469 -15.969 -41.25 1 40.5 232 LYS B O 1
ATOM 3852 N N . LEU B 1 233 ? -8.531 -16.922 -39.406 1 43.62 233 LEU B N 1
ATOM 3853 C CA . LEU B 1 233 ? -9.367 -15.891 -38.812 1 43.62 233 LEU B CA 1
ATOM 3854 C C . LEU B 1 233 ? -8.547 -14.648 -38.469 1 43.62 233 LEU B C 1
ATOM 3856 O O . LEU B 1 233 ? -7.469 -14.75 -37.875 1 43.62 233 LEU B O 1
ATOM 3860 N N . SER B 1 234 ? -8.875 -13.492 -39 1 45.62 234 SER B N 1
ATOM 3861 C CA . SER B 1 234 ? -8.281 -12.172 -38.812 1 45.62 234 SER B CA 1
ATOM 3862 C C . SER B 1 234 ? -8.367 -11.711 -37.375 1 45.62 234 SER B C 1
ATOM 3864 O O . SER B 1 234 ? -9.148 -12.25 -36.594 1 45.62 234 SER B O 1
ATOM 3866 N N . ALA B 1 235 ? -7.496 -10.891 -36.969 1 47.16 235 ALA B N 1
ATOM 3867 C CA . ALA B 1 235 ? -7.465 -10.234 -35.656 1 47.16 235 ALA B CA 1
ATOM 3868 C C . ALA B 1 235 ? -8.875 -9.883 -35.188 1 47.16 235 ALA B C 1
ATOM 3870 O O . ALA B 1 235 ? -9.188 -10 -34 1 47.16 235 ALA B O 1
ATOM 3871 N N . ASN B 1 236 ? -9.57 -9.523 -36.094 1 48.91 236 ASN B N 1
ATOM 3872 C CA . ASN B 1 236 ? -10.953 -9.141 -35.844 1 48.91 236 ASN B CA 1
ATOM 3873 C C . ASN B 1 236 ? -11.797 -10.328 -35.375 1 48.91 236 ASN B C 1
ATOM 3875 O O . ASN B 1 236 ? -12.641 -10.188 -34.469 1 48.91 236 ASN B O 1
ATOM 3879 N N . GLU B 1 237 ? -11.508 -11.453 -35.969 1 48.59 237 GLU B N 1
ATOM 3880 C CA . GLU B 1 237 ? -12.344 -12.594 -35.625 1 48.59 237 GLU B CA 1
ATOM 3881 C C . GLU B 1 237 ? -12.008 -13.117 -34.219 1 48.59 237 GLU B C 1
ATOM 3883 O O . GLU B 1 237 ? -12.898 -13.516 -33.469 1 48.59 237 GLU B O 1
ATOM 3888 N N . LEU B 1 238 ? -10.844 -13.055 -33.875 1 45.94 238 LEU B N 1
ATOM 3889 C CA . LEU B 1 238 ? -10.398 -13.445 -32.531 1 45.94 238 LEU B CA 1
ATOM 3890 C C . LEU B 1 238 ? -11 -12.539 -31.469 1 45.94 238 LEU B C 1
ATOM 3892 O O . LEU B 1 238 ? -11.445 -13.008 -30.422 1 45.94 238 LEU B O 1
ATOM 3896 N N . ASN B 1 239 ? -11.016 -11.281 -31.734 1 50.62 239 ASN B N 1
ATOM 3897 C CA . ASN B 1 239 ? -11.688 -10.344 -30.844 1 50.62 239 ASN B CA 1
ATOM 3898 C C . ASN B 1 239 ? -13.164 -10.695 -30.672 1 50.62 239 ASN B C 1
ATOM 3900 O O . ASN B 1 239 ? -13.703 -10.578 -29.562 1 50.62 239 ASN B O 1
ATOM 3904 N N . GLN B 1 240 ? -13.727 -11.141 -31.672 1 52.91 240 GLN B N 1
ATOM 3905 C CA . GLN B 1 240 ? -15.148 -11.461 -31.656 1 52.91 240 GLN B CA 1
ATOM 3906 C C . GLN B 1 240 ? -15.422 -12.727 -30.859 1 52.91 240 GLN B C 1
ATOM 3908 O O . GLN B 1 240 ? -16.422 -12.812 -30.141 1 52.91 240 GLN B O 1
ATOM 3913 N N . MET B 1 241 ? -14.609 -13.594 -30.891 1 50.12 241 MET B N 1
ATOM 3914 C CA . MET B 1 241 ? -14.797 -14.844 -30.156 1 50.12 241 MET B CA 1
ATOM 3915 C C . MET B 1 241 ? -14.555 -14.641 -28.656 1 50.12 241 MET B C 1
ATOM 3917 O O . MET B 1 241 ? -15.25 -15.234 -27.828 1 50.12 241 MET B O 1
ATOM 3921 N N . TYR B 1 242 ? -13.562 -13.93 -28.359 1 46.5 242 TYR B N 1
ATOM 3922 C CA . TYR B 1 242 ? -13.281 -13.578 -26.969 1 46.5 242 TYR B CA 1
ATOM 3923 C C . TYR B 1 242 ? -14.453 -12.852 -26.328 1 46.5 242 TYR B C 1
ATOM 3925 O O . TYR B 1 242 ? -14.812 -13.109 -25.188 1 46.5 242 TYR B O 1
ATOM 3933 N N . LYS B 1 243 ? -15.047 -12.078 -27.078 1 52.12 243 LYS B N 1
ATOM 3934 C CA . LYS B 1 243 ? -16.25 -11.391 -26.609 1 52.12 243 LYS B CA 1
ATOM 3935 C C . LYS B 1 243 ? -17.391 -12.375 -26.391 1 52.12 243 LYS B C 1
ATOM 3937 O O . LYS B 1 243 ? -18.188 -12.211 -25.453 1 52.12 243 LYS B O 1
ATOM 3942 N N . LYS B 1 244 ? -17.594 -13.273 -27.188 1 48 244 LYS B N 1
ATOM 3943 C CA . LYS B 1 244 ? -18.703 -14.219 -27.078 1 48 244 LYS B CA 1
ATOM 3944 C C . LYS B 1 244 ? -18.5 -15.172 -25.906 1 48 244 LYS B C 1
ATOM 3946 O O . LYS B 1 244 ? -19.469 -15.641 -25.312 1 48 244 LYS B O 1
ATOM 3951 N N . ALA B 1 245 ? -17.328 -15.5 -25.594 1 43 245 ALA B N 1
ATOM 3952 C CA . ALA B 1 245 ? -17.078 -16.375 -24.469 1 43 245 ALA B CA 1
ATOM 3953 C C . ALA B 1 245 ? -17.266 -15.641 -23.141 1 43 245 ALA B C 1
ATOM 3955 O O . ALA B 1 245 ? -17.672 -16.234 -22.141 1 43 245 ALA B O 1
ATOM 3956 N N . LYS B 1 246 ? -17.062 -14.5 -23.016 1 43.78 246 LYS B N 1
ATOM 3957 C CA . LYS B 1 246 ? -17.328 -13.68 -21.844 1 43.78 246 LYS B CA 1
ATOM 3958 C C . LYS B 1 246 ? -18.828 -13.594 -21.547 1 43.78 246 LYS B C 1
ATOM 3960 O O . LYS B 1 246 ? -19.219 -13.375 -20.406 1 43.78 246 LYS B O 1
ATOM 3965 N N . LYS B 1 247 ? -19.719 -13.594 -22.5 1 43.06 247 LYS B N 1
ATOM 3966 C CA . LYS B 1 247 ? -21.172 -13.562 -22.328 1 43.06 247 LYS B CA 1
ATOM 3967 C C . LYS B 1 247 ? -21.688 -14.906 -21.828 1 43.06 247 LYS B C 1
ATOM 3969 O O . LYS B 1 247 ? -22.844 -15.016 -21.422 1 43.06 247 LYS B O 1
ATOM 3974 N N . LYS B 1 248 ? -20.984 -15.844 -21.922 1 39.88 248 LYS B N 1
ATOM 3975 C CA . LYS B 1 248 ? -21.547 -17.109 -21.469 1 39.88 248 LYS B CA 1
ATOM 3976 C C . LYS B 1 248 ? -21.109 -17.422 -20.047 1 39.88 248 LYS B C 1
ATOM 3978 O O . LYS B 1 248 ? -21.578 -18.406 -19.453 1 39.88 248 LYS B O 1
ATOM 3983 N N . ASN B 1 249 ? -20.016 -16.922 -19.469 1 30.41 249 ASN B N 1
ATOM 3984 C CA . ASN B 1 249 ? -19.75 -17.25 -18.062 1 30.41 249 ASN B CA 1
ATOM 3985 C C . ASN B 1 249 ? -20.203 -16.109 -17.141 1 30.41 249 ASN B C 1
ATOM 3987 O O . ASN B 1 249 ? -19.953 -14.945 -17.422 1 30.41 249 ASN B O 1
#

Organism: Ligilactobacillus salivarius (strain UCC118) (NCBI:txid362948)

Foldseek 3Di:
DPPPPALAQPFFAALLRQLVVLVLCLLVQLCQLLCVVPQDDDSVQLVCLLVPHHDPPGDPVSSQLSVLLSVLSVLLSVDDDADALQNLLVSQCRNCVPPAPRGSDFDQDWDWDDLDPPDIFIADGDDPVVLRVVLVCLLPPPVGALLRSLLVQLLVQVLNVRGRDPSNSSSQSNSQSSCSNRRRAHFGADPVCVVVLSVLSSVCSVPVDCVVSSVVSSVGGGDDDRPPPPPPDPPVVVVVVSVVVVVVD/DPPPPALAQPFFAALLRQLVVLVLCLLVQLCQLLCVVPQDDDSVQLVCLLVPHHDPPGDPVSSQLSVLLSVLSVLLSVDDDADALQNLLVSQCRNCVPPAPRGSDFDQDWDWDDLDPPDIFIADGDDPVVLRVVLVCLLPPPVGALLRSLLVQLLVQVLNVRGRDPSNSSSQSNSQSSCSNRRRAHFGADPVCVVVLSVLSSVCSVPVDCVVSSVVSSVGGGDDDRPPPPPPDDPVVVVVVSVVVVVVD

InterPro domains:
  IPR003812 Fido domain [PF02661] (90-178)
  IPR003812 Fido domain [PS51459] (83-219)
  IPR036597 Fido-like domain superfamily [G3DSA:1.10.3290.10] (2-248)
  IPR036597 Fido-like domain superfamily [SSF140931] (66-231)

Solvent-accessible surface area (backbone atoms only — not comparable to full-atom values): 27177 Å² total; per-residue (Å²): 124,82,73,76,80,73,51,70,57,84,28,81,39,54,41,69,56,22,37,52,54,48,63,76,39,43,58,62,53,36,50,51,49,35,39,81,77,66,42,80,70,51,70,68,56,41,40,41,45,74,72,41,29,31,47,59,86,39,44,40,70,47,53,49,45,46,51,24,36,48,51,31,53,51,51,53,64,66,57,86,70,79,91,43,66,70,52,47,25,51,36,20,30,42,48,8,56,90,71,21,94,56,46,40,41,66,28,88,57,88,55,69,45,79,65,53,95,89,37,72,45,66,43,66,74,66,49,70,67,59,53,45,50,50,51,52,53,49,72,63,40,80,89,52,38,49,48,41,38,18,50,50,52,22,52,50,37,42,55,44,36,49,32,78,40,45,30,61,54,32,18,50,54,49,20,33,43,42,15,20,65,57,1,35,29,37,74,55,70,49,75,93,47,41,67,62,50,52,52,38,51,41,48,21,64,74,68,73,51,57,64,64,45,45,52,50,40,61,75,66,13,63,42,73,65,86,70,67,82,68,79,80,63,52,74,65,51,53,54,52,49,58,54,55,56,57,75,71,105,124,82,74,78,80,73,49,72,57,86,28,81,39,52,39,68,54,22,36,51,53,48,62,75,36,42,56,61,53,36,50,48,51,34,40,82,76,67,41,79,71,52,68,68,56,41,41,41,43,73,72,40,30,31,47,59,86,39,42,38,67,49,53,49,46,46,51,24,36,48,51,31,53,51,53,53,65,67,56,86,70,80,91,44,66,70,53,47,25,51,37,21,30,41,48,7,55,91,70,22,94,57,46,40,42,66,28,89,57,90,56,68,45,79,65,52,95,89,36,72,45,68,42,68,75,64,51,68,68,58,54,46,49,52,53,52,52,51,73,63,38,81,88,51,38,51,46,40,40,18,52,52,51,21,51,50,37,42,55,44,37,50,32,77,39,46,29,61,53,32,17,50,52,49,19,32,44,42,15,20,66,59,1,36,28,37,74,56,68,48,74,92,49,42,69,60,50,52,53,37,50,42,48,20,66,74,69,73,53,58,64,64,46,46,53,51,40,62,75,67,13,63,42,72,63,85,71,67,82,67,78,82,64,51,77,66,49,55,54,51,50,57,54,56,54,56,75,71,105

Secondary structure (DSSP, 8-state):
---------S----HHHHHHHHHHTHHHHHHHHHGGGT----HHHHHHHHTTB--TTSBHHHHHHHHHHHHHHHHHHH--SPP-HHHHHHHHHHHTTTT-SSTTSBP-S---EEEETTEEE-PPPP-HHHHHHHHHHHHH-TTS-HHHHHHHHHHHHHHHT-BSS-HHHHHHHHHHHHHHHHT--EE---GGGHHHHHHHHHHHHHH---HHHHHHHHHHHEE-----S-TT--HHHHHHHHHHHHTT-/---------S----HHHHHHHHHHTHHHHHHHHHGGGT----HHHHHHHHTTB--TTSBHHHHHHHHHHHHHHHHHHH--SPP-HHHHHHHHHHHTTTT-SSTTSBP-S---EEEETTEEE-PPPP-HHHHHHHHHHHHH-TTS-HHHHHHHHHHHHHHHT-BSS-HHHHHHHHHHHHHHHHT--EE---GGGHHHHHHHHHHHHHH---HHHHHHHHHHHEE-----S-TT--HHHHHHHHHHHHTT-

pLDDT: mean 91.08, std 16.83, range [29.52, 98.94]